Protein AF-A0A1V5FT44-F1 (afdb_monomer_lite)

Structure (mmCIF, N/CA/C/O backbone):
data_AF-A0A1V5FT44-F1
#
_entry.id   AF-A0A1V5FT44-F1
#
loop_
_atom_site.group_PDB
_atom_site.id
_atom_site.type_symbol
_atom_site.label_atom_id
_atom_site.label_alt_id
_atom_site.label_comp_id
_atom_site.label_asym_id
_atom_site.label_entity_id
_atom_site.label_seq_id
_atom_site.pdbx_PDB_ins_code
_atom_site.Cartn_x
_atom_site.Cartn_y
_atom_site.Cartn_z
_atom_site.occupancy
_atom_site.B_iso_or_equiv
_atom_site.auth_seq_id
_atom_site.auth_comp_id
_atom_site.auth_asym_id
_atom_site.auth_atom_id
_atom_site.pdbx_PDB_model_num
ATOM 1 N N . MET A 1 1 ? -9.246 -76.121 25.724 1.00 31.64 1 MET A N 1
ATOM 2 C CA . MET A 1 1 ? -8.440 -76.197 26.960 1.00 31.64 1 MET A CA 1
ATOM 3 C C . MET A 1 1 ? -8.830 -74.982 27.787 1.00 31.64 1 MET A C 1
ATOM 5 O O . MET A 1 1 ? -8.579 -73.878 27.337 1.00 31.64 1 MET A O 1
ATOM 9 N N . THR A 1 2 ? -9.842 -75.162 28.647 1.00 27.86 2 THR A N 1
ATOM 10 C CA . THR A 1 2 ? -9.743 -75.161 30.134 1.00 27.86 2 THR A CA 1
ATOM 11 C C . THR A 1 2 ? -9.575 -73.743 30.683 1.00 27.86 2 THR A C 1
ATOM 13 O O . THR A 1 2 ? -8.640 -73.075 30.277 1.00 27.86 2 THR A O 1
ATOM 16 N N . THR A 1 3 ? -10.359 -73.181 31.604 1.00 27.11 3 THR A N 1
ATOM 17 C CA . THR A 1 3 ? -11.517 -73.563 32.455 1.00 27.11 3 THR A CA 1
ATOM 18 C C . THR A 1 3 ? -11.768 -72.288 33.293 1.00 27.11 3 THR A C 1
ATOM 20 O O . THR A 1 3 ? -10.806 -71.701 33.775 1.00 27.11 3 THR A O 1
ATOM 23 N N . THR A 1 4 ? -12.956 -71.674 33.288 1.00 29.05 4 THR A N 1
ATOM 24 C CA . THR A 1 4 ? -13.926 -71.658 34.414 1.00 29.05 4 THR A CA 1
ATOM 25 C C . THR A 1 4 ? -13.347 -71.691 35.838 1.00 29.05 4 THR A C 1
ATOM 27 O O . THR A 1 4 ? -12.735 -72.686 36.203 1.00 29.05 4 THR A O 1
ATOM 30 N N . SER A 1 5 ? -13.710 -70.719 36.694 1.00 29.92 5 SER A N 1
ATOM 31 C CA . SER A 1 5 ? -14.757 -70.930 37.725 1.00 29.92 5 SER A CA 1
ATOM 32 C C . SER A 1 5 ? -15.038 -69.679 38.586 1.00 29.92 5 SER A C 1
ATOM 34 O O . SER A 1 5 ? -14.079 -69.100 39.080 1.00 29.92 5 SER A O 1
ATOM 36 N N . VAL A 1 6 ? -16.264 -69.117 38.612 1.00 30.05 6 VAL A N 1
ATOM 37 C CA . VAL A 1 6 ? -17.478 -69.410 39.454 1.00 30.05 6 VAL A CA 1
ATOM 38 C C . VAL A 1 6 ? -17.319 -68.795 40.886 1.00 30.05 6 VAL A C 1
ATOM 40 O O . VAL A 1 6 ? -16.208 -68.821 41.392 1.00 30.05 6 VAL A O 1
ATOM 43 N N . ILE A 1 7 ? -18.257 -68.149 41.616 1.00 28.38 7 ILE A N 1
ATOM 44 C CA . ILE A 1 7 ? -19.676 -68.376 42.035 1.00 28.38 7 ILE A CA 1
ATOM 45 C C . ILE A 1 7 ? -20.172 -67.042 42.677 1.00 28.38 7 ILE A C 1
ATOM 47 O O . ILE A 1 7 ? -19.388 -66.420 43.386 1.00 28.38 7 ILE A O 1
ATOM 51 N N . ASP A 1 8 ? -21.302 -66.415 42.291 1.00 25.72 8 ASP A N 1
ATOM 52 C CA . ASP A 1 8 ? -22.728 -66.617 42.709 1.00 25.72 8 ASP A CA 1
ATOM 53 C C . ASP A 1 8 ? -22.947 -66.311 44.228 1.00 25.72 8 ASP A C 1
ATOM 55 O O . ASP A 1 8 ? -22.092 -66.636 45.036 1.00 25.72 8 ASP A O 1
ATOM 59 N N . VAL A 1 9 ? -23.982 -65.656 44.778 1.00 26.30 9 VAL A N 1
ATOM 60 C CA . VAL A 1 9 ? -25.439 -65.695 44.564 1.00 26.30 9 VAL A CA 1
ATOM 61 C C . VAL A 1 9 ? -26.108 -64.446 45.212 1.00 26.30 9 VAL A C 1
ATOM 63 O O . VAL A 1 9 ? -25.639 -63.908 46.210 1.00 26.30 9 VAL A O 1
ATOM 66 N N . ARG A 1 10 ? -27.243 -64.053 44.613 1.00 26.00 10 ARG A N 1
ATOM 67 C CA . ARG A 1 10 ? -28.370 -63.121 44.939 1.00 26.00 10 ARG A CA 1
ATOM 68 C C . ARG A 1 10 ? -28.933 -63.203 46.402 1.00 26.00 10 ARG A C 1
ATOM 70 O O . ARG A 1 10 ? -28.498 -64.118 47.089 1.00 26.00 10 ARG A O 1
ATOM 77 N N . PRO A 1 11 ? -29.959 -62.421 46.887 1.00 36.41 11 PRO A N 1
ATOM 78 C CA . PRO A 1 11 ? -31.028 -61.716 46.144 1.00 36.41 11 PRO A CA 1
ATOM 79 C C . PRO A 1 11 ? -31.655 -60.391 46.683 1.00 36.41 11 PRO A C 1
ATOM 81 O O . PRO A 1 11 ? -31.532 -59.983 47.829 1.00 36.41 11 PRO A O 1
ATOM 84 N N . ARG A 1 12 ? -32.411 -59.794 45.746 1.00 27.30 12 ARG A N 1
ATOM 85 C CA . ARG A 1 12 ? -33.425 -58.711 45.739 1.00 27.30 12 ARG A CA 1
ATOM 86 C C . ARG A 1 12 ? -34.158 -58.312 47.036 1.00 27.30 12 ARG A C 1
ATOM 88 O O . ARG A 1 12 ? -34.792 -59.146 47.672 1.00 27.30 12 ARG A O 1
ATOM 95 N N . ALA A 1 13 ? -34.363 -56.994 47.161 1.00 26.91 13 ALA A N 1
ATOM 96 C CA . ALA A 1 13 ? -35.655 -56.380 47.497 1.00 26.91 13 ALA A CA 1
ATOM 97 C C . ALA A 1 13 ? -35.887 -55.118 46.633 1.00 26.91 13 ALA A C 1
ATOM 99 O O . ALA A 1 13 ? -34.944 -54.410 46.291 1.00 26.91 13 ALA A O 1
ATOM 100 N N . LEU A 1 14 ? -37.142 -54.904 46.225 1.00 31.66 14 LEU A N 1
ATOM 101 C CA . LEU A 1 14 ? -37.634 -53.879 45.296 1.00 31.66 14 LEU A CA 1
ATOM 102 C C . LEU A 1 14 ? -38.257 -52.687 46.043 1.00 31.66 14 LEU A C 1
ATOM 104 O O . LEU A 1 14 ? -39.170 -52.876 46.839 1.00 31.66 14 LEU A O 1
ATOM 108 N N . SER A 1 15 ? -37.863 -51.477 45.654 1.00 28.56 15 SER A N 1
ATOM 109 C CA . SER A 1 15 ? -38.672 -50.251 45.528 1.00 28.56 15 SER A CA 1
ATOM 110 C C . SER A 1 15 ? -37.920 -49.379 44.499 1.00 28.56 15 SER A C 1
ATOM 112 O O . SER A 1 15 ? -36.701 -49.425 44.439 1.00 28.56 15 SER A O 1
ATOM 114 N N . GLY A 1 16 ? -38.479 -48.637 43.550 1.00 26.50 16 GLY A N 1
ATOM 115 C CA . GLY A 1 16 ? -39.847 -48.268 43.246 1.00 26.50 16 GLY A CA 1
ATOM 116 C C . GLY A 1 16 ? -39.854 -46.825 42.730 1.00 26.50 16 GLY A C 1
ATOM 117 O O . GLY A 1 16 ? -40.263 -45.971 43.494 1.00 26.50 16 GLY A O 1
ATOM 118 N N . ARG A 1 17 ? -39.457 -46.614 41.451 1.00 28.66 17 ARG A N 1
ATOM 119 C CA . ARG A 1 17 ? -39.640 -45.405 40.586 1.00 28.66 17 ARG A CA 1
ATOM 120 C C . ARG A 1 17 ? -38.985 -44.095 41.089 1.00 28.66 17 ARG A C 1
ATOM 122 O O . ARG A 1 17 ? -38.915 -43.867 42.277 1.00 28.66 17 ARG A O 1
ATOM 129 N N . ALA A 1 18 ? -38.542 -43.125 40.293 1.00 31.94 18 ALA A N 1
ATOM 130 C CA . ALA A 1 18 ? -38.287 -42.886 38.870 1.00 31.94 18 ALA A CA 1
ATOM 131 C C . ALA A 1 18 ? -37.584 -41.500 38.795 1.00 31.94 18 ALA A C 1
ATOM 133 O O . ALA A 1 18 ? -37.620 -40.763 39.776 1.00 31.94 18 ALA A O 1
ATOM 134 N N . ALA A 1 19 ? -37.067 -41.146 37.612 1.00 34.00 19 ALA A N 1
ATOM 135 C CA . ALA A 1 19 ? -36.605 -39.814 37.179 1.00 34.00 19 ALA A CA 1
ATOM 136 C C . ALA A 1 19 ? -35.132 -39.445 37.442 1.00 34.00 19 ALA A C 1
ATOM 138 O O . ALA A 1 19 ? -34.802 -38.840 38.453 1.00 34.00 19 ALA A O 1
ATOM 139 N N . ILE A 1 20 ? -34.283 -39.746 36.450 1.00 31.50 20 ILE A N 1
ATOM 140 C CA . ILE A 1 20 ? -33.092 -38.972 36.055 1.00 31.50 20 ILE A CA 1
ATOM 141 C C . ILE A 1 20 ? -32.930 -39.203 34.538 1.00 31.50 20 ILE A C 1
ATOM 143 O O . ILE A 1 20 ? -32.905 -40.352 34.111 1.00 31.50 20 ILE A O 1
ATOM 147 N N . ASP A 1 21 ? -32.811 -38.236 33.639 1.00 35.16 21 ASP A N 1
ATOM 148 C CA . ASP A 1 21 ? -33.212 -36.835 33.640 1.00 35.16 21 ASP A CA 1
ATOM 149 C C . ASP A 1 21 ? -33.191 -36.406 32.159 1.00 35.16 21 ASP A C 1
ATOM 151 O O . ASP A 1 21 ? -32.210 -36.653 31.453 1.00 35.16 21 ASP A O 1
ATOM 155 N N . ALA A 1 22 ? -34.278 -35.812 31.665 1.00 34.12 22 ALA A N 1
ATOM 156 C CA . ALA A 1 22 ? -34.351 -35.251 30.313 1.00 34.12 22 ALA A CA 1
ATOM 157 C C . ALA A 1 22 ? -33.604 -33.903 30.209 1.00 34.12 22 ALA A C 1
ATOM 159 O O . ALA A 1 22 ? -33.504 -33.329 29.124 1.00 34.12 22 ALA A O 1
ATOM 160 N N . ALA A 1 23 ? -33.035 -33.417 31.318 1.00 33.38 23 ALA A N 1
ATOM 161 C CA . ALA A 1 23 ? -32.287 -32.171 31.384 1.00 33.38 23 ALA A CA 1
ATOM 162 C C . ALA A 1 23 ? -30.963 -32.201 30.594 1.00 33.38 23 ALA A C 1
ATOM 164 O O . ALA A 1 23 ? -30.629 -31.219 29.944 1.00 33.38 23 ALA A O 1
ATOM 165 N N . SER A 1 24 ? -30.219 -33.308 30.526 1.00 33.28 24 SER A N 1
ATOM 166 C CA . SER A 1 24 ? -28.870 -33.287 29.916 1.00 33.28 24 SER A CA 1
ATOM 167 C C . SER A 1 24 ? -28.847 -33.162 28.384 1.00 33.28 24 SER A C 1
ATOM 169 O O . SER A 1 24 ? -27.829 -32.769 27.819 1.00 33.28 24 SER A O 1
ATOM 171 N N . ARG A 1 25 ? -29.968 -33.432 27.699 1.00 35.38 25 ARG A N 1
ATOM 172 C CA . ARG A 1 25 ? -30.119 -33.197 26.247 1.00 35.38 25 ARG A CA 1
ATOM 173 C C . ARG A 1 25 ? -30.751 -31.843 25.912 1.00 35.38 25 ARG A C 1
ATOM 175 O O . ARG A 1 25 ? -30.567 -31.359 24.802 1.00 35.38 25 ARG A O 1
ATOM 182 N N . GLY A 1 26 ? -31.443 -31.214 26.865 1.00 29.95 26 GLY A N 1
ATOM 183 C CA . GLY A 1 26 ? -32.041 -29.887 26.694 1.00 29.95 26 GLY A CA 1
ATOM 184 C C . GLY A 1 26 ? -31.020 -28.748 26.748 1.00 29.95 26 GLY A C 1
ATOM 185 O O . GLY A 1 26 ? -31.163 -27.779 26.012 1.00 29.95 26 GLY A O 1
ATOM 186 N N . TRP A 1 27 ? -29.955 -28.887 27.545 1.00 33.50 27 TRP A N 1
ATOM 187 C CA . TRP A 1 27 ? -28.942 -27.835 27.727 1.00 33.50 27 TRP A CA 1
ATOM 188 C C . TRP A 1 27 ? -27.981 -27.674 26.539 1.00 33.50 27 TRP A C 1
ATOM 190 O O . TRP A 1 27 ? -27.584 -26.555 26.234 1.00 33.50 27 TRP A O 1
ATOM 200 N N . LEU A 1 28 ? -27.671 -28.753 25.810 1.00 35.69 28 LEU A N 1
ATOM 201 C CA . LEU A 1 28 ? -26.868 -28.680 24.577 1.00 35.69 28 LEU A CA 1
ATOM 202 C C . LEU A 1 28 ? -27.641 -28.048 23.410 1.00 35.69 28 LEU A C 1
ATOM 204 O O . LEU A 1 28 ? -27.043 -27.385 22.572 1.00 35.69 28 LEU A O 1
ATOM 208 N N . ILE A 1 29 ? -28.967 -28.203 23.384 1.00 39.16 29 ILE A N 1
ATOM 209 C CA . ILE A 1 29 ? -29.832 -27.610 22.355 1.00 39.16 29 ILE A CA 1
ATOM 210 C C . ILE A 1 29 ? -30.164 -26.149 22.709 1.00 39.16 29 ILE A C 1
ATOM 212 O O . ILE A 1 29 ? -30.177 -25.300 21.827 1.00 39.16 29 ILE A O 1
ATOM 216 N N . TRP A 1 30 ? -30.330 -25.813 23.994 1.00 31.73 30 TRP A N 1
ATOM 217 C CA . TRP A 1 30 ? -30.542 -24.426 24.434 1.00 31.73 30 TRP A CA 1
ATOM 218 C C . TRP A 1 30 ? -29.287 -23.547 24.344 1.00 31.73 30 TRP A C 1
ATOM 220 O O . TRP A 1 30 ? -29.404 -22.392 23.946 1.00 31.73 30 TRP A O 1
ATOM 230 N N . ALA A 1 31 ? -28.092 -24.073 24.640 1.00 38.31 31 ALA A N 1
ATOM 231 C CA . ALA A 1 31 ? -26.844 -23.329 24.438 1.00 38.31 31 ALA A CA 1
ATOM 232 C C . ALA A 1 31 ? -26.582 -23.042 22.947 1.00 38.31 31 ALA A C 1
ATOM 234 O O . ALA A 1 31 ? -26.116 -21.958 22.604 1.00 38.31 31 ALA A O 1
ATOM 235 N N . PHE A 1 32 ? -26.972 -23.966 22.058 1.00 36.34 32 PHE A N 1
ATOM 236 C CA . PHE A 1 32 ? -26.974 -23.732 20.613 1.00 36.34 32 PHE A CA 1
ATOM 237 C C . PHE A 1 32 ? -28.016 -22.676 20.204 1.00 36.34 32 PHE A C 1
ATOM 239 O O . PHE A 1 32 ? -27.688 -21.760 19.461 1.00 36.34 32 PHE A O 1
ATOM 246 N N . CYS A 1 33 ? -29.250 -22.725 20.717 1.00 33.59 33 CYS A N 1
ATOM 247 C CA . CYS A 1 33 ? -30.289 -21.757 20.338 1.00 33.59 33 CYS A CA 1
ATOM 248 C C . CYS A 1 33 ? -30.038 -20.326 20.852 1.00 33.59 33 CYS A C 1
ATOM 250 O O . CYS A 1 33 ? -30.400 -19.374 20.165 1.00 33.59 33 CYS A O 1
ATOM 252 N N . VAL A 1 34 ? -29.409 -20.145 22.019 1.00 36.72 34 VAL A N 1
ATOM 253 C CA . VAL A 1 34 ? -29.116 -18.806 22.575 1.00 36.72 34 VAL A CA 1
ATOM 254 C C . VAL A 1 34 ? -27.938 -18.130 21.861 1.00 36.72 34 VAL A C 1
ATOM 256 O O . VAL A 1 34 ? -27.927 -16.906 21.744 1.00 36.72 34 VAL A O 1
ATOM 259 N N . PHE A 1 35 ? -26.996 -18.902 21.303 1.00 37.75 35 PHE A N 1
ATOM 260 C CA . PHE A 1 35 ? -25.946 -18.355 20.435 1.00 37.75 35 PHE A CA 1
ATOM 261 C C . PHE A 1 35 ? -26.526 -17.839 19.106 1.00 37.75 35 PHE A C 1
ATOM 263 O O . PHE A 1 35 ? -26.126 -16.786 18.625 1.00 37.75 35 PHE A O 1
ATOM 270 N N . TRP A 1 36 ? -27.536 -18.522 18.555 1.00 38.38 36 TRP A N 1
ATOM 271 C CA . TRP A 1 36 ? -28.199 -18.118 17.308 1.00 38.38 36 TRP A CA 1
ATOM 272 C C . TRP A 1 36 ? -29.211 -16.973 17.475 1.00 38.38 36 TRP A C 1
ATOM 274 O O . TRP A 1 36 ? -29.380 -16.179 16.551 1.00 38.38 36 TRP A O 1
ATOM 284 N N . LEU A 1 37 ? -29.854 -16.824 18.642 1.00 32.34 37 LEU A N 1
ATOM 285 C CA . LEU A 1 37 ? -30.852 -15.762 18.839 1.00 32.34 37 LEU A CA 1
ATOM 286 C C . LEU A 1 37 ? -30.253 -14.346 18.917 1.00 32.34 37 LEU A C 1
ATOM 288 O O . LEU A 1 37 ? -30.953 -13.391 18.599 1.00 32.34 37 LEU A O 1
ATOM 292 N N . ASN A 1 38 ? -28.979 -14.197 19.300 1.00 35.06 38 ASN A N 1
ATOM 293 C CA . ASN A 1 38 ? -28.307 -12.888 19.314 1.00 35.06 38 ASN A CA 1
ATOM 294 C C . ASN A 1 38 ? -27.696 -12.500 17.956 1.00 35.06 38 ASN A C 1
ATOM 296 O O . ASN A 1 38 ? -27.415 -11.328 17.734 1.00 35.06 38 ASN A O 1
ATOM 300 N N . VAL A 1 39 ? -27.539 -13.451 17.030 1.00 38.53 39 VAL A N 1
ATOM 301 C CA . VAL A 1 39 ? -27.054 -13.183 15.662 1.00 38.53 39 VAL A CA 1
ATOM 302 C C . VAL A 1 39 ? -28.191 -12.688 14.752 1.00 38.53 39 VAL A C 1
ATOM 304 O O . VAL A 1 39 ? -27.952 -11.982 13.779 1.00 38.53 39 VAL A O 1
ATOM 307 N N . ALA A 1 40 ? -29.449 -12.974 15.099 1.00 34.47 40 ALA A N 1
ATOM 308 C CA . ALA A 1 40 ? -30.620 -12.700 14.261 1.00 34.47 40 ALA A CA 1
ATOM 309 C C . ALA A 1 40 ? -31.147 -11.243 14.286 1.00 34.47 40 ALA A C 1
ATOM 311 O O . ALA A 1 40 ? -32.233 -10.984 13.772 1.00 34.47 40 ALA A O 1
ATOM 312 N N . LEU A 1 41 ? -30.415 -10.286 14.872 1.00 34.53 41 LEU A N 1
ATOM 313 C CA . LEU A 1 41 ? -30.768 -8.853 14.842 1.00 34.53 41 LEU A CA 1
ATOM 314 C C . LEU A 1 41 ? -29.775 -7.985 14.053 1.00 34.53 41 LEU A C 1
ATOM 316 O O . LEU A 1 41 ? -29.964 -6.772 13.972 1.00 34.53 41 LEU A O 1
ATOM 320 N N . ALA A 1 42 ? -28.759 -8.586 13.430 1.00 37.00 42 ALA A N 1
ATOM 321 C CA . ALA A 1 42 ? -27.963 -7.893 12.428 1.00 37.00 42 ALA A CA 1
ATOM 322 C C . ALA A 1 42 ? -28.781 -7.759 11.134 1.00 37.00 42 ALA A C 1
ATOM 324 O O . ALA A 1 42 ? -29.434 -8.710 10.700 1.00 37.00 42 ALA A O 1
ATOM 325 N N . ALA A 1 43 ? -28.766 -6.567 10.533 1.00 32.03 43 ALA A N 1
ATOM 326 C CA . ALA A 1 43 ? -29.355 -6.318 9.222 1.00 32.03 43 ALA A CA 1
ATOM 327 C C . ALA A 1 43 ? -28.892 -7.390 8.214 1.00 32.03 43 ALA A C 1
ATOM 329 O O . ALA A 1 43 ? -27.760 -7.867 8.331 1.00 32.03 43 ALA A O 1
ATOM 330 N N . PRO A 1 44 ? -29.730 -7.781 7.235 1.00 29.84 44 PRO A N 1
ATOM 331 C CA . PRO A 1 44 ? -29.382 -8.832 6.288 1.00 29.84 44 PRO A CA 1
ATOM 332 C C . PRO A 1 44 ? -28.086 -8.459 5.567 1.00 29.84 44 PRO A C 1
ATOM 334 O O . PRO A 1 44 ? -28.061 -7.568 4.716 1.00 29.84 44 PRO A O 1
ATOM 337 N N . GLN A 1 45 ? -26.990 -9.130 5.927 1.00 38.72 45 GLN A N 1
ATOM 338 C CA . GLN A 1 45 ? -25.766 -9.046 5.155 1.00 38.72 45 GLN A CA 1
ATOM 339 C C . GLN A 1 45 ? -26.047 -9.653 3.786 1.00 38.72 45 GLN A C 1
ATOM 341 O O . GLN A 1 45 ? -26.518 -10.784 3.678 1.00 38.72 45 GLN A O 1
ATOM 346 N N . THR A 1 46 ? -25.759 -8.883 2.738 1.00 34.69 46 THR A N 1
ATOM 347 C CA . THR A 1 46 ? -25.799 -9.341 1.345 1.00 34.69 46 THR A CA 1
ATOM 348 C C . THR A 1 46 ? -25.156 -10.732 1.230 1.00 34.69 46 THR A C 1
ATOM 350 O O . THR A 1 46 ? -24.001 -10.888 1.644 1.00 34.69 46 THR A O 1
ATOM 353 N N . PRO A 1 47 ? -25.849 -11.747 0.685 1.00 32.06 47 PRO A N 1
ATOM 354 C CA . PRO A 1 47 ? -25.292 -13.088 0.579 1.00 32.06 47 PRO A CA 1
ATOM 355 C C . PRO A 1 47 ? -24.034 -13.095 -0.306 1.00 32.06 47 PRO A C 1
ATOM 357 O O . PRO A 1 47 ? -24.099 -12.698 -1.467 1.00 32.06 47 PRO A O 1
ATOM 360 N N . GLY A 1 48 ? -22.907 -13.596 0.223 1.00 42.50 48 GLY A N 1
ATOM 361 C CA . GLY A 1 48 ? -21.864 -14.232 -0.595 1.00 42.50 48 GLY A CA 1
ATOM 362 C C . GLY A 1 48 ? -20.458 -13.617 -0.692 1.00 42.50 48 GLY A C 1
ATOM 363 O O . GLY A 1 48 ? -19.810 -13.884 -1.698 1.00 42.50 48 GLY A O 1
ATOM 364 N N . ARG A 1 49 ? -19.929 -12.838 0.270 1.00 58.22 49 ARG A N 1
ATOM 365 C CA . ARG A 1 49 ? -18.529 -12.335 0.162 1.00 58.22 49 ARG A CA 1
ATOM 366 C C . ARG A 1 49 ? -17.707 -12.405 1.437 1.00 58.22 49 ARG A C 1
ATOM 368 O O . ARG A 1 49 ? -18.207 -12.062 2.505 1.00 58.22 49 ARG A O 1
ATOM 375 N N . ALA A 1 50 ? -16.461 -12.870 1.325 1.00 61.91 50 ALA A N 1
ATOM 376 C CA . ALA A 1 50 ? -15.532 -13.065 2.439 1.00 61.91 50 ALA A CA 1
ATOM 377 C C . ALA A 1 50 ? -15.471 -11.835 3.361 1.00 61.91 50 ALA A C 1
ATOM 379 O O . ALA A 1 50 ? -15.341 -10.709 2.893 1.00 61.91 50 ALA A O 1
ATOM 380 N N . ALA A 1 51 ? -15.582 -12.055 4.674 1.00 85.31 51 ALA A N 1
ATOM 381 C CA . ALA A 1 51 ? -15.498 -10.990 5.680 1.00 85.31 51 ALA A CA 1
ATOM 382 C C . ALA A 1 51 ? -14.044 -10.585 5.975 1.00 85.31 51 ALA A C 1
ATOM 384 O O . ALA A 1 51 ? -13.780 -9.799 6.880 1.00 85.31 51 ALA A O 1
ATOM 385 N N . LEU A 1 52 ? -13.102 -11.145 5.221 1.00 96.00 52 LEU A N 1
ATOM 386 C CA . LEU A 1 52 ? -11.676 -10.934 5.339 1.00 96.00 52 LEU A CA 1
ATOM 387 C C . LEU A 1 52 ? -11.178 -10.073 4.173 1.00 96.00 52 LEU A C 1
ATOM 389 O O . LEU A 1 52 ? -11.314 -10.446 3.006 1.00 96.00 52 LEU A O 1
ATOM 393 N N . GLY A 1 53 ? -10.557 -8.945 4.498 1.00 97.44 53 GLY A N 1
ATOM 394 C CA . GLY A 1 53 ? -9.837 -8.096 3.559 1.00 97.44 53 GLY A CA 1
ATOM 395 C C . GLY A 1 53 ? -8.362 -7.957 3.916 1.00 97.44 53 GLY A C 1
ATOM 396 O O . GLY A 1 53 ? -7.906 -8.455 4.948 1.00 97.44 53 GLY A O 1
ATOM 397 N N . THR A 1 54 ? -7.607 -7.255 3.076 1.00 97.62 54 THR A N 1
ATOM 398 C CA . THR A 1 54 ? -6.223 -6.893 3.396 1.00 97.62 54 THR A CA 1
ATOM 399 C C . THR A 1 54 ? -5.755 -5.611 2.719 1.00 97.62 54 THR A C 1
ATOM 401 O O . THR A 1 54 ? -6.301 -5.245 1.676 1.00 97.62 54 THR A O 1
ATOM 404 N N . ASN A 1 55 ? -4.733 -4.940 3.273 1.00 96.50 55 ASN A N 1
ATOM 405 C CA . ASN A 1 55 ? -4.014 -3.943 2.489 1.00 96.50 55 ASN A CA 1
ATOM 406 C C . ASN A 1 55 ? -3.175 -4.627 1.412 1.00 96.50 55 ASN A C 1
ATOM 408 O O . ASN A 1 55 ? -2.377 -5.533 1.663 1.00 96.50 55 ASN A O 1
ATOM 412 N N . VAL A 1 56 ? -3.360 -4.131 0.201 1.00 95.94 56 VAL A N 1
ATOM 413 C CA . VAL A 1 56 ? -2.582 -4.479 -0.969 1.00 95.94 56 VAL A CA 1
ATOM 414 C C . VAL A 1 56 ? -1.192 -3.843 -0.830 1.00 95.94 56 VAL A C 1
ATOM 416 O O . VAL A 1 56 ? -1.132 -2.653 -0.499 1.00 95.94 56 VAL A O 1
ATOM 419 N N . PRO A 1 57 ? -0.091 -4.584 -1.070 1.00 93.50 57 PRO A N 1
ATOM 420 C CA . PRO A 1 57 ? 1.263 -4.079 -0.846 1.00 93.50 57 PRO A CA 1
ATOM 421 C C . PRO A 1 57 ? 1.576 -2.825 -1.669 1.00 93.50 57 PRO A C 1
ATOM 423 O O . PRO A 1 57 ? 0.897 -2.489 -2.637 1.00 93.50 57 PRO A O 1
ATOM 426 N N . LYS A 1 58 ? 2.651 -2.122 -1.329 1.00 91.25 58 LYS A N 1
ATOM 427 C CA . LYS A 1 58 ? 3.144 -1.045 -2.191 1.00 91.25 58 LYS A CA 1
ATOM 428 C C . LYS A 1 58 ? 3.579 -1.592 -3.560 1.00 91.25 58 LYS A C 1
ATOM 430 O O . LYS A 1 58 ? 4.165 -2.671 -3.648 1.00 91.25 58 LYS A O 1
ATOM 435 N N . LEU A 1 59 ? 3.306 -0.853 -4.636 1.00 90.62 59 LEU A N 1
ATOM 436 C CA . LEU A 1 59 ? 3.780 -1.220 -5.971 1.00 90.62 59 LEU A CA 1
ATOM 437 C C . LEU A 1 59 ? 5.317 -1.180 -6.022 1.00 90.62 59 LEU A C 1
ATOM 439 O O . LEU A 1 59 ? 5.940 -0.241 -5.533 1.00 90.62 59 LEU A O 1
ATOM 443 N N . GLY A 1 60 ? 5.923 -2.194 -6.639 1.00 86.94 60 GLY A N 1
ATOM 444 C CA . GLY A 1 60 ? 7.380 -2.304 -6.762 1.00 86.94 60 GLY A CA 1
ATOM 445 C C . GLY A 1 60 ? 8.069 -2.964 -5.563 1.00 86.94 60 GLY A C 1
ATOM 446 O O . GLY A 1 60 ? 9.289 -3.132 -5.594 1.00 86.94 60 GLY A O 1
ATOM 447 N N . THR A 1 61 ? 7.324 -3.393 -4.533 1.00 90.19 61 THR A N 1
ATOM 448 C CA . THR A 1 61 ? 7.904 -4.215 -3.463 1.00 90.19 61 THR A CA 1
ATOM 449 C C . THR A 1 61 ? 8.299 -5.594 -4.003 1.00 90.19 61 THR A C 1
ATOM 451 O O . THR A 1 61 ? 7.470 -6.273 -4.623 1.00 90.19 61 THR A O 1
ATOM 454 N N . PRO A 1 62 ? 9.555 -6.036 -3.812 1.00 92.06 62 PRO A N 1
ATOM 455 C CA . PRO A 1 62 ? 10.049 -7.247 -4.468 1.00 92.06 62 PRO A CA 1
ATOM 456 C C . PRO A 1 62 ? 9.374 -8.518 -3.952 1.00 92.06 62 PRO A C 1
ATOM 458 O O . PRO A 1 62 ? 9.071 -9.414 -4.734 1.00 92.06 62 PRO A O 1
ATOM 461 N N . GLU A 1 63 ? 9.077 -8.569 -2.651 1.00 93.69 63 GLU A N 1
ATOM 462 C CA . GLU A 1 63 ? 8.432 -9.712 -2.009 1.00 93.69 63 GLU A CA 1
ATOM 463 C C . GLU A 1 63 ? 7.008 -9.968 -2.497 1.00 93.69 63 GLU A C 1
ATOM 465 O O . GLU A 1 63 ? 6.522 -11.094 -2.406 1.00 93.69 63 GLU A O 1
ATOM 470 N N . ALA A 1 64 ? 6.341 -8.943 -3.031 1.00 94.25 64 ALA A N 1
ATOM 471 C CA . ALA A 1 64 ? 4.998 -9.093 -3.556 1.00 94.25 64 ALA A CA 1
ATOM 472 C C . ALA A 1 64 ? 4.988 -9.723 -4.951 1.00 94.25 64 ALA A C 1
ATOM 474 O O . ALA A 1 64 ? 3.987 -10.331 -5.318 1.00 94.25 64 ALA A O 1
ATOM 475 N N . LEU A 1 65 ? 6.088 -9.593 -5.710 1.00 93.56 65 LEU A N 1
ATOM 476 C CA . LEU A 1 65 ? 6.215 -10.071 -7.088 1.00 93.56 65 LEU A CA 1
ATOM 477 C C . LEU A 1 65 ? 4.984 -9.691 -7.926 1.00 93.56 65 LEU A C 1
ATOM 479 O O . LEU A 1 65 ? 4.292 -10.535 -8.475 1.00 93.56 65 LEU A O 1
ATOM 483 N N . TRP A 1 66 ? 4.674 -8.399 -7.968 1.00 93.81 66 TRP A N 1
ATOM 484 C CA . TRP A 1 66 ? 3.428 -7.869 -8.523 1.00 93.81 66 TRP A CA 1
ATOM 485 C C . TRP A 1 66 ? 3.129 -8.280 -9.963 1.00 93.81 66 TRP A C 1
ATOM 487 O O . TRP A 1 66 ? 2.007 -8.664 -10.294 1.00 93.81 66 TRP A O 1
ATOM 497 N N . LEU A 1 67 ? 4.124 -8.124 -10.832 1.00 95.94 67 LEU A N 1
ATOM 498 C CA . LEU A 1 67 ? 3.941 -8.093 -12.275 1.00 95.94 67 LEU A CA 1
ATOM 499 C C . LEU A 1 67 ? 4.766 -9.183 -12.942 1.00 95.94 67 LEU A C 1
ATOM 501 O O . LEU A 1 67 ? 5.887 -9.476 -12.525 1.00 95.94 67 LEU A O 1
ATOM 505 N N . VAL A 1 68 ? 4.233 -9.715 -14.037 1.00 97.25 68 VAL A N 1
ATOM 506 C CA . VAL A 1 68 ? 5.012 -10.532 -14.969 1.00 97.25 68 VAL A CA 1
ATOM 507 C C . VAL A 1 68 ? 6.092 -9.684 -15.643 1.00 97.25 68 VAL A C 1
ATOM 509 O O . VAL A 1 68 ? 7.250 -10.093 -15.695 1.00 97.25 68 VAL A O 1
ATOM 512 N N . ASP A 1 69 ? 5.723 -8.491 -16.116 1.00 97.25 69 ASP A N 1
ATOM 513 C CA . ASP A 1 69 ? 6.664 -7.455 -16.541 1.00 97.25 69 ASP A CA 1
ATOM 514 C C . ASP A 1 69 ? 6.944 -6.503 -15.378 1.00 97.25 69 ASP A C 1
ATOM 516 O O . ASP A 1 69 ? 6.132 -5.643 -15.047 1.00 97.25 69 ASP A O 1
ATOM 520 N N . SER A 1 70 ? 8.104 -6.659 -14.750 1.00 96.06 70 SER A N 1
ATOM 521 C CA . SER A 1 70 ? 8.490 -5.861 -13.587 1.00 96.06 70 SER A CA 1
ATOM 522 C C . SER A 1 70 ? 8.975 -4.453 -13.947 1.00 96.06 70 SER A C 1
ATOM 524 O O . SER A 1 70 ? 9.062 -3.612 -13.054 1.00 96.06 70 SER A O 1
ATOM 526 N N . PHE A 1 71 ? 9.295 -4.168 -15.218 1.00 96.94 71 PHE A N 1
ATOM 527 C CA . PHE A 1 71 ? 9.959 -2.914 -15.592 1.00 96.94 71 PHE A CA 1
ATOM 528 C C . PHE A 1 71 ? 9.161 -1.642 -15.260 1.00 96.94 71 PHE A C 1
ATOM 530 O O . PHE A 1 71 ? 9.761 -0.727 -14.687 1.00 96.94 71 PHE A O 1
ATOM 537 N N . PRO A 1 72 ? 7.842 -1.558 -15.528 1.00 95.44 72 PRO A N 1
ATOM 538 C CA . PRO A 1 72 ? 7.079 -0.350 -15.235 1.00 95.44 72 PRO A CA 1
ATOM 539 C C . PRO A 1 72 ? 7.127 0.036 -13.752 1.00 95.44 72 PRO A C 1
ATOM 541 O O . PRO A 1 72 ? 7.121 1.213 -13.427 1.00 95.44 72 PRO A O 1
ATOM 544 N N . ALA A 1 73 ? 7.277 -0.921 -12.833 1.00 93.38 73 ALA A N 1
ATOM 545 C CA . ALA A 1 73 ? 7.365 -0.655 -11.395 1.00 93.38 73 ALA A CA 1
ATOM 546 C C . ALA A 1 73 ? 8.768 -0.220 -10.906 1.00 93.38 73 ALA A C 1
ATOM 548 O O . ALA A 1 73 ? 9.023 -0.215 -9.704 1.00 93.38 73 ALA A O 1
ATOM 549 N N . SER A 1 74 ? 9.689 0.133 -11.810 1.00 92.69 74 SER A N 1
ATOM 550 C CA . SER A 1 74 ? 11.067 0.538 -11.476 1.00 92.69 74 SER A CA 1
ATOM 551 C C . SER A 1 74 ? 11.213 1.961 -10.909 1.00 92.69 74 SER A C 1
ATOM 553 O O . SER A 1 74 ? 12.322 2.367 -10.555 1.00 92.69 74 SER A O 1
ATOM 555 N N . GLY A 1 75 ? 10.118 2.723 -10.802 1.00 86.94 75 GLY A N 1
ATOM 556 C CA . GLY A 1 75 ? 10.142 4.134 -10.402 1.00 86.94 75 GLY A CA 1
ATOM 557 C C . GLY A 1 75 ? 10.696 5.035 -11.508 1.00 86.94 75 GLY A C 1
ATOM 558 O O . GLY A 1 75 ? 10.769 4.629 -12.657 1.00 86.94 75 GLY A O 1
ATOM 559 N N . TYR A 1 76 ? 11.081 6.272 -11.201 1.00 87.62 76 TYR A N 1
ATOM 560 C CA . TYR A 1 76 ? 11.558 7.219 -12.217 1.00 87.62 76 TYR A CA 1
ATOM 561 C C . TYR A 1 76 ? 13.005 6.948 -12.672 1.00 87.62 76 TYR A C 1
ATOM 563 O O . TYR A 1 76 ? 13.834 6.418 -11.930 1.00 87.62 76 TYR A O 1
ATOM 571 N N . TRP A 1 77 ? 13.350 7.410 -13.877 1.00 94.06 77 TRP A N 1
ATOM 572 C CA . TRP A 1 77 ? 14.722 7.391 -14.388 1.00 94.06 77 TRP A CA 1
ATOM 573 C C . TRP A 1 77 ? 15.714 8.075 -13.439 1.00 94.06 77 TRP A C 1
ATOM 575 O O . TRP A 1 77 ? 15.649 9.283 -13.182 1.00 94.06 77 TRP A O 1
ATOM 585 N N . LEU A 1 78 ? 16.713 7.329 -12.976 1.00 93.88 78 LEU A N 1
ATOM 586 C CA . LEU A 1 78 ? 17.856 7.905 -12.281 1.00 93.88 78 LEU A CA 1
ATOM 587 C C . LEU A 1 78 ? 18.820 8.496 -13.304 1.00 93.88 78 LEU A C 1
ATOM 589 O O . LEU A 1 78 ? 19.204 7.830 -14.260 1.00 93.88 78 LEU A O 1
ATOM 593 N N . THR A 1 79 ? 19.249 9.736 -13.088 1.00 94.69 79 THR A N 1
ATOM 594 C CA . THR A 1 79 ? 20.355 10.338 -13.843 1.00 94.69 79 THR A CA 1
ATOM 595 C C . THR A 1 79 ? 21.655 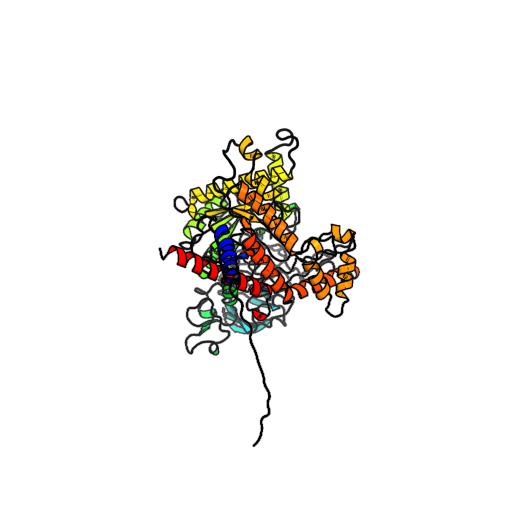10.012 -13.116 1.00 94.69 79 THR A C 1
ATOM 597 O O . THR A 1 79 ? 21.826 10.418 -11.970 1.00 94.69 79 THR A O 1
ATOM 600 N N . GLN A 1 80 ? 22.559 9.247 -13.731 1.00 92.56 80 GLN A N 1
ATOM 601 C CA . GLN A 1 80 ? 23.715 8.662 -13.041 1.00 92.56 80 GLN A CA 1
ATOM 602 C C . GLN A 1 80 ? 25.052 9.022 -13.689 1.00 92.56 80 GLN A C 1
ATOM 604 O O . GLN A 1 80 ? 25.165 9.227 -14.900 1.00 92.56 80 GLN A O 1
ATOM 609 N N . CYS A 1 81 ? 26.097 9.074 -12.864 1.00 88.81 81 CYS A N 1
ATOM 610 C CA . CYS A 1 81 ? 27.468 9.079 -13.353 1.00 88.81 81 CYS A CA 1
ATOM 611 C C . CYS A 1 81 ? 28.341 8.130 -12.541 1.00 88.81 81 CYS A C 1
ATOM 613 O O . CYS A 1 81 ? 28.634 8.385 -11.374 1.00 88.81 81 CYS A O 1
ATOM 615 N N . ASP A 1 82 ? 28.829 7.085 -13.198 1.00 81.44 82 ASP A N 1
ATOM 616 C CA . ASP A 1 82 ? 29.841 6.200 -12.642 1.00 81.44 82 ASP A CA 1
ATOM 617 C C . ASP A 1 82 ? 31.210 6.864 -12.894 1.00 81.44 82 ASP A C 1
ATOM 619 O O . ASP A 1 82 ? 31.541 7.198 -14.032 1.00 81.44 82 ASP A O 1
ATOM 623 N N . GLY A 1 83 ? 31.995 7.111 -11.842 1.00 70.50 83 GLY A N 1
ATOM 624 C CA . GLY A 1 83 ? 33.356 7.660 -11.963 1.00 70.50 83 GLY A CA 1
ATOM 625 C C . GLY A 1 83 ? 33.493 9.189 -12.080 1.00 70.50 83 GLY A C 1
ATOM 626 O O . GLY A 1 83 ? 34.619 9.671 -12.197 1.00 70.50 83 GLY A O 1
ATOM 627 N N . CYS A 1 84 ? 32.408 9.969 -12.006 1.00 72.94 84 CYS A N 1
ATOM 628 C CA . CYS A 1 84 ? 32.505 11.425 -11.811 1.00 72.94 84 CYS A CA 1
ATOM 629 C C . CYS A 1 84 ? 33.015 11.761 -10.401 1.00 72.94 84 CYS A C 1
ATOM 631 O O . CYS A 1 84 ? 32.679 11.056 -9.449 1.00 72.94 84 CYS A O 1
ATOM 633 N N . THR A 1 85 ? 33.759 12.866 -10.252 1.00 62.50 85 THR A N 1
ATOM 634 C CA . THR A 1 85 ? 34.108 13.430 -8.937 1.00 62.50 85 THR A CA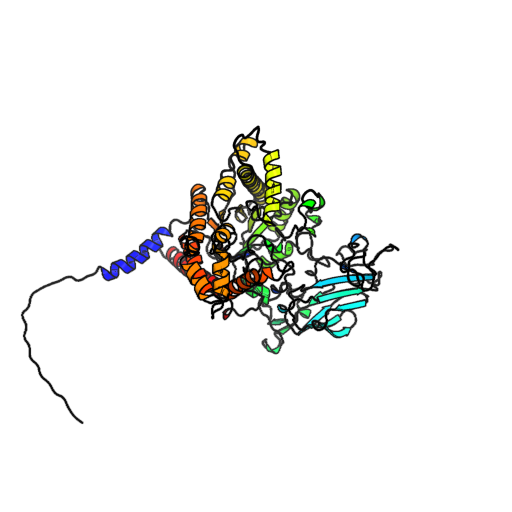 1
ATOM 635 C C . THR A 1 85 ? 32.831 13.952 -8.269 1.00 62.50 85 THR A C 1
ATOM 637 O O . THR A 1 85 ? 32.242 14.913 -8.776 1.00 62.50 85 THR A O 1
ATOM 640 N N . PRO A 1 86 ? 32.364 13.347 -7.167 1.00 61.31 86 PRO A N 1
ATOM 641 C CA . PRO A 1 86 ? 31.212 13.871 -6.448 1.00 61.31 86 PRO A CA 1
ATOM 642 C C . PRO A 1 86 ? 31.571 15.182 -5.715 1.00 61.31 86 PRO A C 1
ATOM 644 O O . PRO A 1 86 ? 32.755 15.498 -5.560 1.00 61.31 86 PRO A O 1
ATOM 647 N N . PRO A 1 87 ? 30.582 15.964 -5.229 1.00 60.09 87 PRO A N 1
ATOM 648 C CA . PRO A 1 87 ? 30.824 16.956 -4.175 1.00 60.09 87 PRO A CA 1
ATOM 649 C C . PRO A 1 87 ? 31.575 16.289 -3.011 1.00 60.09 87 PRO A C 1
ATOM 651 O O . PRO A 1 87 ? 31.422 15.083 -2.841 1.00 60.09 87 PRO A O 1
ATOM 654 N N . ALA A 1 88 ? 32.374 17.050 -2.255 1.00 58.34 88 ALA A N 1
ATOM 655 C CA . ALA A 1 88 ? 33.520 16.619 -1.429 1.00 58.34 88 ALA A CA 1
ATOM 656 C C . ALA A 1 88 ? 33.358 15.416 -0.455 1.00 58.34 88 ALA A C 1
ATOM 658 O O . ALA A 1 88 ? 34.349 15.011 0.150 1.00 58.34 88 ALA A O 1
ATOM 659 N N . ASP A 1 89 ? 32.180 14.797 -0.356 1.00 53.34 89 ASP A N 1
ATOM 660 C CA . ASP A 1 89 ? 31.782 13.874 0.704 1.00 53.34 89 ASP A CA 1
ATOM 661 C C . ASP A 1 89 ? 31.197 12.522 0.212 1.00 53.34 89 ASP A C 1
ATOM 663 O O . ASP A 1 89 ? 30.644 11.787 1.029 1.00 53.34 89 ASP A O 1
ATOM 667 N N . ALA A 1 90 ? 31.287 12.146 -1.077 1.00 51.28 90 ALA A N 1
ATOM 668 C CA . ALA A 1 90 ? 30.742 10.857 -1.561 1.00 51.28 90 ALA A CA 1
ATOM 669 C C . ALA A 1 90 ? 31.797 9.901 -2.176 1.00 51.28 90 ALA A C 1
ATOM 671 O O . ALA A 1 90 ? 32.767 10.358 -2.787 1.00 51.28 90 ALA A O 1
ATOM 672 N N . PRO A 1 91 ? 31.639 8.565 -2.039 1.00 53.41 91 PRO A N 1
ATOM 673 C CA . PRO A 1 91 ? 32.454 7.583 -2.760 1.00 53.41 91 PRO A CA 1
ATOM 674 C C . PRO A 1 91 ? 32.244 7.691 -4.285 1.00 53.41 91 PRO A C 1
ATOM 676 O O . PRO A 1 91 ? 31.263 8.263 -4.743 1.00 53.41 91 PRO A O 1
ATOM 679 N N . SER A 1 92 ? 33.188 7.172 -5.079 1.00 58.25 92 SER A N 1
ATOM 680 C CA . SER A 1 92 ? 33.292 7.368 -6.538 1.00 58.25 92 SER A CA 1
ATOM 681 C C . SER A 1 92 ? 31.968 7.202 -7.310 1.00 58.25 92 SER A C 1
ATOM 683 O O . SER A 1 92 ? 31.473 6.083 -7.438 1.00 58.25 92 SER A O 1
ATOM 685 N N . GLY A 1 93 ? 31.458 8.288 -7.902 1.00 72.12 93 GLY A N 1
ATOM 686 C CA . GLY A 1 93 ? 30.224 8.320 -8.698 1.00 72.12 93 GLY A CA 1
ATOM 687 C C . GLY A 1 93 ? 29.056 9.059 -8.026 1.00 72.12 93 GLY A C 1
ATOM 688 O O . GLY A 1 93 ? 29.125 9.461 -6.869 1.00 72.12 93 GLY A O 1
ATOM 689 N N . ILE A 1 94 ? 27.974 9.278 -8.777 1.00 84.56 94 ILE A N 1
ATOM 690 C CA . ILE A 1 94 ? 26.749 9.939 -8.305 1.00 84.56 94 ILE A CA 1
ATOM 691 C C . ILE A 1 94 ? 25.554 9.028 -8.616 1.00 84.56 94 ILE A C 1
ATOM 693 O O . ILE A 1 94 ? 25.198 8.856 -9.783 1.00 84.56 94 ILE A O 1
ATOM 697 N N . TRP A 1 95 ? 24.930 8.467 -7.569 1.00 87.38 95 TRP A N 1
ATOM 698 C CA . TRP A 1 95 ? 23.787 7.539 -7.675 1.00 87.38 95 TRP A CA 1
ATOM 699 C C . TRP A 1 95 ? 22.521 8.178 -8.255 1.00 87.38 95 TRP A C 1
ATOM 701 O O . TRP A 1 95 ? 21.725 7.516 -8.914 1.00 87.38 95 TRP A O 1
ATOM 711 N N . ASN A 1 96 ? 22.314 9.465 -8.001 1.00 90.56 96 ASN A N 1
ATOM 712 C CA . ASN A 1 96 ? 21.291 10.256 -8.664 1.00 90.56 96 ASN A CA 1
ATOM 713 C C . ASN A 1 96 ? 21.763 11.711 -8.709 1.00 90.56 96 ASN A C 1
ATOM 715 O O . ASN A 1 96 ? 21.986 12.325 -7.667 1.00 90.56 96 ASN A O 1
ATOM 719 N N . THR A 1 97 ? 21.949 12.264 -9.905 1.00 90.62 97 THR A N 1
ATOM 720 C CA . THR A 1 97 ? 22.383 13.655 -10.079 1.00 90.62 97 THR A CA 1
ATOM 721 C C . THR A 1 97 ? 21.248 14.656 -9.855 1.00 90.62 97 THR A C 1
ATOM 723 O O . THR A 1 97 ? 21.525 15.840 -9.676 1.00 90.62 97 THR A O 1
ATOM 726 N N . GLY A 1 98 ? 19.986 14.212 -9.835 1.00 90.00 98 GLY A N 1
ATOM 727 C CA . GLY A 1 98 ? 18.825 15.100 -9.706 1.00 90.00 98 GLY A CA 1
ATOM 728 C C . GLY A 1 98 ? 18.542 15.928 -10.968 1.00 90.00 98 GLY A C 1
ATOM 729 O O . GLY A 1 98 ? 17.793 16.898 -10.918 1.00 90.00 98 GLY A O 1
ATOM 730 N N . GLU A 1 99 ? 19.161 15.579 -12.100 1.00 92.12 99 GLU A N 1
ATOM 731 C CA . GLU A 1 99 ? 19.092 16.324 -13.362 1.00 92.12 99 GLU A CA 1
ATOM 732 C C . GLU A 1 99 ? 18.042 15.755 -14.338 1.00 92.12 99 GLU A C 1
ATOM 734 O O . GLU A 1 99 ? 18.125 15.972 -15.546 1.00 92.12 99 GLU A O 1
ATOM 739 N N . GLN A 1 100 ? 17.036 15.032 -13.831 1.00 91.44 100 GLN A N 1
ATOM 740 C CA . GLN A 1 100 ? 15.971 14.393 -14.621 1.00 91.44 100 GLN A CA 1
ATOM 741 C C . GLN A 1 100 ? 15.236 15.375 -15.542 1.00 91.44 100 GLN A C 1
ATOM 743 O O . GLN A 1 100 ? 14.815 14.997 -16.632 1.00 91.44 100 GLN A O 1
ATOM 748 N N . SER A 1 101 ? 15.106 16.641 -15.135 1.00 91.25 101 SER A N 1
ATOM 749 C CA . SER A 1 101 ? 14.467 17.696 -15.933 1.00 91.25 101 SER A CA 1
ATOM 750 C C . SER A 1 101 ? 15.198 18.012 -17.244 1.00 91.25 101 SER A C 1
ATOM 752 O O . SER A 1 101 ? 14.615 18.647 -18.120 1.00 91.25 101 SER A O 1
ATOM 754 N N . GLN A 1 102 ? 16.449 17.565 -17.405 1.00 93.69 102 GLN A N 1
ATOM 755 C CA . GLN A 1 102 ? 17.233 17.732 -18.633 1.00 93.69 102 GLN A CA 1
ATOM 756 C C . GLN A 1 102 ? 16.969 16.629 -19.672 1.00 93.69 102 GLN A C 1
ATOM 758 O O . GLN A 1 102 ? 17.383 16.765 -20.824 1.00 93.69 102 GLN A O 1
ATOM 763 N N . LEU A 1 103 ? 16.306 15.533 -19.282 1.00 95.31 103 LEU A N 1
ATOM 764 C CA . LEU A 1 103 ? 15.991 14.423 -20.180 1.00 95.31 103 LEU A CA 1
ATOM 765 C C . LEU A 1 103 ? 14.910 14.841 -21.181 1.00 95.31 103 LEU A C 1
ATOM 767 O O . LEU A 1 103 ? 13.805 15.229 -20.792 1.00 95.3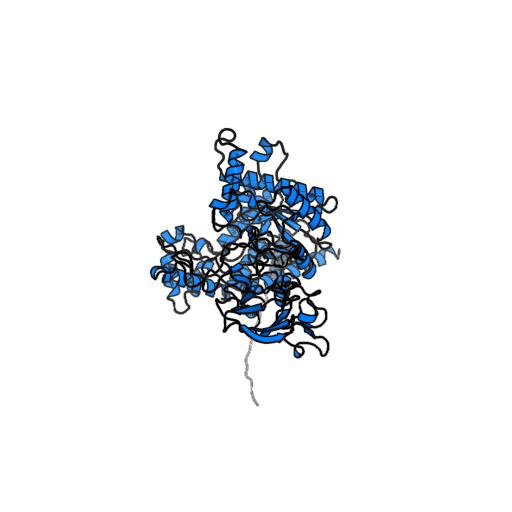1 103 LEU A O 1
ATOM 771 N N . LEU A 1 104 ? 15.207 14.701 -22.475 1.00 96.88 104 LEU A N 1
ATOM 772 C CA . LEU A 1 104 ? 14.187 14.789 -23.516 1.00 96.88 104 LEU A CA 1
ATOM 773 C C . LEU A 1 104 ? 13.477 13.442 -23.587 1.00 96.88 104 LEU A C 1
ATOM 775 O O . LEU A 1 104 ? 14.122 12.421 -23.826 1.00 96.88 104 LEU A O 1
ATOM 779 N N . ARG A 1 105 ? 12.165 13.450 -23.362 1.00 96.81 105 ARG A N 1
ATOM 780 C CA . ARG A 1 105 ? 11.318 12.257 -23.307 1.00 96.81 105 ARG A CA 1
ATOM 781 C C . ARG A 1 105 ? 10.198 12.343 -24.336 1.00 96.81 105 ARG A C 1
ATOM 783 O O . ARG A 1 105 ? 9.806 13.449 -24.712 1.00 96.81 105 ARG A O 1
ATOM 790 N N . ASP A 1 106 ? 9.719 11.194 -24.795 1.00 96.94 106 ASP A N 1
ATOM 791 C CA . ASP A 1 106 ? 8.471 11.128 -25.554 1.00 96.94 106 ASP A CA 1
ATOM 792 C C . ASP A 1 106 ? 7.243 11.238 -24.632 1.00 96.94 106 ASP A C 1
ATOM 794 O O . ASP A 1 106 ? 7.371 11.501 -23.433 1.00 96.94 106 ASP A O 1
ATOM 798 N N . ALA A 1 107 ? 6.048 11.105 -25.214 1.00 95.06 107 ALA A N 1
ATOM 799 C CA . ALA A 1 107 ? 4.785 11.255 -24.495 1.00 95.06 107 ALA A CA 1
ATOM 800 C C . ALA A 1 107 ? 4.578 10.191 -23.405 1.00 95.06 107 ALA A C 1
ATOM 802 O O . ALA A 1 107 ? 3.940 10.496 -22.404 1.00 95.06 107 ALA A O 1
ATOM 803 N N . ASP A 1 108 ? 5.160 9.003 -23.579 1.00 95.81 108 ASP A N 1
ATOM 804 C CA . ASP A 1 108 ? 5.071 7.898 -22.623 1.00 95.81 108 ASP A CA 1
ATOM 805 C C . ASP A 1 108 ? 6.233 7.946 -21.610 1.00 95.81 108 ASP A C 1
ATOM 807 O O . ASP A 1 108 ? 6.320 7.128 -20.703 1.00 95.81 108 ASP A O 1
ATOM 811 N N . GLY A 1 109 ? 7.160 8.902 -21.723 1.00 95.19 109 GLY A N 1
ATOM 812 C CA . GLY A 1 109 ? 8.265 9.068 -20.778 1.00 95.19 109 GLY A CA 1
ATOM 813 C C . GLY A 1 109 ? 9.537 8.284 -21.120 1.00 95.19 109 GLY A C 1
ATOM 814 O O . GLY A 1 109 ? 10.480 8.285 -20.317 1.00 95.19 109 GLY A O 1
ATOM 815 N N . TRP A 1 110 ? 9.624 7.665 -22.302 1.00 97.81 110 TRP A N 1
ATOM 816 C CA . TRP A 1 110 ? 10.864 7.049 -22.780 1.00 97.81 110 TRP A CA 1
ATOM 817 C C . TRP A 1 110 ? 11.888 8.120 -23.150 1.00 97.81 110 TRP A C 1
ATOM 819 O O . TRP A 1 110 ? 11.563 9.131 -23.774 1.00 97.81 110 TRP A O 1
ATOM 829 N N . VAL A 1 111 ? 13.150 7.918 -22.769 1.00 97.88 111 VAL A N 1
ATOM 830 C CA . VAL A 1 111 ? 14.205 8.915 -22.989 1.00 97.88 111 VAL A CA 1
ATOM 831 C C . VAL A 1 111 ? 14.672 8.888 -24.442 1.00 97.88 111 VAL A C 1
ATOM 833 O O . VAL A 1 111 ? 15.268 7.918 -24.896 1.00 97.88 111 VAL A O 1
ATOM 836 N N . ILE A 1 112 ? 14.458 9.999 -25.146 1.00 98.06 112 ILE A N 1
ATOM 837 C CA . ILE A 1 112 ? 14.915 10.235 -26.520 1.00 98.06 112 ILE A CA 1
ATOM 838 C C . ILE A 1 112 ? 16.404 10.600 -26.525 1.00 98.06 112 ILE A C 1
ATOM 840 O O . ILE A 1 112 ? 17.174 10.131 -27.359 1.00 98.06 112 ILE A O 1
ATOM 844 N N . SER A 1 113 ? 16.821 11.480 -25.609 1.00 96.06 113 SER A N 1
ATOM 845 C CA . SER A 1 113 ? 18.221 11.886 -25.450 1.00 96.06 113 SER A CA 1
ATOM 846 C C . SER A 1 113 ? 18.461 12.586 -24.111 1.00 96.06 113 SER A C 1
ATOM 848 O O . SER A 1 113 ? 17.532 13.005 -23.420 1.00 96.06 113 SER A O 1
ATOM 850 N N . PHE A 1 114 ? 19.731 12.782 -23.766 1.00 94.56 114 PHE A N 1
ATOM 851 C CA . PHE A 1 114 ? 20.156 13.433 -22.523 1.00 94.56 114 PHE A CA 1
ATOM 852 C C . PHE A 1 114 ? 20.187 14.974 -22.591 1.00 94.56 114 PHE A C 1
ATOM 854 O O . PHE A 1 114 ? 20.836 15.611 -21.757 1.00 94.56 114 PHE A O 1
ATOM 861 N N . GLY A 1 115 ? 19.555 15.572 -23.607 1.00 88.44 115 GLY A N 1
ATOM 862 C CA . GLY A 1 115 ? 19.610 17.012 -23.858 1.00 88.44 115 GLY A CA 1
ATOM 863 C C . GLY A 1 115 ? 21.011 17.519 -24.238 1.00 88.44 115 GLY A C 1
ATOM 864 O O . GLY A 1 115 ? 21.975 16.757 -24.333 1.00 88.44 115 GLY A O 1
ATOM 865 N N . ASN A 1 116 ? 21.117 18.834 -24.446 1.00 86.38 116 ASN A N 1
ATOM 866 C CA . ASN A 1 116 ? 22.336 19.499 -24.933 1.00 86.38 116 ASN A CA 1
ATOM 867 C C . ASN A 1 116 ? 23.003 20.403 -23.881 1.00 86.38 116 ASN A C 1
ATOM 869 O O . ASN A 1 116 ? 23.727 21.328 -24.243 1.00 86.38 116 ASN A O 1
ATOM 873 N N . ASN A 1 117 ? 22.746 20.178 -22.590 1.00 89.94 117 ASN A N 1
ATOM 874 C CA . ASN A 1 117 ? 23.381 20.961 -21.533 1.00 89.94 117 ASN A CA 1
ATOM 875 C C . ASN A 1 117 ? 24.863 20.553 -21.386 1.00 89.94 117 ASN A C 1
ATOM 877 O O . ASN A 1 117 ? 25.125 19.405 -21.017 1.00 89.94 117 ASN A O 1
ATOM 881 N N . PRO A 1 118 ? 25.832 21.448 -21.659 1.00 84.75 118 PRO A N 1
ATOM 882 C CA . PRO A 1 118 ? 27.253 21.129 -21.525 1.00 84.75 118 PRO A CA 1
ATOM 883 C C . PRO A 1 118 ? 27.688 20.914 -20.068 1.00 84.75 118 PRO A C 1
ATOM 885 O O . PRO A 1 118 ? 28.682 20.231 -19.842 1.00 84.75 118 PRO A O 1
ATOM 888 N N . ASP A 1 119 ? 26.938 21.450 -19.100 1.00 87.19 119 ASP A N 1
ATOM 889 C CA . ASP A 1 119 ? 27.239 21.348 -17.665 1.00 87.19 119 ASP A CA 1
ATOM 890 C C . ASP A 1 119 ? 26.601 20.112 -17.005 1.00 87.19 119 ASP A C 1
ATOM 892 O O . ASP A 1 119 ? 26.687 19.931 -15.788 1.00 87.19 119 ASP A O 1
ATOM 896 N N . ARG A 1 120 ? 25.948 19.254 -17.799 1.00 89.94 120 ARG A N 1
ATOM 897 C CA . ARG A 1 120 ? 25.325 18.015 -17.332 1.00 89.94 120 ARG A CA 1
ATOM 898 C C . ARG A 1 120 ? 26.351 17.119 -16.642 1.00 89.94 120 ARG A C 1
ATOM 900 O O . ARG A 1 120 ? 27.402 16.821 -17.210 1.00 89.94 120 ARG A O 1
ATOM 907 N N . ARG A 1 121 ? 26.009 16.593 -15.464 1.00 89.19 121 ARG A N 1
ATOM 908 C CA . ARG A 1 121 ? 26.909 15.718 -14.695 1.00 89.19 121 ARG A CA 1
ATOM 909 C C . ARG A 1 121 ? 26.678 14.236 -14.953 1.00 89.19 121 ARG A C 1
ATOM 911 O O . ARG A 1 121 ? 27.587 13.444 -14.730 1.00 89.19 121 ARG A O 1
ATOM 918 N N . PHE A 1 122 ? 25.489 13.840 -15.404 1.00 92.38 122 PHE A N 1
ATOM 919 C CA . PHE A 1 122 ? 25.200 12.442 -15.722 1.00 92.38 122 PHE A CA 1
ATOM 920 C C . PHE A 1 122 ? 25.733 12.012 -17.095 1.00 92.38 122 PHE A C 1
ATOM 922 O O . PHE A 1 122 ? 25.733 12.770 -18.072 1.00 92.38 122 PHE A O 1
ATOM 929 N N . THR A 1 123 ? 26.169 10.756 -17.168 1.00 91.25 123 THR A N 1
ATOM 930 C CA . THR A 1 123 ? 26.677 10.111 -18.390 1.00 91.25 123 THR A CA 1
ATOM 931 C C . THR A 1 123 ? 25.716 9.064 -18.938 1.00 91.25 123 THR A C 1
ATOM 933 O O . THR A 1 123 ? 25.837 8.668 -20.094 1.00 91.25 123 THR A O 1
ATOM 936 N N . HIS A 1 124 ? 24.766 8.626 -18.118 1.00 94.44 124 HIS A N 1
ATOM 937 C CA . HIS A 1 124 ? 23.771 7.622 -18.455 1.00 94.44 124 HIS A CA 1
ATOM 938 C C . HIS A 1 124 ? 22.529 7.792 -17.575 1.00 94.44 124 HIS A C 1
ATOM 940 O O . HIS A 1 124 ? 22.523 8.572 -16.615 1.00 94.44 124 HIS A O 1
ATOM 946 N N . ILE A 1 125 ? 21.484 7.044 -17.910 1.00 96.75 125 ILE A N 1
ATOM 947 C CA . ILE A 1 125 ? 20.310 6.874 -17.055 1.00 96.75 125 ILE A CA 1
ATOM 948 C C . ILE A 1 125 ? 20.237 5.435 -16.553 1.00 96.75 125 ILE A C 1
ATOM 950 O O . ILE A 1 125 ? 20.825 4.532 -17.155 1.00 96.75 125 ILE A O 1
ATOM 954 N N . ALA A 1 126 ? 19.506 5.216 -15.468 1.00 96.12 126 ALA A N 1
ATOM 955 C CA . ALA A 1 126 ? 19.257 3.882 -14.952 1.00 96.12 126 ALA A CA 1
ATOM 956 C C . ALA A 1 126 ? 17.826 3.717 -14.439 1.00 96.12 126 ALA A C 1
ATOM 958 O O . ALA A 1 126 ? 17.255 4.638 -13.853 1.00 96.12 126 ALA A O 1
ATOM 959 N N . ALA A 1 127 ? 17.293 2.514 -14.626 1.00 95.62 127 ALA A N 1
ATOM 960 C CA . ALA A 1 127 ? 16.139 1.997 -13.906 1.00 95.62 127 ALA A CA 1
ATOM 961 C C . ALA A 1 127 ? 16.628 1.019 -12.828 1.00 95.62 127 ALA A C 1
ATOM 963 O O . ALA A 1 127 ? 17.560 0.240 -13.064 1.00 95.62 127 ALA A O 1
ATOM 964 N N . VAL A 1 128 ? 16.018 1.066 -11.644 1.00 93.12 128 VAL A N 1
ATOM 965 C CA . VAL A 1 128 ? 16.396 0.237 -10.493 1.00 93.12 128 VAL A CA 1
ATOM 966 C C . VAL A 1 128 ? 15.205 -0.604 -10.071 1.00 93.12 128 VAL A C 1
ATOM 968 O O . VAL A 1 128 ? 14.110 -0.092 -9.880 1.00 93.12 128 VAL A O 1
ATOM 971 N N . LEU A 1 129 ? 15.430 -1.902 -9.911 1.00 93.69 129 LEU A N 1
ATOM 972 C CA . LEU A 1 129 ? 14.423 -2.867 -9.496 1.00 93.69 129 LEU A CA 1
ATOM 973 C C . LEU A 1 129 ? 14.929 -3.689 -8.318 1.00 93.69 129 LEU A C 1
ATOM 975 O O . LEU A 1 129 ? 16.131 -3.829 -8.096 1.00 93.69 129 LEU A O 1
ATOM 979 N N . PHE A 1 130 ? 13.990 -4.267 -7.577 1.00 92.06 130 PHE A N 1
ATOM 980 C CA . PHE A 1 130 ? 14.269 -5.234 -6.515 1.00 92.06 130 PHE A CA 1
ATOM 981 C C . PHE A 1 130 ? 15.135 -4.712 -5.361 1.00 92.06 130 PHE A C 1
ATOM 983 O O . PHE A 1 130 ? 15.813 -5.491 -4.696 1.00 92.06 130 PHE A O 1
ATOM 990 N N . ASN A 1 131 ? 15.114 -3.396 -5.124 1.00 87.56 131 ASN A N 1
ATOM 991 C CA . ASN A 1 131 ? 16.022 -2.733 -4.195 1.00 87.56 131 ASN A CA 1
ATOM 992 C C . ASN A 1 131 ? 15.947 -3.303 -2.770 1.00 87.56 131 ASN A C 1
ATOM 994 O O . ASN A 1 131 ? 14.940 -3.143 -2.081 1.00 87.56 131 ASN A O 1
ATOM 998 N N . GLY A 1 132 ? 17.030 -3.950 -2.333 1.00 83.94 132 GLY A N 1
ATOM 999 C CA . GLY A 1 132 ? 17.162 -4.512 -0.992 1.00 83.94 132 GLY A CA 1
ATOM 1000 C C . GLY A 1 132 ? 16.223 -5.687 -0.711 1.00 83.94 132 GLY A C 1
ATOM 1001 O O . GLY A 1 132 ? 15.959 -5.956 0.458 1.00 83.94 132 GLY A O 1
ATOM 1002 N N . GLY A 1 133 ? 15.674 -6.327 -1.749 1.00 85.94 133 GLY A N 1
ATOM 1003 C CA . GLY A 1 133 ? 14.686 -7.406 -1.622 1.00 85.94 133 GLY A CA 1
ATOM 1004 C C . GLY A 1 133 ? 14.746 -8.455 -2.737 1.00 85.94 133 GLY A C 1
ATOM 1005 O O . GLY A 1 133 ? 13.784 -9.194 -2.941 1.00 85.94 133 GLY A O 1
ATOM 1006 N N . SER A 1 134 ? 15.835 -8.519 -3.509 1.00 88.62 134 SER A N 1
ATOM 1007 C CA . SER A 1 134 ? 15.938 -9.454 -4.638 1.00 88.62 134 SER A CA 1
ATOM 1008 C C . SER A 1 134 ? 15.940 -10.937 -4.230 1.00 88.62 134 SER A C 1
ATOM 1010 O O . SER A 1 134 ? 15.754 -11.806 -5.070 1.00 88.62 134 SER A O 1
ATOM 1012 N N . GLU A 1 135 ? 16.131 -11.258 -2.952 1.00 91.12 135 GLU A N 1
ATOM 1013 C CA . GLU A 1 135 ? 16.007 -12.614 -2.416 1.00 91.12 135 GLU A CA 1
ATOM 1014 C C . GLU A 1 135 ? 14.598 -13.207 -2.566 1.00 91.12 135 GLU A C 1
ATOM 1016 O O . GLU A 1 135 ? 14.450 -14.426 -2.511 1.00 91.12 135 GLU A O 1
ATOM 1021 N N . PHE A 1 136 ? 13.579 -12.366 -2.764 1.00 91.50 136 PHE A N 1
ATOM 1022 C CA . PHE A 1 136 ? 12.185 -12.798 -2.859 1.00 91.50 136 PHE A CA 1
ATOM 1023 C C . PHE A 1 136 ? 11.689 -13.009 -4.296 1.00 91.50 136 PHE A C 1
ATOM 1025 O O . PHE A 1 136 ? 10.567 -13.474 -4.489 1.00 91.50 136 PHE A O 1
ATOM 1032 N N . ILE A 1 137 ? 12.496 -12.684 -5.309 1.00 92.81 137 ILE A N 1
ATOM 1033 C CA . ILE A 1 137 ? 12.128 -12.907 -6.713 1.00 92.81 137 ILE A CA 1
ATOM 1034 C C . ILE A 1 137 ? 12.571 -14.297 -7.194 1.00 92.81 137 ILE A C 1
ATOM 1036 O O . ILE A 1 137 ? 13.534 -14.857 -6.666 1.00 92.81 137 ILE A O 1
ATOM 1040 N N . PRO A 1 138 ? 11.907 -14.890 -8.204 1.00 93.38 138 PRO A N 1
ATOM 1041 C CA . PRO A 1 138 ? 12.286 -16.205 -8.702 1.00 93.38 138 PRO A CA 1
ATOM 1042 C C . PRO A 1 138 ? 13.670 -16.192 -9.366 1.00 93.38 138 PRO A C 1
ATOM 1044 O O . PRO A 1 138 ? 13.984 -15.350 -10.214 1.00 93.38 138 PRO A O 1
ATOM 1047 N N . ALA A 1 139 ? 14.484 -17.186 -9.011 1.00 94.31 139 ALA A N 1
ATOM 1048 C CA . ALA A 1 139 ? 15.714 -17.497 -9.728 1.00 94.31 139 ALA A CA 1
ATOM 1049 C C . ALA A 1 139 ? 15.406 -17.994 -11.145 1.00 94.31 139 ALA A C 1
ATOM 1051 O O . ALA A 1 139 ? 14.379 -18.631 -11.372 1.00 94.31 139 ALA A O 1
ATOM 1052 N N . GLY A 1 140 ? 16.328 -17.781 -12.083 1.00 95.06 140 GLY A N 1
ATOM 1053 C CA . GLY A 1 140 ? 16.209 -18.327 -13.436 1.00 95.06 140 GLY A CA 1
ATOM 1054 C C . GLY A 1 140 ? 16.530 -17.322 -14.530 1.00 95.06 140 GLY A C 1
ATOM 1055 O O . GLY A 1 140 ? 17.213 -16.328 -14.295 1.00 95.06 140 GLY A O 1
ATOM 1056 N N . ASP A 1 141 ? 16.068 -17.623 -15.741 1.00 96.81 141 ASP A N 1
ATOM 1057 C CA . ASP A 1 141 ? 16.236 -16.760 -16.909 1.00 96.81 141 ASP A CA 1
ATOM 1058 C C . ASP A 1 141 ? 15.112 -15.735 -16.996 1.00 96.81 141 ASP A C 1
ATOM 1060 O O . ASP A 1 141 ? 13.980 -16.062 -17.344 1.00 96.81 141 ASP A O 1
ATOM 1064 N N . TRP A 1 142 ? 15.461 -14.487 -16.718 1.00 97.62 142 TRP A N 1
ATOM 1065 C CA . TRP A 1 142 ? 14.623 -13.327 -16.970 1.00 97.62 142 TRP A CA 1
ATOM 1066 C C . TRP A 1 142 ? 14.876 -12.817 -18.384 1.00 97.62 142 TRP A C 1
ATOM 1068 O O . TRP A 1 142 ? 16.017 -12.794 -18.857 1.00 97.62 142 TRP A O 1
ATOM 1078 N N . VAL A 1 143 ? 13.819 -12.390 -19.069 1.00 98.25 143 VAL A N 1
ATOM 1079 C CA . VAL A 1 143 ? 13.926 -11.879 -20.440 1.00 98.25 143 VAL A CA 1
ATOM 1080 C C . VAL A 1 143 ? 13.759 -10.371 -20.433 1.00 98.25 143 VAL A C 1
ATOM 1082 O O . VAL A 1 143 ? 12.773 -9.851 -19.918 1.00 98.25 143 VAL A O 1
ATOM 1085 N N . VAL A 1 144 ? 14.701 -9.668 -21.056 1.00 98.50 144 VAL A N 1
ATOM 1086 C CA . VAL A 1 144 ? 14.560 -8.243 -21.349 1.00 98.50 144 VAL A CA 1
ATOM 1087 C C . VAL A 1 144 ? 14.131 -8.097 -22.798 1.00 98.50 144 VAL A C 1
ATOM 1089 O O . VAL A 1 144 ? 14.799 -8.616 -23.691 1.00 98.50 144 VAL A O 1
ATOM 1092 N N . ARG A 1 145 ? 13.024 -7.397 -23.045 1.00 98.06 145 ARG A N 1
ATOM 1093 C CA . ARG A 1 145 ? 12.567 -7.024 -24.394 1.00 98.06 145 ARG A CA 1
ATOM 1094 C C . ARG A 1 145 ? 12.602 -5.520 -24.528 1.00 98.06 145 ARG A C 1
ATOM 1096 O O . ARG A 1 145 ? 12.284 -4.839 -23.568 1.00 98.06 145 ARG A O 1
ATOM 1103 N N . TYR A 1 146 ? 12.985 -5.011 -25.688 1.00 98.00 146 TYR A N 1
ATOM 1104 C CA . TYR A 1 146 ? 12.939 -3.582 -25.978 1.00 98.00 146 TYR A CA 1
ATOM 1105 C C . TYR A 1 146 ? 12.908 -3.344 -27.484 1.00 98.00 146 TYR A C 1
ATOM 1107 O O . TYR A 1 146 ? 13.316 -4.188 -28.283 1.00 98.00 146 TYR A O 1
ATOM 1115 N N . GLU A 1 147 ? 12.439 -2.171 -27.875 1.00 98.44 147 GLU A N 1
ATOM 1116 C CA . GLU A 1 147 ? 12.621 -1.626 -29.214 1.00 98.44 147 GLU A CA 1
ATOM 1117 C C . GLU A 1 147 ? 13.635 -0.486 -29.162 1.00 98.44 147 GLU A C 1
ATOM 1119 O O . GLU A 1 147 ? 13.833 0.111 -28.108 1.00 98.44 147 GLU A O 1
ATOM 1124 N N . GLY A 1 148 ? 14.235 -0.149 -30.303 1.00 97.75 148 GLY A N 1
ATOM 1125 C CA . GLY A 1 148 ? 15.182 0.958 -30.409 1.00 97.75 148 GLY A CA 1
ATOM 1126 C C . GLY A 1 148 ? 16.639 0.560 -30.207 1.00 97.75 148 GLY A C 1
ATOM 1127 O O . GLY A 1 148 ? 16.989 -0.619 -30.150 1.00 97.75 148 GLY A O 1
ATOM 1128 N N . GLU A 1 149 ? 17.498 1.571 -30.155 1.00 97.38 149 GLU A N 1
ATOM 1129 C CA . GLU A 1 149 ? 18.950 1.430 -30.125 1.00 97.38 149 GLU A CA 1
ATOM 1130 C C . GLU A 1 149 ? 19.548 2.254 -28.981 1.00 97.38 149 GLU A C 1
ATOM 1132 O O . GLU A 1 149 ? 19.437 3.482 -28.943 1.00 97.38 149 GLU A O 1
ATOM 1137 N N . ALA A 1 150 ? 20.201 1.558 -28.055 1.00 96.75 150 ALA A N 1
ATOM 1138 C CA . ALA A 1 150 ? 21.058 2.112 -27.015 1.00 96.75 150 ALA A CA 1
ATOM 1139 C C . ALA A 1 150 ? 22.023 1.020 -26.530 1.00 96.75 150 ALA A C 1
ATOM 1141 O O . ALA A 1 150 ? 21.832 -0.169 -26.808 1.00 96.75 150 ALA A O 1
ATOM 1142 N N . THR A 1 151 ? 23.031 1.410 -25.761 1.00 96.25 151 THR A N 1
ATOM 1143 C CA . THR A 1 151 ? 23.825 0.478 -24.960 1.00 96.25 151 THR A CA 1
ATOM 1144 C C . THR A 1 151 ? 23.058 0.161 -23.677 1.00 96.25 151 THR A C 1
ATOM 1146 O O . THR A 1 151 ? 22.765 1.073 -22.901 1.00 96.25 151 THR A O 1
ATOM 1149 N N . LEU A 1 152 ? 22.732 -1.117 -23.457 1.00 96.81 152 LEU A N 1
ATOM 1150 C CA . LEU A 1 152 ? 22.125 -1.616 -22.220 1.00 96.81 152 LEU A CA 1
ATOM 1151 C C . LEU A 1 152 ? 23.145 -2.428 -21.419 1.00 96.81 152 LEU A C 1
ATOM 1153 O O . LEU A 1 152 ? 23.745 -3.379 -21.935 1.00 96.81 152 LEU A O 1
ATOM 1157 N N . ASP A 1 153 ? 23.285 -2.080 -20.144 1.00 95.38 153 ASP A N 1
ATOM 1158 C CA . ASP A 1 153 ? 24.108 -2.798 -19.176 1.00 95.38 153 ASP A CA 1
ATOM 1159 C C . ASP A 1 153 ? 23.297 -3.178 -17.936 1.00 95.38 153 ASP A C 1
ATOM 1161 O O . ASP A 1 153 ? 22.352 -2.489 -17.545 1.00 95.38 153 ASP A O 1
ATOM 1165 N N . TYR A 1 154 ? 23.675 -4.302 -17.331 1.00 95.00 154 TYR A N 1
ATOM 1166 C CA . TYR A 1 154 ? 22.991 -4.899 -16.188 1.00 95.00 154 TYR A CA 1
ATOM 1167 C C . TYR A 1 154 ? 24.014 -5.136 -15.083 1.00 95.00 154 TYR A C 1
ATOM 1169 O O . TYR A 1 154 ? 24.978 -5.873 -15.294 1.00 95.00 154 TYR A O 1
ATOM 1177 N N . ASP A 1 155 ? 23.811 -4.516 -13.923 1.00 87.31 155 ASP A N 1
ATOM 1178 C CA . ASP A 1 155 ? 24.801 -4.516 -12.839 1.00 87.31 155 ASP A CA 1
ATOM 1179 C C . ASP A 1 155 ? 24.342 -5.273 -11.585 1.00 87.31 155 ASP A C 1
ATOM 1181 O O . ASP A 1 155 ? 23.183 -5.671 -11.469 1.00 87.31 155 ASP A O 1
ATOM 1185 N N . PHE A 1 156 ? 25.285 -5.399 -10.636 1.00 80.25 156 PHE A N 1
ATOM 1186 C CA . PHE A 1 156 ? 25.215 -6.089 -9.335 1.00 80.25 156 PHE A CA 1
ATOM 1187 C C . PHE A 1 156 ? 25.441 -7.613 -9.358 1.00 80.25 156 PHE A C 1
ATOM 1189 O O . PHE A 1 156 ? 24.830 -8.360 -8.599 1.00 80.25 156 PHE A O 1
ATOM 1196 N N . SER A 1 157 ? 26.408 -8.086 -10.159 1.00 66.06 157 SER A N 1
ATOM 1197 C CA . SER A 1 157 ? 26.974 -9.445 -10.027 1.00 66.06 157 SER A CA 1
ATOM 1198 C C . SER A 1 157 ? 27.434 -9.715 -8.577 1.00 66.06 157 SER A C 1
ATOM 1200 O O . SER A 1 157 ? 28.122 -8.867 -8.002 1.00 66.06 157 SER A O 1
ATOM 1202 N N . PRO A 1 158 ? 27.071 -10.858 -7.961 1.00 75.44 158 PRO A N 1
ATOM 1203 C CA . PRO A 1 158 ? 26.615 -12.099 -8.592 1.00 75.44 158 PRO A CA 1
ATOM 1204 C C . PRO A 1 158 ? 25.098 -12.229 -8.829 1.00 75.44 158 PRO A C 1
ATOM 1206 O O . PRO A 1 158 ? 24.686 -13.286 -9.299 1.00 75.44 158 PRO A O 1
ATOM 1209 N N . LEU A 1 159 ? 24.274 -11.203 -8.557 1.00 84.69 159 LEU A N 1
ATOM 1210 C CA . LEU A 1 159 ? 22.817 -11.266 -8.780 1.00 84.69 159 LEU A CA 1
ATOM 1211 C C . LEU A 1 159 ? 22.474 -11.594 -10.231 1.00 84.69 159 LEU A C 1
ATOM 1213 O O . LEU A 1 159 ? 21.594 -12.410 -10.486 1.00 84.69 159 LEU A O 1
ATOM 1217 N N . VAL A 1 160 ? 23.132 -10.924 -11.178 1.00 92.94 160 VAL A N 1
ATOM 1218 C CA . VAL A 1 160 ? 22.773 -10.975 -12.595 1.00 92.94 160 VAL A CA 1
ATOM 1219 C C . VAL A 1 160 ? 23.963 -11.354 -13.465 1.00 92.94 160 VAL A C 1
ATOM 1221 O O . VAL A 1 160 ? 25.071 -10.835 -13.318 1.00 92.94 160 VAL A O 1
ATOM 1224 N N . GLN A 1 161 ? 23.711 -12.250 -14.415 1.00 94.62 161 GLN A N 1
ATOM 1225 C CA . GLN A 1 161 ? 24.626 -12.589 -15.493 1.00 94.62 161 GLN A CA 1
ATOM 1226 C C . GLN A 1 161 ? 23.885 -12.523 -16.828 1.00 94.62 161 GLN A C 1
ATOM 1228 O O . GLN A 1 161 ? 22.886 -13.208 -17.032 1.00 94.62 161 GLN A O 1
ATOM 1233 N N . VAL A 1 162 ? 24.407 -11.748 -17.778 1.00 95.94 162 VAL A N 1
ATOM 1234 C CA . VAL A 1 162 ? 23.898 -11.766 -19.154 1.00 95.94 162 VAL A CA 1
ATOM 1235 C C . VAL A 1 162 ? 24.306 -13.081 -19.812 1.00 95.94 162 VAL A C 1
ATOM 1237 O O . VAL A 1 162 ? 25.498 -13.356 -19.956 1.00 95.94 162 VAL A O 1
ATOM 1240 N N . VAL A 1 163 ? 23.329 -13.891 -20.222 1.00 96.56 163 VAL A N 1
ATOM 1241 C CA . VAL A 1 163 ? 23.584 -15.191 -20.868 1.00 96.56 163 VAL A CA 1
ATOM 1242 C C . VAL A 1 163 ? 23.399 -15.152 -22.380 1.00 96.56 163 VAL A C 1
ATOM 1244 O O . VAL A 1 163 ? 24.025 -15.934 -23.092 1.00 96.56 163 VAL A O 1
ATOM 1247 N N . ALA A 1 164 ? 22.583 -14.227 -22.887 1.00 97.62 164 ALA A N 1
ATOM 1248 C CA . ALA A 1 164 ? 22.410 -14.005 -24.316 1.00 97.62 164 ALA A CA 1
ATOM 1249 C C . ALA A 1 164 ? 22.075 -12.537 -24.600 1.00 97.62 164 ALA A C 1
ATOM 1251 O O . ALA A 1 164 ? 21.361 -11.907 -23.820 1.00 97.62 164 ALA A O 1
ATOM 1252 N N . ARG A 1 165 ? 22.563 -12.023 -25.736 1.00 97.62 165 ARG A N 1
ATOM 1253 C CA . ARG A 1 165 ? 22.166 -10.728 -26.302 1.00 97.62 165 ARG A CA 1
ATOM 1254 C C . ARG A 1 165 ? 21.763 -10.890 -27.763 1.00 97.62 165 ARG A C 1
ATOM 1256 O O . ARG A 1 165 ? 22.454 -11.570 -28.525 1.00 97.62 165 ARG A O 1
ATOM 1263 N N . ALA A 1 166 ? 20.670 -10.252 -28.145 1.00 96.44 166 ALA A N 1
ATOM 1264 C CA . ALA A 1 166 ? 20.190 -10.123 -29.514 1.00 96.44 166 ALA A CA 1
ATOM 1265 C C . ALA A 1 166 ? 19.520 -8.746 -29.682 1.00 96.44 166 ALA A C 1
ATOM 1267 O O . ALA A 1 166 ? 19.088 -8.156 -28.691 1.00 96.44 166 ALA A O 1
ATOM 1268 N N . PRO A 1 167 ? 19.406 -8.210 -30.912 1.00 95.19 167 PRO A N 1
ATOM 1269 C CA . PRO A 1 167 ? 18.695 -6.952 -31.128 1.00 95.19 167 PRO A CA 1
ATOM 1270 C C . PRO A 1 167 ? 17.283 -6.987 -30.521 1.00 95.19 167 PRO A C 1
ATOM 1272 O O . PRO A 1 167 ? 16.474 -7.841 -30.886 1.00 95.19 167 PRO A O 1
ATOM 1275 N N . GLY A 1 168 ? 17.013 -6.084 -29.574 1.00 96.69 168 GLY A N 1
ATOM 1276 C CA . GLY A 1 168 ? 15.725 -5.963 -28.881 1.00 96.69 168 GLY A CA 1
ATOM 1277 C C . GLY A 1 168 ? 15.397 -7.076 -27.878 1.00 96.69 168 GLY A C 1
ATOM 1278 O O . GLY A 1 168 ? 14.258 -7.153 -27.403 1.00 96.69 168 GLY A O 1
ATOM 1279 N N . ARG A 1 169 ? 16.351 -7.968 -27.570 1.00 97.75 169 ARG A N 1
ATOM 1280 C CA . ARG A 1 169 ? 16.138 -9.069 -26.627 1.00 97.75 169 ARG A CA 1
ATOM 1281 C C . ARG A 1 169 ? 17.423 -9.536 -25.949 1.00 97.75 169 ARG A C 1
ATOM 1283 O O . ARG A 1 169 ? 18.275 -10.142 -26.596 1.00 97.75 169 ARG A O 1
ATOM 1290 N N . ASP A 1 170 ? 17.469 -9.413 -24.629 1.00 98.25 170 ASP A N 1
ATOM 1291 C CA . ASP A 1 170 ? 18.524 -9.997 -23.799 1.00 98.25 170 ASP A CA 1
ATOM 1292 C C . ASP A 1 170 ? 17.944 -11.050 -22.846 1.00 98.25 170 ASP A C 1
ATOM 1294 O O . ASP A 1 170 ? 16.754 -11.042 -22.527 1.00 98.25 170 ASP A O 1
ATOM 1298 N N . VAL A 1 171 ? 18.788 -11.979 -22.394 1.00 98.12 171 VAL A N 1
ATOM 1299 C CA . VAL A 1 171 ? 18.434 -12.956 -21.355 1.00 98.12 171 VAL A CA 1
ATOM 1300 C C . VAL A 1 171 ? 19.401 -12.811 -20.192 1.00 98.12 171 VAL A C 1
ATOM 1302 O O . VAL A 1 171 ? 20.624 -12.841 -20.375 1.00 98.12 171 VAL A O 1
ATOM 1305 N N . LEU A 1 172 ? 18.835 -12.660 -18.999 1.00 97.44 172 LEU A N 1
ATOM 1306 C CA . LEU A 1 172 ? 19.533 -12.444 -17.744 1.00 97.44 172 LEU A CA 1
ATOM 1307 C C . LEU A 1 172 ? 19.325 -13.656 -16.839 1.00 97.44 172 LEU A C 1
ATOM 1309 O O . LEU A 1 172 ? 18.210 -13.927 -16.401 1.00 97.44 172 LEU A O 1
ATOM 1313 N N . ARG A 1 173 ? 20.401 -14.368 -16.512 1.00 96.62 173 ARG A N 1
ATOM 1314 C CA . ARG A 1 173 ? 20.380 -15.354 -15.434 1.00 96.62 173 ARG A CA 1
ATOM 1315 C C . ARG A 1 173 ? 20.414 -14.604 -14.110 1.00 96.62 173 ARG A C 1
ATOM 1317 O O . ARG A 1 173 ? 21.422 -13.970 -13.800 1.00 96.62 173 ARG A O 1
ATOM 1324 N N . VAL A 1 174 ? 19.325 -14.684 -13.355 1.00 94.88 174 VAL A N 1
ATOM 1325 C CA . VAL A 1 174 ? 19.177 -14.054 -12.040 1.00 94.88 174 VAL A CA 1
ATOM 1326 C C . VAL A 1 174 ? 19.329 -15.100 -10.939 1.00 94.88 174 VAL A C 1
ATOM 1328 O O . VAL A 1 174 ? 18.679 -16.150 -10.964 1.00 94.88 174 VAL A O 1
ATOM 1331 N N . ALA A 1 175 ? 20.192 -14.799 -9.972 1.00 93.75 175 ALA A N 1
ATOM 1332 C CA . ALA A 1 175 ? 20.443 -15.569 -8.763 1.00 93.75 175 ALA A CA 1
ATOM 1333 C C . ALA A 1 175 ? 20.052 -14.719 -7.533 1.00 93.75 175 ALA A C 1
ATOM 1335 O O . ALA A 1 175 ? 20.841 -13.869 -7.120 1.00 93.75 175 ALA A O 1
ATOM 1336 N N . PRO A 1 176 ? 18.847 -14.922 -6.965 1.00 90.69 176 PRO A N 1
ATOM 1337 C CA . PRO A 1 176 ? 18.309 -14.142 -5.852 1.00 90.69 176 PRO A CA 1
ATOM 1338 C C . PRO A 1 176 ? 19.287 -14.019 -4.685 1.00 90.69 176 PRO A C 1
ATOM 1340 O O . PRO A 1 176 ? 19.870 -15.012 -4.241 1.00 90.69 176 PRO A O 1
ATOM 1343 N N . GLN A 1 177 ? 19.454 -12.800 -4.175 1.00 89.00 177 GLN A N 1
ATOM 1344 C CA . GLN A 1 177 ? 20.390 -12.511 -3.095 1.00 89.00 177 GLN A CA 1
ATOM 1345 C C . GLN A 1 177 ? 19.828 -11.446 -2.149 1.00 89.00 177 GLN A C 1
ATOM 1347 O O . GLN A 1 177 ? 19.215 -10.468 -2.574 1.00 89.00 177 GLN A O 1
ATOM 1352 N N . ALA A 1 178 ? 20.067 -11.627 -0.851 1.00 87.69 178 ALA A N 1
ATOM 1353 C CA . ALA A 1 178 ? 19.632 -10.667 0.153 1.00 87.69 178 ALA A CA 1
ATOM 1354 C C . ALA A 1 178 ? 20.352 -9.322 0.000 1.00 87.69 178 ALA A C 1
ATOM 1356 O O . ALA A 1 178 ? 21.569 -9.287 -0.198 1.00 87.69 178 ALA A O 1
ATOM 1357 N N . GLY A 1 179 ? 19.607 -8.220 0.125 1.00 83.38 179 GLY A N 1
ATOM 1358 C CA . GLY A 1 179 ? 20.184 -6.874 0.226 1.00 83.38 179 GLY A CA 1
ATOM 1359 C C . GLY A 1 179 ? 20.828 -6.328 -1.055 1.00 83.38 179 GLY A C 1
ATOM 1360 O O . GLY A 1 179 ? 21.621 -5.392 -0.979 1.00 83.38 179 GLY A O 1
ATOM 1361 N N . THR A 1 180 ? 20.514 -6.890 -2.224 1.00 89.06 180 THR A N 1
ATOM 1362 C CA . THR A 1 180 ? 20.963 -6.368 -3.528 1.00 89.06 180 THR A CA 1
ATOM 1363 C C . THR A 1 180 ? 19.791 -5.813 -4.346 1.00 89.06 180 THR A C 1
ATOM 1365 O O . THR A 1 180 ? 18.653 -5.789 -3.877 1.00 89.06 180 THR A O 1
ATOM 1368 N N . LEU A 1 181 ? 20.079 -5.317 -5.549 1.00 91.25 181 LEU A N 1
ATOM 1369 C CA . LEU A 1 181 ? 19.140 -4.719 -6.495 1.00 91.25 181 LEU A CA 1
ATOM 1370 C C . LEU A 1 181 ? 19.548 -5.063 -7.932 1.00 91.25 181 LEU A C 1
ATOM 1372 O O . LEU A 1 181 ? 20.718 -5.337 -8.189 1.00 91.25 181 LEU A O 1
ATOM 1376 N N . LEU A 1 182 ? 18.610 -4.993 -8.876 1.00 94.12 182 LEU A N 1
ATOM 1377 C CA . LEU A 1 182 ? 18.913 -5.026 -10.306 1.00 94.12 182 LEU A CA 1
ATOM 1378 C C . LEU A 1 182 ? 18.948 -3.598 -10.853 1.00 94.12 182 LEU A C 1
ATOM 1380 O O . LEU A 1 182 ? 17.979 -2.851 -10.717 1.00 94.12 182 LEU A O 1
ATOM 1384 N N . ARG A 1 183 ? 20.045 -3.233 -11.519 1.00 94.25 183 ARG A N 1
ATOM 1385 C CA . ARG A 1 183 ? 20.168 -1.969 -12.253 1.00 94.25 183 ARG A CA 1
ATOM 1386 C C . ARG A 1 183 ? 20.190 -2.247 -13.748 1.00 94.25 183 ARG A C 1
ATOM 1388 O O . ARG A 1 183 ? 21.037 -3.011 -14.200 1.00 94.25 183 ARG A O 1
ATOM 1395 N N . ILE A 1 184 ? 19.299 -1.593 -14.491 1.00 96.81 184 ILE A N 1
ATOM 1396 C CA . ILE A 1 184 ? 19.312 -1.549 -15.957 1.00 96.81 184 ILE A CA 1
ATOM 1397 C C . ILE A 1 184 ? 19.800 -0.159 -16.358 1.00 96.81 184 ILE A C 1
ATOM 1399 O O . ILE A 1 184 ? 19.097 0.835 -16.173 1.00 96.81 184 ILE A O 1
ATOM 1403 N N . ARG A 1 185 ? 21.026 -0.085 -16.868 1.00 96.00 185 ARG A N 1
ATOM 1404 C CA . ARG A 1 185 ? 21.689 1.148 -17.294 1.00 96.00 185 ARG A CA 1
ATOM 1405 C C . ARG A 1 185 ? 21.530 1.329 -18.801 1.00 96.00 185 ARG A C 1
ATOM 1407 O O . ARG A 1 185 ? 21.789 0.396 -19.554 1.00 96.00 185 ARG A O 1
ATOM 1414 N N . LEU A 1 186 ? 21.156 2.536 -19.231 1.00 97.06 186 LEU A N 1
ATOM 1415 C CA . LEU A 1 186 ? 21.072 2.924 -20.642 1.00 97.06 186 LEU A CA 1
ATOM 1416 C C . LEU A 1 186 ? 22.054 4.067 -20.942 1.00 97.06 186 LEU A C 1
ATOM 1418 O O . LEU A 1 186 ? 21.988 5.134 -20.322 1.00 97.06 186 LEU A O 1
ATOM 1422 N N . SER A 1 187 ? 22.932 3.870 -21.928 1.00 95.56 187 SER A N 1
ATOM 1423 C CA . SER A 1 187 ? 23.796 4.906 -22.518 1.00 95.56 187 SER A CA 1
ATOM 1424 C C . SER A 1 187 ? 23.721 4.894 -24.046 1.00 95.56 187 SER A C 1
ATOM 1426 O O . SER A 1 187 ? 23.111 4.007 -24.631 1.00 95.56 187 SER A O 1
ATOM 1428 N N . ASP A 1 188 ? 24.315 5.895 -24.701 1.00 94.62 188 ASP A N 1
ATOM 1429 C CA . ASP A 1 188 ? 24.436 5.952 -26.170 1.00 94.62 188 ASP A CA 1
ATOM 1430 C C . ASP A 1 188 ? 23.099 5.779 -26.920 1.00 94.62 188 ASP A C 1
ATOM 1432 O O . ASP A 1 188 ? 23.028 5.113 -27.951 1.00 94.62 188 ASP A O 1
ATOM 1436 N N . ILE A 1 189 ? 22.021 6.366 -26.385 1.00 96.62 189 ILE A N 1
ATOM 1437 C CA . ILE A 1 189 ? 20.677 6.296 -26.973 1.00 96.62 189 ILE A CA 1
ATOM 1438 C C . ILE A 1 189 ? 20.692 6.953 -28.357 1.00 96.62 189 ILE A C 1
ATOM 1440 O O . ILE A 1 189 ? 21.092 8.113 -28.480 1.00 96.62 189 ILE A O 1
ATOM 1444 N N . ASN A 1 190 ? 20.215 6.243 -29.382 1.00 97.25 190 ASN A N 1
ATOM 1445 C CA . ASN A 1 190 ? 19.993 6.798 -30.714 1.00 97.25 190 ASN A CA 1
ATOM 1446 C C . ASN A 1 190 ? 18.711 7.652 -30.715 1.00 97.25 190 ASN A C 1
ATOM 1448 O O . ASN A 1 190 ? 17.622 7.084 -30.680 1.00 97.25 190 ASN A O 1
ATOM 1452 N N . PRO A 1 191 ? 18.773 8.991 -30.840 1.00 96.75 191 PRO A N 1
ATOM 1453 C CA . PRO A 1 191 ? 17.572 9.824 -30.745 1.00 96.75 191 PRO A CA 1
ATOM 1454 C C . PRO A 1 191 ? 16.582 9.639 -31.904 1.00 96.75 191 PRO A C 1
ATOM 1456 O O . PRO A 1 191 ? 15.428 10.037 -31.789 1.00 96.75 191 PRO A O 1
ATOM 1459 N N . ALA A 1 192 ? 17.018 9.069 -33.034 1.00 97.38 192 ALA A N 1
ATOM 1460 C CA . ALA A 1 192 ? 16.147 8.769 -34.173 1.00 97.38 192 ALA A CA 1
ATOM 1461 C C . ALA A 1 192 ? 15.427 7.415 -34.036 1.00 97.38 192 ALA A C 1
ATOM 1463 O O . ALA A 1 192 ? 14.483 7.144 -34.777 1.00 97.38 192 ALA A O 1
ATOM 1464 N N . ASN A 1 193 ? 15.885 6.564 -33.117 1.00 97.62 193 ASN A N 1
ATOM 1465 C CA . ASN A 1 193 ? 15.317 5.254 -32.821 1.00 97.62 193 ASN A CA 1
ATOM 1466 C C . ASN A 1 193 ? 15.553 4.933 -31.339 1.00 97.62 193 ASN A C 1
ATOM 1468 O O . ASN A 1 193 ? 16.263 3.983 -31.004 1.00 97.62 193 ASN A O 1
ATOM 1472 N N . HIS A 1 194 ? 15.026 5.780 -30.454 1.00 97.88 194 HIS A N 1
ATOM 1473 C CA . HIS A 1 194 ? 15.290 5.677 -29.022 1.00 97.88 194 HIS A CA 1
ATOM 1474 C C . HIS A 1 194 ? 14.647 4.426 -28.426 1.00 97.88 194 HIS A C 1
ATOM 1476 O O . HIS A 1 194 ? 13.705 3.857 -28.994 1.00 97.88 194 HIS A O 1
ATOM 1482 N N . VAL A 1 195 ? 15.181 3.993 -27.280 1.00 97.94 195 VAL A N 1
ATOM 1483 C CA . VAL A 1 195 ? 14.677 2.805 -26.592 1.00 97.94 195 VAL A CA 1
ATOM 1484 C C . VAL A 1 195 ? 13.269 3.043 -26.072 1.00 97.94 195 VAL A C 1
ATOM 1486 O O . VAL A 1 195 ? 13.018 4.039 -25.400 1.00 97.94 195 VAL A O 1
ATOM 1489 N N . ARG A 1 196 ? 12.375 2.098 -26.360 1.00 97.75 196 ARG A N 1
ATOM 1490 C CA . ARG A 1 196 ? 10.972 2.096 -25.929 1.00 97.75 196 ARG A CA 1
ATOM 1491 C C . ARG A 1 196 ? 10.482 0.672 -25.697 1.00 97.75 196 ARG A C 1
ATOM 1493 O O . ARG A 1 196 ? 11.134 -0.281 -26.131 1.00 97.75 196 ARG A O 1
ATOM 1500 N N . ASN A 1 197 ? 9.332 0.526 -25.041 1.00 96.62 197 ASN A N 1
ATOM 1501 C CA . ASN A 1 197 ? 8.741 -0.775 -24.706 1.00 96.62 197 ASN A CA 1
ATOM 1502 C C . ASN A 1 197 ? 9.743 -1.713 -24.010 1.00 96.62 197 ASN A C 1
ATOM 1504 O O . ASN A 1 197 ? 9.775 -2.910 -24.298 1.00 96.62 197 ASN A O 1
ATOM 1508 N N . LEU A 1 198 ? 10.594 -1.164 -23.136 1.00 98.00 198 LEU A N 1
ATOM 1509 C CA . LEU A 1 198 ? 11.505 -1.964 -22.327 1.00 98.00 198 LEU A CA 1
ATOM 1510 C C . LEU A 1 198 ? 10.676 -2.771 -21.315 1.00 98.00 198 LEU A C 1
ATOM 1512 O O . LEU A 1 198 ? 9.890 -2.208 -20.560 1.00 98.00 198 LEU A O 1
ATOM 1516 N N . ARG A 1 199 ? 10.832 -4.092 -21.335 1.00 97.75 199 ARG A N 1
ATOM 1517 C CA . ARG A 1 199 ? 10.153 -5.062 -20.468 1.00 97.75 199 ARG A CA 1
ATOM 1518 C C . ARG A 1 199 ? 11.192 -5.872 -19.712 1.00 97.75 199 ARG A C 1
ATOM 1520 O O . ARG A 1 199 ? 12.198 -6.256 -20.309 1.00 97.75 199 ARG A O 1
ATOM 1527 N N . LEU A 1 200 ? 10.921 -6.192 -18.452 1.00 97.88 200 LEU A N 1
ATOM 1528 C CA . LEU A 1 200 ? 11.696 -7.144 -17.656 1.00 97.88 200 LEU A CA 1
ATOM 1529 C C . LEU A 1 200 ? 10.768 -8.273 -17.211 1.00 97.88 200 LEU A C 1
ATOM 1531 O O . LEU A 1 200 ? 10.009 -8.130 -16.256 1.00 97.88 200 LEU A O 1
ATOM 1535 N N . ILE A 1 201 ? 10.838 -9.388 -17.923 1.00 98.25 201 ILE A N 1
ATOM 1536 C CA . ILE A 1 201 ? 9.865 -10.472 -17.852 1.00 98.25 201 ILE A CA 1
ATOM 1537 C C . ILE A 1 201 ? 10.389 -11.564 -16.921 1.00 98.25 201 ILE A C 1
ATOM 1539 O O . ILE A 1 201 ? 11.490 -12.085 -17.137 1.00 98.25 201 ILE A O 1
ATOM 1543 N N . ALA A 1 202 ? 9.591 -11.906 -15.910 1.00 96.75 202 ALA A N 1
ATOM 1544 C CA . ALA A 1 202 ? 9.875 -12.981 -14.964 1.00 96.75 202 ALA A CA 1
ATOM 1545 C C . ALA A 1 202 ? 10.017 -14.356 -15.659 1.00 96.75 202 ALA A C 1
ATOM 1547 O O . ALA A 1 202 ? 9.422 -14.578 -16.718 1.00 96.75 202 ALA A O 1
ATOM 1548 N N . PRO A 1 203 ? 10.784 -15.300 -15.082 1.00 96.75 203 PRO A N 1
ATOM 1549 C CA . PRO A 1 203 ? 10.859 -16.669 -15.573 1.00 96.75 203 PRO A CA 1
ATOM 1550 C C . PRO A 1 203 ? 9.513 -17.387 -15.416 1.00 96.75 203 PRO A C 1
ATOM 1552 O O . PRO A 1 203 ? 8.734 -17.095 -14.509 1.00 96.75 203 PRO A O 1
ATOM 1555 N N . GLY A 1 204 ? 9.283 -18.382 -16.270 1.00 96.69 204 GLY A N 1
ATOM 1556 C CA . GLY A 1 204 ? 8.098 -19.234 -16.221 1.00 96.69 204 GLY A CA 1
ATOM 1557 C C . GLY A 1 204 ? 6.954 -18.772 -17.122 1.00 96.69 204 GLY A C 1
ATOM 1558 O O . GLY A 1 204 ? 7.146 -18.100 -18.143 1.00 96.69 204 GLY A O 1
ATOM 1559 N N . GLY A 1 205 ? 5.755 -19.213 -16.763 1.00 97.06 205 GLY A N 1
ATOM 1560 C CA . GLY A 1 205 ? 4.529 -19.060 -17.527 1.00 97.06 205 GLY A CA 1
ATOM 1561 C C . GLY A 1 205 ? 3.304 -19.515 -16.740 1.00 97.06 205 GLY A C 1
ATOM 1562 O O . GLY A 1 205 ? 3.356 -19.698 -15.522 1.00 97.06 205 GLY A O 1
ATOM 1563 N N . ARG A 1 206 ? 2.202 -19.733 -17.456 1.00 96.25 206 ARG A N 1
ATOM 1564 C CA . ARG A 1 206 ? 0.961 -20.313 -16.922 1.00 96.25 206 ARG A CA 1
ATOM 1565 C C . ARG A 1 206 ? 0.569 -21.565 -17.704 1.00 96.25 206 ARG A C 1
ATOM 1567 O O . ARG A 1 206 ? 0.979 -21.726 -18.855 1.00 96.25 206 ARG A O 1
ATOM 1574 N N . CYS A 1 207 ? -0.233 -22.430 -17.091 1.00 96.62 207 CYS A N 1
ATOM 1575 C CA . CYS A 1 207 ? -0.898 -23.519 -17.808 1.00 96.62 207 CYS A CA 1
ATOM 1576 C C . CYS A 1 207 ? -2.274 -23.049 -18.291 1.00 96.62 207 CYS A C 1
ATOM 1578 O O . CYS A 1 207 ? -3.090 -22.600 -17.482 1.00 96.62 207 CYS A O 1
ATOM 1580 N N . GLY A 1 208 ? -2.518 -23.142 -19.596 1.00 93.81 208 GLY A N 1
ATOM 1581 C CA . GLY A 1 208 ? -3.780 -22.758 -20.214 1.00 93.81 208 GLY A CA 1
ATOM 1582 C C . GLY A 1 208 ? -4.111 -21.277 -20.019 1.00 93.81 208 GLY A C 1
ATOM 1583 O O . GLY A 1 208 ? -3.237 -20.407 -20.074 1.00 93.81 208 GLY A O 1
ATOM 1584 N N . ASP A 1 209 ? -5.393 -21.003 -19.784 1.00 92.06 209 ASP A N 1
ATOM 1585 C CA . ASP A 1 209 ? -5.931 -19.646 -19.617 1.00 92.06 209 ASP A CA 1
ATOM 1586 C C . ASP A 1 209 ? -6.128 -19.253 -18.138 1.00 92.06 209 ASP A C 1
ATOM 1588 O O . ASP A 1 209 ? -6.692 -18.201 -17.841 1.00 92.06 209 ASP A O 1
ATOM 1592 N N . ASP A 1 210 ? -5.670 -20.085 -17.196 1.00 93.81 210 ASP A N 1
ATOM 1593 C CA . ASP A 1 210 ? -5.779 -19.803 -15.764 1.00 93.81 210 ASP A CA 1
ATOM 1594 C C . ASP A 1 210 ? -4.740 -18.760 -15.324 1.00 93.81 210 ASP A C 1
ATOM 1596 O O . ASP A 1 210 ? -3.544 -19.045 -15.235 1.00 93.81 210 ASP A O 1
ATOM 1600 N N . LEU A 1 211 ? -5.210 -17.550 -14.998 1.00 94.94 211 LEU A N 1
ATOM 1601 C CA . LEU A 1 211 ? -4.366 -16.439 -14.543 1.00 94.94 211 LEU A CA 1
ATOM 1602 C C . LEU A 1 211 ? -3.659 -16.715 -13.206 1.00 94.94 211 LEU A C 1
ATOM 1604 O O . LEU A 1 211 ? -2.677 -16.040 -12.891 1.00 94.94 211 LEU A O 1
ATOM 1608 N N . LEU A 1 212 ? -4.152 -17.673 -12.415 1.00 95.62 212 LEU A N 1
ATOM 1609 C CA . LEU A 1 212 ? -3.612 -18.051 -11.105 1.00 95.62 212 LEU A CA 1
ATOM 1610 C C . LEU A 1 212 ? -2.561 -19.162 -11.205 1.00 95.62 212 LEU A C 1
ATOM 1612 O O . LEU A 1 212 ? -1.783 -19.375 -10.266 1.00 95.62 212 LEU A O 1
ATOM 1616 N N . SER A 1 213 ? -2.506 -19.848 -12.346 1.00 95.69 213 SER A N 1
ATOM 1617 C CA . SER A 1 213 ? -1.550 -20.914 -12.605 1.00 95.69 213 SER A CA 1
ATOM 1618 C C . SER A 1 213 ? -0.146 -20.353 -12.815 1.00 95.69 213 SER A C 1
ATOM 1620 O O . SER A 1 213 ? 0.075 -19.450 -13.617 1.00 95.69 213 SER A O 1
ATOM 1622 N N . TYR A 1 214 ? 0.825 -20.918 -12.099 1.00 96.25 214 TYR A N 1
ATOM 1623 C CA . TYR A 1 214 ? 2.246 -20.688 -12.344 1.00 96.25 214 TYR A CA 1
ATOM 1624 C C . TYR A 1 214 ? 2.899 -22.011 -12.698 1.00 96.25 214 TYR A C 1
ATOM 1626 O O . TYR A 1 214 ? 2.812 -22.971 -11.931 1.00 96.25 214 TYR A O 1
ATOM 1634 N N . ALA A 1 215 ? 3.614 -22.003 -13.807 1.00 96.50 215 ALA A N 1
ATOM 1635 C CA . ALA A 1 215 ? 4.495 -23.066 -14.231 1.00 96.50 215 ALA A CA 1
ATOM 1636 C C . ALA A 1 215 ? 5.889 -22.473 -14.411 1.00 96.50 215 ALA A C 1
ATOM 1638 O O . ALA A 1 215 ? 6.056 -21.466 -15.099 1.00 96.50 215 ALA A O 1
ATOM 1639 N N . PHE A 1 216 ? 6.895 -23.081 -13.792 1.00 94.88 216 PHE A N 1
ATOM 1640 C CA . PHE A 1 216 ? 8.276 -22.669 -14.003 1.00 94.88 216 PHE A CA 1
ATOM 1641 C C . PHE A 1 216 ? 8.775 -23.139 -15.375 1.00 94.88 216 PHE A C 1
ATOM 1643 O O . PHE A 1 216 ? 9.552 -22.445 -16.032 1.00 94.88 216 PHE A O 1
ATOM 1650 N N . ALA A 1 217 ? 8.307 -24.305 -15.823 1.00 94.94 217 ALA A N 1
ATOM 1651 C CA . ALA A 1 217 ? 8.625 -24.879 -17.121 1.00 94.94 217 ALA A CA 1
ATOM 1652 C C . ALA A 1 217 ? 7.431 -25.634 -17.723 1.00 94.94 217 ALA A C 1
ATOM 1654 O O . ALA A 1 217 ? 6.431 -25.899 -17.062 1.00 94.94 217 ALA A O 1
ATOM 1655 N N . ALA A 1 218 ? 7.562 -26.036 -18.990 1.00 95.75 218 ALA A N 1
ATOM 1656 C CA . ALA A 1 218 ? 6.501 -26.744 -19.704 1.00 95.75 218 ALA A CA 1
ATOM 1657 C C . ALA A 1 218 ? 6.086 -28.077 -19.057 1.00 95.75 218 ALA A C 1
ATOM 1659 O O . ALA A 1 218 ? 4.925 -28.463 -19.174 1.00 95.75 218 ALA A O 1
ATOM 1660 N N . ASP A 1 219 ? 7.007 -28.743 -18.355 1.00 96.56 219 ASP A N 1
ATOM 1661 C CA . ASP A 1 219 ? 6.759 -30.017 -17.667 1.00 96.56 219 ASP A CA 1
ATOM 1662 C C . ASP A 1 219 ? 5.852 -29.870 -16.431 1.00 96.56 219 ASP A C 1
ATOM 1664 O O . ASP A 1 219 ? 5.305 -30.866 -15.957 1.00 96.56 219 ASP A O 1
ATOM 1668 N N . ASP A 1 220 ? 5.652 -28.645 -15.931 1.00 96.06 220 ASP A N 1
ATOM 1669 C CA . ASP A 1 220 ? 4.699 -28.362 -14.850 1.00 96.06 220 ASP A CA 1
ATOM 1670 C C . ASP A 1 220 ? 3.243 -28.342 -15.355 1.00 96.06 220 ASP A C 1
ATOM 1672 O O . ASP A 1 220 ? 2.305 -28.342 -14.556 1.00 96.06 220 ASP A O 1
ATOM 1676 N N . CYS A 1 221 ? 3.042 -28.337 -16.678 1.00 97.06 221 CYS A N 1
ATOM 1677 C CA . CYS A 1 221 ? 1.735 -28.312 -17.323 1.00 97.06 221 CYS A CA 1
ATOM 1678 C C . CYS A 1 221 ? 1.424 -29.619 -18.058 1.00 97.06 221 CYS A C 1
ATOM 1680 O O . CYS A 1 221 ? 2.290 -30.436 -18.379 1.00 97.06 221 CYS A O 1
ATOM 1682 N N . VAL A 1 222 ? 0.148 -29.787 -18.414 1.00 95.12 222 VAL A N 1
ATOM 1683 C CA . VAL A 1 222 ? -0.242 -30.790 -19.409 1.00 95.12 222 VAL A CA 1
ATOM 1684 C C . VAL A 1 222 ? 0.441 -30.465 -20.745 1.00 95.12 222 VAL A C 1
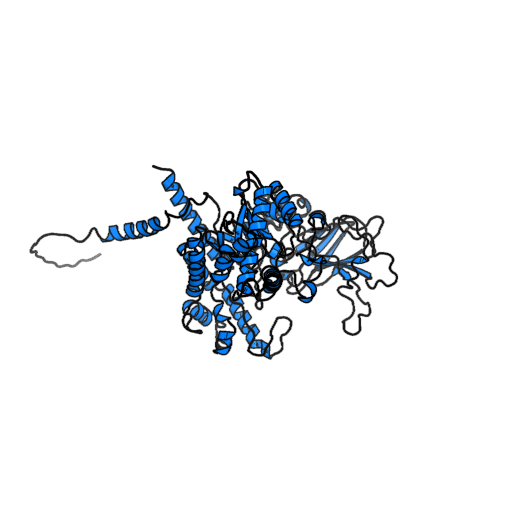ATOM 1686 O O . VAL A 1 222 ? 0.604 -29.303 -21.119 1.00 95.12 222 VAL A O 1
ATOM 1689 N N . ALA A 1 223 ? 0.856 -31.500 -21.479 1.00 93.75 223 ALA A N 1
ATOM 1690 C CA . ALA A 1 223 ? 1.571 -31.335 -22.741 1.00 93.75 223 ALA A CA 1
ATOM 1691 C C . ALA A 1 223 ? 0.805 -30.427 -23.725 1.00 93.75 223 ALA A C 1
ATOM 1693 O O . ALA A 1 223 ? -0.339 -30.709 -24.080 1.00 93.75 223 ALA A O 1
ATOM 1694 N N . GLY A 1 224 ? 1.473 -29.366 -24.190 1.00 92.25 224 GLY A N 1
ATOM 1695 C CA . GLY A 1 224 ? 0.915 -28.372 -25.115 1.00 92.25 224 GLY A CA 1
ATOM 1696 C C . GLY A 1 224 ? 0.161 -27.212 -24.454 1.00 92.25 224 GLY A C 1
ATOM 1697 O O . GLY A 1 224 ? -0.255 -26.308 -25.169 1.00 92.25 224 GLY A O 1
ATOM 1698 N N . ASP A 1 225 ? 0.014 -27.220 -23.128 1.00 96.00 225 ASP A N 1
ATOM 1699 C CA . ASP A 1 225 ? -0.781 -26.234 -22.382 1.00 96.00 225 ASP A CA 1
ATOM 1700 C C . ASP A 1 225 ? 0.059 -25.092 -21.777 1.00 96.00 225 ASP A C 1
ATOM 1702 O O . ASP A 1 225 ? -0.469 -24.057 -21.383 1.00 96.00 225 ASP A O 1
ATOM 1706 N N . TYR A 1 226 ? 1.383 -25.257 -21.706 1.00 97.81 226 TYR A N 1
ATOM 1707 C CA . TYR A 1 226 ? 2.282 -24.238 -21.164 1.00 97.81 226 TYR A CA 1
ATOM 1708 C C . TYR A 1 226 ? 2.382 -23.013 -22.076 1.00 97.81 226 TYR A C 1
ATOM 1710 O O . TYR A 1 226 ? 2.804 -23.111 -23.232 1.00 97.81 226 TYR A O 1
ATOM 1718 N N . GLN A 1 227 ? 2.079 -21.846 -21.515 1.00 97.19 227 GLN A N 1
ATOM 1719 C CA . GLN A 1 227 ? 2.239 -20.550 -22.160 1.00 97.19 227 GLN A CA 1
ATOM 1720 C C . GLN A 1 227 ? 3.307 -19.746 -21.394 1.00 97.19 227 GLN A C 1
ATOM 1722 O O . GLN A 1 227 ? 3.044 -19.320 -20.266 1.00 97.19 227 GLN A O 1
ATOM 1727 N N . PRO A 1 228 ? 4.517 -19.534 -21.953 1.00 97.19 228 PRO A N 1
ATOM 1728 C CA . PRO A 1 228 ? 5.554 -18.759 -21.277 1.00 97.19 228 PRO A CA 1
ATOM 1729 C C . PRO A 1 228 ? 5.128 -17.298 -21.152 1.00 97.19 228 PRO A C 1
ATOM 1731 O O . PRO A 1 228 ? 4.486 -16.757 -22.053 1.00 97.19 228 PRO A O 1
ATOM 1734 N N . PHE A 1 229 ? 5.560 -16.630 -20.087 1.00 97.75 229 PHE A N 1
ATOM 1735 C CA . PHE A 1 229 ? 5.201 -15.238 -19.827 1.00 97.75 229 PHE A CA 1
ATOM 1736 C C . PHE A 1 229 ? 5.526 -14.285 -20.977 1.00 97.75 229 PHE A C 1
ATOM 1738 O O . PHE A 1 229 ? 4.696 -13.444 -21.309 1.00 97.75 229 PHE A O 1
ATOM 1745 N N . GLU A 1 230 ? 6.663 -14.473 -21.656 1.00 95.81 230 GLU A N 1
ATOM 1746 C CA . GLU A 1 230 ? 7.038 -13.686 -22.843 1.00 95.81 230 GLU A CA 1
ATOM 1747 C C . GLU A 1 230 ? 5.970 -13.735 -23.959 1.00 95.81 230 GLU A C 1
ATOM 1749 O O . GLU A 1 230 ? 5.848 -12.781 -24.722 1.00 95.81 230 GLU A O 1
ATOM 1754 N N . ALA A 1 231 ? 5.173 -14.807 -24.049 1.00 95.31 231 ALA A N 1
ATOM 1755 C CA . ALA A 1 231 ? 4.121 -14.964 -25.055 1.00 95.31 231 ALA A CA 1
ATOM 1756 C C . ALA A 1 231 ? 2.745 -14.428 -24.619 1.00 95.31 231 ALA A C 1
ATOM 1758 O O . ALA A 1 231 ? 1.884 -14.232 -25.474 1.00 95.31 231 ALA A O 1
ATOM 1759 N N . VAL A 1 232 ? 2.526 -14.195 -23.320 1.00 95.25 232 VAL A N 1
ATOM 1760 C CA . VAL A 1 232 ? 1.206 -13.839 -22.761 1.00 95.25 232 VAL A CA 1
ATOM 1761 C C . VAL A 1 232 ? 1.156 -12.477 -22.076 1.00 95.25 232 VAL A C 1
ATOM 1763 O O . VAL A 1 232 ? 0.129 -12.168 -21.478 1.00 95.25 232 VAL A O 1
ATOM 1766 N N . LEU A 1 233 ? 2.206 -11.654 -22.181 1.00 91.31 233 LEU A N 1
ATOM 1767 C CA . LEU A 1 233 ? 2.319 -10.349 -21.502 1.00 91.31 233 LEU A CA 1
ATOM 1768 C C . LEU A 1 233 ? 1.075 -9.464 -21.625 1.00 91.31 233 LEU A C 1
ATOM 1770 O O . LEU A 1 233 ? 0.637 -8.876 -20.642 1.00 91.31 233 LEU A O 1
ATOM 1774 N N . GLU A 1 234 ? 0.473 -9.413 -22.812 1.00 90.00 234 GLU A N 1
ATOM 1775 C CA . GLU A 1 234 ? -0.716 -8.589 -23.075 1.00 90.00 234 GLU A CA 1
ATOM 1776 C C . GLU A 1 234 ? -1.980 -9.100 -22.360 1.00 90.00 234 GLU A C 1
ATOM 1778 O O . GLU A 1 234 ? -2.937 -8.356 -22.172 1.00 90.00 234 GLU A O 1
ATOM 1783 N N . SER A 1 235 ? -1.995 -10.374 -21.957 1.00 92.44 235 SER A N 1
ATOM 1784 C CA . SER A 1 235 ? -3.128 -11.043 -21.295 1.00 92.44 235 SER A CA 1
ATOM 1785 C C . SER A 1 235 ? -2.846 -11.465 -19.847 1.00 92.44 235 SER A C 1
ATOM 1787 O O . SER A 1 235 ? -3.720 -12.035 -19.198 1.00 92.44 235 SER A O 1
ATOM 1789 N N . GLN A 1 236 ? -1.629 -11.235 -19.348 1.00 94.94 236 GLN A N 1
ATOM 1790 C CA . GLN A 1 236 ? -1.187 -11.604 -18.004 1.00 94.94 236 GLN A CA 1
ATOM 1791 C C . GLN A 1 236 ? -0.297 -10.493 -17.442 1.00 94.94 236 GLN A C 1
ATOM 1793 O O . GLN A 1 236 ? 0.930 -10.549 -17.528 1.00 94.94 236 GLN A O 1
ATOM 1798 N N . ARG A 1 237 ? -0.922 -9.479 -16.841 1.00 95.56 237 ARG A N 1
ATOM 1799 C CA . ARG A 1 237 ? -0.192 -8.382 -16.200 1.00 95.56 237 ARG A CA 1
ATOM 1800 C C . ARG A 1 237 ? 0.380 -8.794 -14.848 1.00 95.56 237 ARG A C 1
ATOM 1802 O O . ARG A 1 237 ? 1.578 -8.648 -14.603 1.00 95.56 237 ARG A O 1
ATOM 1809 N N . PHE A 1 238 ? -0.484 -9.296 -13.972 1.00 97.56 238 PHE A N 1
ATOM 1810 C CA . PHE A 1 238 ? -0.117 -9.668 -12.610 1.00 97.56 238 PHE A CA 1
ATOM 1811 C C . PHE A 1 238 ? 0.556 -11.034 -12.570 1.00 97.56 238 PHE A C 1
ATOM 1813 O O . PHE A 1 238 ? 0.165 -11.955 -13.292 1.00 97.56 2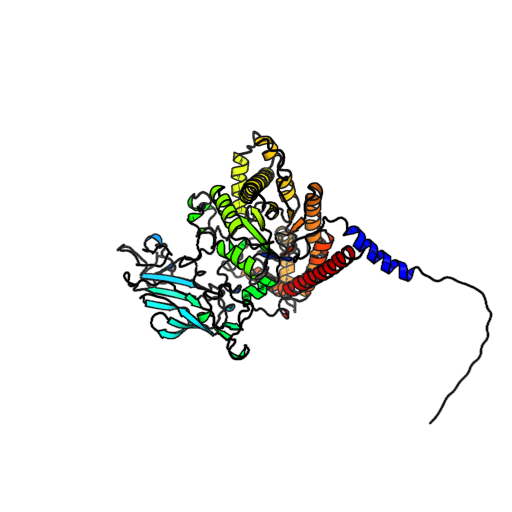38 PHE A O 1
ATOM 1820 N N . HIS A 1 239 ? 1.549 -11.187 -11.700 1.00 97.69 239 HIS A N 1
ATOM 1821 C CA . HIS A 1 239 ? 2.200 -12.476 -11.523 1.00 97.69 239 HIS A CA 1
ATOM 1822 C C . HIS A 1 239 ? 1.233 -13.478 -10.855 1.00 97.69 239 HIS A C 1
ATOM 1824 O O . HIS A 1 239 ? 0.604 -13.140 -9.848 1.00 97.69 239 HIS A O 1
ATOM 1830 N N . PRO A 1 240 ? 1.139 -14.736 -11.322 1.00 97.38 240 PRO A N 1
ATOM 1831 C CA . PRO A 1 240 ? 0.204 -15.713 -10.755 1.00 97.38 240 PRO A CA 1
ATOM 1832 C C . PRO A 1 240 ? 0.439 -16.035 -9.271 1.00 97.38 240 PRO A C 1
ATOM 1834 O O . PRO A 1 240 ? -0.505 -16.332 -8.544 1.00 97.38 240 PRO A O 1
ATOM 1837 N N . LEU A 1 241 ? 1.691 -15.968 -8.794 1.00 95.94 241 LEU A N 1
ATOM 1838 C CA . LEU A 1 241 ? 1.985 -16.114 -7.357 1.00 95.94 241 LEU A CA 1
ATOM 1839 C C . LEU A 1 241 ? 1.352 -14.987 -6.535 1.00 95.94 241 LEU A C 1
ATOM 1841 O O . LEU A 1 241 ? 0.715 -15.276 -5.532 1.00 95.94 241 LEU A O 1
ATOM 1845 N N . PHE A 1 242 ? 1.460 -13.734 -6.983 1.00 97.44 242 PHE A N 1
ATOM 1846 C CA . PHE A 1 242 ? 0.812 -12.599 -6.325 1.00 97.44 242 PHE A CA 1
ATOM 1847 C C . PHE A 1 242 ? -0.711 -12.758 -6.302 1.00 97.44 242 PHE A C 1
ATOM 1849 O O . PHE A 1 242 ? -1.335 -12.626 -5.249 1.00 97.44 242 PHE A O 1
ATOM 1856 N N . LEU A 1 243 ? -1.305 -13.105 -7.450 1.00 97.50 243 LEU A N 1
ATOM 1857 C CA . LEU A 1 243 ? -2.750 -13.298 -7.552 1.00 97.50 243 LEU A CA 1
ATOM 1858 C C . LEU A 1 243 ? -3.250 -14.394 -6.603 1.00 97.50 243 LEU A C 1
ATOM 1860 O O . LEU A 1 243 ? -4.264 -14.196 -5.941 1.00 97.50 243 LEU A O 1
ATOM 1864 N N . ARG A 1 244 ? -2.524 -15.512 -6.470 1.00 94.94 244 ARG A N 1
ATOM 1865 C CA . ARG A 1 244 ? -2.882 -16.584 -5.526 1.00 94.94 244 ARG A CA 1
ATOM 1866 C C . ARG A 1 244 ? -2.874 -16.135 -4.070 1.00 94.94 244 ARG A C 1
ATOM 1868 O O . ARG A 1 244 ? -3.757 -16.548 -3.321 1.00 94.94 244 ARG A O 1
ATOM 1875 N N . GLU A 1 245 ? -1.931 -15.282 -3.674 1.00 94.62 245 GLU A N 1
ATOM 1876 C CA . GLU A 1 245 ? -1.941 -14.741 -2.312 1.00 94.62 245 GLU A CA 1
ATOM 1877 C C . GLU A 1 245 ? -3.127 -13.803 -2.091 1.00 94.62 245 GLU A C 1
ATOM 1879 O O . GLU A 1 245 ? -3.819 -13.897 -1.077 1.00 94.62 245 GLU A O 1
ATOM 1884 N N . MET A 1 246 ? -3.401 -12.922 -3.053 1.00 95.88 246 MET A N 1
ATOM 1885 C CA . MET A 1 246 ? -4.468 -11.930 -2.927 1.00 95.88 246 MET A CA 1
ATOM 1886 C C . MET A 1 246 ? -5.876 -12.527 -3.081 1.00 95.88 246 MET A C 1
ATOM 1888 O O . MET A 1 246 ? -6.817 -11.997 -2.494 1.00 95.88 246 MET A O 1
ATOM 1892 N N . GLN A 1 247 ? -6.036 -13.665 -3.769 1.00 94.81 247 GLN A N 1
ATOM 1893 C CA . GLN A 1 247 ? -7.325 -14.363 -3.913 1.00 94.81 247 GLN A CA 1
ATOM 1894 C C . GLN A 1 247 ? -7.917 -14.819 -2.566 1.00 94.81 247 GLN A C 1
ATOM 1896 O O . GLN A 1 247 ? -9.111 -15.098 -2.457 1.00 94.81 247 GLN A O 1
ATOM 1901 N N . ALA A 1 248 ? -7.105 -14.890 -1.509 1.00 92.88 248 ALA A N 1
ATOM 1902 C CA . ALA A 1 248 ? -7.582 -15.232 -0.175 1.00 92.88 248 ALA A CA 1
ATOM 1903 C C . ALA A 1 248 ? -8.500 -14.163 0.457 1.00 92.88 248 ALA A C 1
ATOM 1905 O O . ALA A 1 248 ? -9.143 -14.463 1.468 1.00 92.88 248 ALA A O 1
ATOM 1906 N N . TYR A 1 249 ? -8.558 -12.955 -0.109 1.00 95.69 249 TYR A N 1
ATOM 1907 C CA . TYR A 1 249 ? -9.202 -11.783 0.479 1.00 95.69 249 TYR A CA 1
ATOM 1908 C C . TYR A 1 249 ? -10.376 -11.307 -0.383 1.00 95.69 249 TYR A C 1
ATOM 1910 O O . TYR A 1 249 ? -10.238 -11.115 -1.587 1.00 95.69 249 TYR A O 1
ATOM 1918 N N . GLY A 1 250 ? -11.537 -11.088 0.243 1.00 94.50 250 GLY A N 1
ATOM 1919 C CA . GLY A 1 250 ? -12.740 -10.593 -0.438 1.00 94.50 250 GLY A CA 1
ATOM 1920 C C . GLY A 1 250 ? -12.742 -9.085 -0.672 1.00 94.50 250 GLY A C 1
ATOM 1921 O O . GLY A 1 250 ? -13.422 -8.619 -1.582 1.00 94.50 250 GLY A O 1
ATOM 1922 N N . THR A 1 251 ? -11.965 -8.340 0.119 1.00 97.25 251 THR A N 1
ATOM 1923 C CA . THR A 1 251 ? -11.807 -6.885 -0.003 1.00 97.25 251 THR A CA 1
ATOM 1924 C C . THR A 1 251 ? -10.330 -6.517 -0.061 1.00 97.25 251 THR A C 1
ATOM 1926 O O . THR A 1 251 ? -9.550 -6.893 0.816 1.00 97.25 251 THR A O 1
ATOM 1929 N N . LEU A 1 252 ? -9.952 -5.729 -1.062 1.00 97.94 252 LEU A N 1
ATOM 1930 C CA . LEU A 1 252 ? -8.589 -5.250 -1.269 1.00 97.94 252 LEU A CA 1
ATOM 1931 C C . LEU A 1 252 ? -8.506 -3.758 -0.934 1.00 97.94 252 LEU A C 1
ATOM 1933 O O . LEU A 1 252 ? -9.155 -2.938 -1.586 1.00 97.94 252 LEU A O 1
ATOM 1937 N N . ARG A 1 253 ? -7.717 -3.396 0.085 1.00 97.62 253 ARG A N 1
ATOM 1938 C CA . ARG A 1 253 ? -7.499 -2.007 0.515 1.00 97.62 253 ARG A CA 1
ATOM 1939 C C . ARG A 1 253 ? -6.224 -1.438 -0.096 1.00 97.62 253 ARG A C 1
ATOM 1941 O O . ARG A 1 253 ? -5.139 -1.968 0.108 1.00 97.62 253 ARG A O 1
ATOM 1948 N N . PHE A 1 254 ? -6.331 -0.341 -0.835 1.00 95.94 254 PHE A N 1
ATOM 1949 C CA . PHE A 1 254 ? -5.246 0.175 -1.684 1.00 95.94 254 PHE A CA 1
ATOM 1950 C C . PHE A 1 254 ? -4.398 1.274 -1.024 1.00 95.94 254 PHE A C 1
ATOM 1952 O O . PHE A 1 254 ? -3.776 2.078 -1.715 1.00 95.94 254 PHE A O 1
ATOM 1959 N N . MET A 1 255 ? -4.340 1.313 0.309 1.00 92.81 255 MET A N 1
ATOM 1960 C CA . MET A 1 255 ? -3.606 2.340 1.053 1.00 92.81 255 MET A CA 1
ATOM 1961 C C . MET A 1 255 ? -2.101 2.363 0.725 1.00 92.81 255 MET A C 1
ATOM 1963 O O . MET A 1 255 ? -1.573 3.419 0.371 1.00 92.81 255 MET A O 1
ATOM 1967 N N . GLN A 1 256 ? -1.403 1.224 0.850 1.00 89.50 256 GLN A N 1
ATOM 1968 C CA . GLN A 1 256 ? 0.039 1.162 0.558 1.00 89.50 256 GLN A CA 1
ATOM 1969 C C . GLN A 1 256 ? 0.291 1.259 -0.943 1.00 89.50 256 GLN A C 1
ATOM 1971 O O . GLN A 1 256 ? 1.188 1.980 -1.363 1.00 89.50 256 GLN A O 1
ATOM 1976 N N . PHE A 1 257 ? -0.531 0.573 -1.745 1.00 92.94 257 PHE A N 1
ATOM 1977 C CA . PHE A 1 257 ? -0.447 0.627 -3.199 1.00 92.94 257 PHE A CA 1
ATOM 1978 C C . PHE A 1 257 ? -0.474 2.066 -3.716 1.00 92.94 257 PHE A C 1
ATOM 1980 O O . PHE A 1 257 ? 0.460 2.470 -4.390 1.00 92.94 257 PHE A O 1
ATOM 1987 N N . LEU A 1 258 ? -1.482 2.867 -3.349 1.00 91.31 258 LEU A N 1
ATOM 1988 C CA . LEU A 1 258 ? -1.625 4.254 -3.814 1.00 91.31 258 LEU A CA 1
ATOM 1989 C C . LEU A 1 258 ? -0.655 5.240 -3.139 1.00 91.31 258 LEU A C 1
ATOM 1991 O O . LEU A 1 258 ? -0.734 6.446 -3.377 1.00 91.31 258 LEU A O 1
ATOM 1995 N N . GLY A 1 259 ? 0.248 4.749 -2.288 1.00 86.69 259 GLY A N 1
ATOM 1996 C CA . GLY A 1 259 ? 1.236 5.555 -1.586 1.00 86.69 259 GLY A CA 1
ATOM 1997 C C . GLY A 1 259 ? 0.630 6.628 -0.688 1.00 86.69 259 GLY A C 1
ATOM 1998 O O . GLY A 1 259 ? 1.191 7.715 -0.567 1.00 86.69 259 GLY A O 1
ATOM 1999 N N . ILE A 1 260 ? -0.501 6.329 -0.041 1.00 85.75 260 ILE A N 1
ATOM 2000 C CA . ILE A 1 260 ? -1.238 7.274 0.817 1.00 85.75 260 ILE A CA 1
ATOM 2001 C C . ILE A 1 260 ? -0.382 7.783 1.985 1.00 85.75 260 ILE A C 1
ATOM 2003 O O . ILE A 1 260 ? -0.529 8.924 2.420 1.00 85.75 260 ILE A O 1
ATOM 2007 N N . ALA A 1 261 ? 0.561 6.957 2.444 1.00 70.38 261 ALA A N 1
ATOM 2008 C CA . ALA A 1 261 ? 1.492 7.265 3.527 1.00 70.38 261 ALA A CA 1
ATOM 2009 C C . ALA A 1 261 ? 2.971 7.318 3.093 1.00 70.38 261 ALA A C 1
ATOM 2011 O O . ALA A 1 261 ? 3.840 7.576 3.922 1.00 70.38 261 ALA A O 1
ATOM 2012 N N . ASP A 1 262 ? 3.273 7.123 1.804 1.00 67.62 262 ASP A N 1
ATOM 2013 C CA . ASP A 1 262 ? 4.649 7.073 1.275 1.00 67.62 262 ASP A CA 1
ATOM 2014 C C . ASP A 1 262 ? 5.350 8.439 1.250 1.00 67.62 262 ASP A C 1
ATOM 2016 O O . ASP A 1 262 ? 6.552 8.551 1.010 1.00 67.62 262 ASP A O 1
ATOM 2020 N N . GLY A 1 263 ? 4.571 9.495 1.461 1.00 55.34 263 GLY A N 1
ATOM 2021 C CA . GLY A 1 263 ? 4.864 10.823 0.972 1.00 55.34 263 GLY A CA 1
ATOM 2022 C C . GLY A 1 263 ? 5.836 11.680 1.766 1.00 55.34 263 GLY A C 1
ATOM 2023 O O . GLY A 1 263 ? 5.896 12.864 1.435 1.00 55.34 263 GLY A O 1
ATOM 2024 N N . TYR A 1 264 ? 6.613 11.217 2.754 1.00 51.22 264 TYR A N 1
ATOM 2025 C CA . TYR A 1 264 ? 7.423 12.200 3.485 1.00 51.22 264 TYR A CA 1
ATOM 2026 C C . TYR A 1 264 ? 8.701 11.655 4.125 1.00 51.22 264 TYR A C 1
ATOM 2028 O O . TYR A 1 264 ? 8.700 10.900 5.083 1.00 51.22 264 TYR A O 1
ATOM 2036 N N . LEU A 1 265 ? 9.831 12.105 3.582 1.00 42.53 265 LEU A N 1
ATOM 2037 C CA . LEU A 1 265 ? 11.093 12.221 4.312 1.00 42.53 265 LEU A CA 1
ATOM 2038 C C . LEU A 1 265 ? 11.344 13.665 4.768 1.00 42.53 265 LEU A C 1
ATOM 2040 O O . LEU A 1 265 ? 12.258 13.890 5.546 1.00 42.53 265 LEU A O 1
ATOM 2044 N N . ASN A 1 266 ? 10.522 14.635 4.344 1.00 46.69 266 ASN A N 1
ATOM 2045 C CA . ASN A 1 266 ? 10.690 16.042 4.698 1.00 46.69 266 ASN A CA 1
ATOM 2046 C C . ASN A 1 266 ? 9.343 16.658 5.087 1.00 46.69 266 ASN A C 1
ATOM 2048 O O . ASN A 1 266 ? 8.541 17.000 4.217 1.00 46.69 266 ASN A O 1
ATOM 2052 N N . ALA A 1 267 ? 9.127 16.860 6.390 1.00 51.53 267 ALA A N 1
ATOM 2053 C CA . ALA A 1 267 ? 8.050 17.712 6.905 1.00 51.53 267 ALA A CA 1
ATOM 2054 C C . ALA A 1 267 ? 8.061 19.116 6.252 1.00 51.53 267 ALA A C 1
ATOM 2056 O O . ALA A 1 267 ? 7.017 19.747 6.113 1.00 51.53 267 ALA A O 1
ATOM 2057 N N . ASP A 1 268 ? 9.228 19.550 5.764 1.00 53.00 268 ASP A N 1
ATOM 2058 C CA . ASP A 1 268 ? 9.465 20.833 5.096 1.00 53.00 268 ASP A CA 1
ATOM 2059 C C . ASP A 1 268 ? 8.727 21.007 3.756 1.00 53.00 268 ASP A C 1
ATOM 2061 O O . ASP A 1 268 ? 8.611 22.127 3.268 1.00 53.00 268 ASP A O 1
ATOM 2065 N N . ARG A 1 269 ? 8.219 19.927 3.141 1.00 55.50 269 ARG A N 1
ATOM 2066 C CA . ARG A 1 269 ? 7.535 19.985 1.830 1.00 55.50 269 ARG A CA 1
ATOM 2067 C C . ARG A 1 269 ? 6.012 19.997 1.912 1.00 55.50 269 ARG A C 1
ATOM 2069 O O . ARG A 1 269 ? 5.343 20.030 0.881 1.00 55.50 269 ARG A O 1
ATOM 2076 N N . LEU A 1 270 ? 5.442 19.997 3.119 1.00 57.31 270 LEU A N 1
ATOM 2077 C CA . LEU A 1 270 ? 3.988 20.035 3.297 1.00 57.31 270 LEU A CA 1
ATOM 2078 C C . LEU A 1 270 ? 3.361 21.314 2.720 1.00 57.31 270 LEU A C 1
ATOM 2080 O O . LEU A 1 270 ? 2.184 21.297 2.375 1.00 57.31 270 LEU A O 1
ATOM 2084 N N . ASP A 1 271 ? 4.107 22.413 2.595 1.00 56.75 271 ASP A N 1
ATOM 2085 C CA . ASP A 1 271 ? 3.631 23.689 2.039 1.00 56.75 271 ASP A CA 1
ATOM 2086 C C . ASP A 1 271 ? 3.776 23.821 0.513 1.00 56.75 271 ASP A C 1
ATOM 2088 O O . ASP A 1 271 ? 3.360 24.833 -0.053 1.00 56.75 271 ASP A O 1
ATOM 2092 N N . GLU A 1 272 ? 4.317 22.817 -0.182 1.00 60.94 272 GLU A N 1
ATOM 2093 C CA . GLU A 1 272 ? 4.604 22.932 -1.612 1.00 60.94 272 GLU A CA 1
ATOM 2094 C C . GLU A 1 272 ? 3.370 22.630 -2.492 1.00 60.94 272 GLU A C 1
ATOM 2096 O O . GLU A 1 272 ? 2.808 21.533 -2.421 1.00 60.94 272 GLU A O 1
ATOM 2101 N N . PRO A 1 273 ? 2.953 23.549 -3.395 1.00 54.62 273 PRO A N 1
ATOM 2102 C CA . PRO A 1 273 ? 1.844 23.322 -4.331 1.00 54.62 273 PRO A CA 1
ATOM 2103 C C . PRO A 1 273 ? 2.018 22.092 -5.230 1.00 54.62 273 PRO A C 1
ATOM 2105 O O . PRO A 1 273 ? 1.025 21.551 -5.707 1.00 54.62 273 PRO A O 1
ATOM 2108 N N . GLN A 1 274 ? 3.262 21.639 -5.435 1.00 57.28 274 GLN A N 1
ATOM 2109 C CA . GLN A 1 274 ? 3.604 20.448 -6.224 1.00 57.28 274 GLN A CA 1
ATOM 2110 C C . GLN A 1 274 ? 3.056 19.145 -5.628 1.00 57.28 274 GLN A C 1
ATOM 2112 O O . GLN A 1 274 ? 3.025 18.131 -6.312 1.00 57.28 274 GLN A O 1
ATOM 2117 N N . GLN A 1 275 ? 2.598 19.160 -4.375 1.00 67.50 275 GLN A N 1
ATOM 2118 C CA . GLN A 1 275 ? 1.981 17.994 -3.751 1.00 67.50 275 GLN A CA 1
ATOM 2119 C C . GLN A 1 275 ? 0.540 17.733 -4.236 1.00 67.50 275 GLN A C 1
ATOM 2121 O O . GLN A 1 275 ? -0.014 16.655 -3.997 1.00 67.50 275 GLN A O 1
ATOM 2126 N N . ARG A 1 276 ? -0.080 18.713 -4.912 1.00 77.44 276 ARG A N 1
ATOM 2127 C CA . ARG A 1 276 ? -1.365 18.541 -5.598 1.00 77.44 276 ARG A CA 1
ATOM 2128 C C . ARG A 1 276 ? -1.106 18.057 -7.014 1.00 77.44 276 ARG A C 1
ATOM 2130 O O . ARG A 1 276 ? -0.509 18.768 -7.816 1.00 77.44 276 ARG A O 1
ATOM 2137 N N . ILE A 1 277 ? -1.600 16.865 -7.309 1.00 83.19 277 ILE A N 1
ATOM 2138 C CA . ILE A 1 277 ? -1.508 16.260 -8.634 1.00 83.19 277 ILE A CA 1
ATOM 2139 C C . ILE A 1 277 ? -2.873 16.390 -9.287 1.00 83.19 277 ILE A C 1
ATOM 2141 O O . ILE A 1 277 ? -3.878 15.966 -8.716 1.00 83.19 277 ILE A O 1
ATOM 2145 N N . ALA A 1 278 ? -2.918 17.008 -10.465 1.00 89.44 278 ALA A N 1
ATOM 2146 C CA . ALA A 1 278 ? -4.144 17.060 -11.241 1.00 89.44 278 ALA A CA 1
ATOM 2147 C C . ALA A 1 278 ? -4.435 15.681 -11.845 1.00 89.44 278 ALA A C 1
ATOM 2149 O O . ALA A 1 278 ? -3.522 14.906 -12.125 1.00 89.44 278 ALA A O 1
ATOM 2150 N N . TRP A 1 279 ? -5.713 15.372 -12.077 1.00 92.88 279 TRP A N 1
ATOM 2151 C CA . TRP A 1 279 ? -6.124 14.050 -12.565 1.00 92.88 279 TRP A CA 1
ATOM 2152 C C . TRP A 1 279 ? -5.400 13.623 -13.847 1.00 92.88 279 TRP A C 1
ATOM 2154 O O . TRP A 1 279 ? -5.050 12.457 -13.985 1.00 92.88 279 TRP A O 1
ATOM 2164 N N . GLN A 1 280 ? -5.164 14.553 -14.774 1.00 91.38 280 GLN A N 1
ATOM 2165 C CA . GLN A 1 280 ? -4.488 14.266 -16.040 1.00 91.38 280 GLN A CA 1
ATOM 2166 C C . GLN A 1 280 ? -2.974 14.029 -15.910 1.00 91.38 280 GLN A C 1
ATOM 2168 O O . GLN A 1 280 ? -2.391 13.463 -16.828 1.00 91.38 280 GLN A O 1
ATOM 2173 N N . ASP A 1 281 ? -2.362 14.438 -14.794 1.00 88.62 281 ASP A N 1
ATOM 2174 C CA . ASP A 1 281 ? -0.915 14.338 -14.548 1.00 88.62 281 ASP A CA 1
ATOM 2175 C C . ASP A 1 281 ? -0.548 13.084 -13.727 1.00 88.62 281 ASP A C 1
ATOM 2177 O O . ASP A 1 281 ? 0.600 12.908 -13.322 1.00 88.62 281 ASP A O 1
ATOM 2181 N N . ARG A 1 282 ? -1.524 12.211 -13.438 1.00 91.94 282 ARG A N 1
ATOM 2182 C CA . ARG A 1 282 ? -1.283 10.917 -12.785 1.00 91.94 282 ARG A CA 1
ATOM 2183 C C . ARG A 1 282 ? -0.519 9.962 -13.701 1.00 91.94 282 ARG A C 1
ATOM 2185 O O . ARG A 1 282 ? -0.614 10.070 -14.922 1.00 91.94 282 ARG A O 1
ATOM 2192 N N . SER A 1 283 ? 0.094 8.939 -13.108 1.00 92.75 283 SER A N 1
ATOM 2193 C CA . SER A 1 283 ? 0.667 7.851 -13.896 1.00 92.75 283 SER A CA 1
ATOM 2194 C C . SER A 1 283 ? -0.418 7.042 -14.624 1.00 92.75 283 SER A C 1
ATOM 2196 O O . SER A 1 283 ? -1.518 6.817 -14.097 1.00 92.75 283 SER A O 1
ATOM 2198 N N . GLN A 1 284 ? -0.113 6.619 -15.848 1.00 94.19 284 GLN A N 1
ATOM 2199 C CA . GLN A 1 284 ? -0.966 5.843 -16.744 1.00 94.19 284 GLN A CA 1
ATOM 2200 C C . GLN A 1 284 ? -0.288 4.524 -17.132 1.00 94.19 284 GLN A C 1
ATOM 2202 O O . GLN A 1 284 ? 0.931 4.392 -17.105 1.00 94.19 284 GLN A O 1
ATOM 2207 N N . ILE A 1 285 ? -1.083 3.533 -17.552 1.00 94.62 285 ILE A N 1
ATOM 2208 C CA . ILE A 1 285 ? -0.572 2.211 -17.962 1.00 94.62 285 ILE A CA 1
ATOM 2209 C C . ILE A 1 285 ? 0.444 2.301 -19.110 1.00 94.62 285 ILE A C 1
ATOM 2211 O O . ILE A 1 285 ? 1.354 1.476 -19.169 1.00 94.62 285 ILE A O 1
ATOM 2215 N N . ALA A 1 286 ? 0.277 3.277 -20.008 1.00 94.31 286 ALA A N 1
ATOM 2216 C CA . ALA A 1 286 ? 1.148 3.479 -21.163 1.00 94.31 286 ALA A CA 1
ATOM 2217 C C . ALA A 1 286 ? 2.522 4.066 -20.802 1.00 94.31 286 ALA A C 1
ATOM 2219 O O . ALA A 1 286 ? 3.449 3.922 -21.597 1.00 94.31 286 ALA A O 1
ATOM 2220 N N . ASP A 1 287 ? 2.667 4.677 -19.620 1.00 95.62 287 ASP A N 1
ATOM 2221 C CA . ASP A 1 287 ? 3.929 5.283 -19.208 1.00 95.62 287 ASP A CA 1
ATOM 2222 C C . ASP A 1 287 ? 5.047 4.231 -19.173 1.00 95.62 287 ASP A C 1
ATOM 2224 O O . ASP A 1 287 ? 4.866 3.099 -18.716 1.00 95.62 287 ASP A O 1
ATOM 2228 N N . ALA A 1 288 ? 6.240 4.636 -19.602 1.00 95.44 288 ALA A N 1
ATOM 2229 C CA . ALA A 1 288 ? 7.461 3.845 -19.589 1.00 95.44 288 ALA A CA 1
ATOM 2230 C C . ALA A 1 288 ? 7.769 3.292 -18.196 1.00 95.44 288 ALA A C 1
ATOM 2232 O O . ALA A 1 288 ? 8.231 2.160 -18.047 1.00 95.44 288 ALA A O 1
ATOM 2233 N N . GLN A 1 289 ? 7.524 4.118 -17.181 1.00 94.31 289 GLN A N 1
ATOM 2234 C CA . GLN A 1 289 ? 7.672 3.780 -15.780 1.00 94.31 289 GLN A CA 1
ATOM 2235 C C . GLN A 1 289 ? 6.505 4.382 -15.010 1.00 94.31 289 GLN A C 1
ATOM 2237 O O . GLN A 1 289 ? 6.143 5.542 -15.206 1.00 94.31 289 GLN A O 1
ATOM 2242 N N . TRP A 1 290 ? 5.939 3.590 -14.114 1.00 93.88 290 TRP A N 1
ATOM 2243 C CA . TRP A 1 290 ? 4.873 4.007 -13.234 1.00 93.88 290 TRP A CA 1
ATOM 2244 C C . TRP A 1 290 ? 5.439 4.675 -11.999 1.00 93.88 290 TRP A C 1
ATOM 2246 O O . TRP A 1 290 ? 6.451 4.253 -11.428 1.00 93.88 290 TRP A O 1
ATOM 2256 N N . ALA A 1 291 ? 4.728 5.696 -11.544 1.00 86.38 291 ALA A N 1
ATOM 2257 C CA . ALA A 1 291 ? 4.952 6.200 -10.210 1.00 86.38 291 ALA A CA 1
ATOM 2258 C C . ALA A 1 291 ? 4.588 5.110 -9.189 1.00 86.38 291 ALA A C 1
ATOM 2260 O O . ALA A 1 291 ? 3.592 4.400 -9.337 1.00 86.38 291 ALA A O 1
ATOM 2261 N N . THR A 1 292 ? 5.411 4.957 -8.154 1.00 82.75 292 THR A N 1
ATOM 2262 C CA . THR A 1 292 ? 5.236 3.928 -7.115 1.00 82.75 292 THR A CA 1
ATOM 2263 C C . THR A 1 292 ? 4.697 4.506 -5.805 1.00 82.75 292 THR A C 1
ATOM 2265 O O . THR A 1 292 ? 4.747 3.838 -4.778 1.00 82.75 292 THR A O 1
ATOM 2268 N N . GLY A 1 293 ? 4.234 5.759 -5.811 1.00 81.06 293 GLY A N 1
ATOM 2269 C CA . GLY A 1 293 ? 3.663 6.451 -4.655 1.00 81.06 293 GLY A CA 1
ATOM 2270 C C . GLY A 1 293 ? 3.423 7.935 -4.941 1.00 81.06 293 GLY A C 1
ATOM 2271 O O . GLY A 1 293 ? 4.040 8.494 -5.841 1.00 81.06 293 GLY A O 1
ATOM 2272 N N . TRP A 1 294 ? 2.555 8.583 -4.153 1.00 79.62 294 TRP A N 1
ATOM 2273 C CA . TRP A 1 294 ? 1.940 9.871 -4.508 1.00 79.62 294 TRP A CA 1
ATOM 2274 C C . TRP A 1 294 ? 2.901 10.985 -4.943 1.00 79.62 294 TRP A C 1
ATOM 2276 O O . TRP A 1 294 ? 2.551 11.726 -5.847 1.00 79.62 294 TRP A O 1
ATOM 2286 N N . GLN A 1 295 ? 4.091 11.126 -4.348 1.00 73.62 295 GLN A N 1
ATOM 2287 C CA . GLN A 1 295 ? 5.008 12.239 -4.664 1.00 73.62 295 GLN A CA 1
ATOM 2288 C C . GLN A 1 295 ? 5.389 12.335 -6.146 1.00 73.62 295 GLN A C 1
ATOM 2290 O O . GLN A 1 295 ? 5.536 13.440 -6.662 1.00 73.62 295 GLN A O 1
ATOM 2295 N N . ASP A 1 296 ? 5.551 11.189 -6.805 1.00 73.44 296 ASP A N 1
ATOM 2296 C CA . ASP A 1 296 ? 5.945 11.112 -8.213 1.00 73.44 296 ASP A CA 1
ATOM 2297 C C . ASP A 1 296 ? 4.720 11.014 -9.146 1.00 73.44 296 ASP A C 1
ATOM 2299 O O . ASP A 1 296 ? 4.866 10.947 -10.364 1.00 73.44 296 ASP A O 1
ATOM 2303 N N . GLY A 1 297 ? 3.510 10.987 -8.575 1.00 79.62 297 GLY A N 1
ATOM 2304 C CA . GLY A 1 297 ? 2.277 10.535 -9.218 1.00 79.62 297 GLY A CA 1
ATOM 2305 C C . GLY A 1 297 ? 1.646 9.381 -8.428 1.00 79.62 297 GLY A C 1
ATOM 2306 O O . GLY A 1 297 ? 2.359 8.487 -7.982 1.00 79.62 297 GLY A O 1
ATOM 2307 N N . PRO A 1 298 ? 0.318 9.300 -8.235 1.00 87.44 298 PRO A N 1
ATOM 2308 C CA . PRO A 1 298 ? -0.258 8.030 -7.806 1.00 87.44 298 PRO A CA 1
ATOM 2309 C C . PRO A 1 298 ? 0.023 6.962 -8.880 1.00 87.44 298 PRO A C 1
ATOM 2311 O O . PRO A 1 298 ? 0.002 7.296 -10.074 1.00 87.44 298 PRO A O 1
ATOM 2314 N N . PRO A 1 299 ? 0.243 5.691 -8.493 1.00 92.00 299 PRO A N 1
ATOM 2315 C CA . PRO A 1 299 ? 0.280 4.601 -9.459 1.00 92.00 299 PRO A CA 1
ATOM 2316 C C . PRO A 1 299 ? -0.994 4.557 -10.313 1.00 92.00 299 PRO A C 1
ATOM 2318 O O . PRO A 1 299 ? -2.033 5.080 -9.886 1.00 92.00 299 PRO A O 1
ATOM 2321 N N . PRO A 1 300 ? -0.959 3.910 -11.491 1.00 95.31 300 PRO A N 1
ATOM 2322 C CA . PRO A 1 300 ? -2.115 3.856 -12.376 1.00 95.31 300 PRO A CA 1
ATOM 2323 C C . PRO A 1 300 ? -3.352 3.285 -11.673 1.00 95.31 300 PRO A C 1
ATOM 2325 O O . PRO A 1 300 ? -3.369 2.129 -11.240 1.00 95.31 300 PRO A O 1
ATOM 2328 N N . TYR A 1 301 ? -4.410 4.094 -11.579 1.00 96.31 301 TYR A N 1
ATOM 2329 C CA . TYR A 1 301 ? -5.679 3.680 -10.972 1.00 96.31 301 TYR A CA 1
ATOM 2330 C C . TYR A 1 301 ? -6.351 2.552 -11.760 1.00 96.31 301 TYR A C 1
ATOM 2332 O O . TYR A 1 301 ? -7.124 1.796 -11.184 1.00 96.31 301 TYR A O 1
ATOM 2340 N N . GLU A 1 302 ? -6.032 2.390 -13.045 1.00 96.81 302 GLU A N 1
ATOM 2341 C CA . GLU A 1 302 ? -6.425 1.241 -13.863 1.00 96.81 302 GLU A CA 1
ATOM 2342 C C . GLU A 1 302 ? -6.116 -0.092 -13.158 1.00 96.81 302 GLU A C 1
ATOM 2344 O O . GLU A 1 302 ? -6.954 -0.991 -13.155 1.00 96.81 302 GLU A O 1
ATOM 2349 N N . LEU A 1 303 ? -4.959 -0.198 -12.491 1.00 96.75 303 LEU A N 1
ATOM 2350 C CA . LEU A 1 303 ? -4.516 -1.425 -11.818 1.00 96.75 303 LEU A CA 1
ATOM 2351 C C . LEU A 1 303 ? -5.390 -1.791 -10.618 1.00 96.75 303 LEU A C 1
ATOM 2353 O O . LEU A 1 303 ? -5.547 -2.972 -10.318 1.00 96.75 303 LEU A O 1
ATOM 2357 N N . VAL A 1 304 ? -5.976 -0.794 -9.948 1.00 97.19 304 VAL A N 1
ATOM 2358 C CA . VAL A 1 304 ? -6.890 -0.999 -8.815 1.00 97.19 304 VAL A CA 1
ATOM 2359 C C . VAL A 1 304 ? -8.121 -1.783 -9.273 1.00 97.19 304 VAL A C 1
ATOM 2361 O O . VAL A 1 304 ? -8.498 -2.779 -8.655 1.00 97.19 304 VAL A O 1
ATOM 2364 N N . PHE A 1 305 ? -8.716 -1.366 -10.392 1.00 97.62 305 PHE A N 1
ATOM 2365 C CA . PHE A 1 305 ? -9.910 -2.002 -10.946 1.00 97.62 305 PHE A CA 1
ATOM 2366 C C . PHE A 1 305 ? -9.588 -3.297 -11.692 1.00 97.62 305 PHE A C 1
ATOM 2368 O O . PHE A 1 305 ? -10.346 -4.258 -11.578 1.00 97.62 305 PHE A O 1
ATOM 2375 N N . GLU A 1 306 ? -8.458 -3.359 -12.405 1.00 96.75 306 GLU A N 1
ATOM 2376 C CA . GLU A 1 306 ? -8.006 -4.582 -13.077 1.00 96.75 306 GLU A CA 1
ATOM 2377 C C . GLU A 1 306 ? -7.782 -5.705 -12.058 1.00 96.75 306 GLU A C 1
ATOM 2379 O O . GLU A 1 306 ? -8.321 -6.798 -12.223 1.00 96.75 306 GLU A O 1
ATOM 2384 N N . LEU A 1 307 ? -7.071 -5.428 -10.957 1.00 96.94 307 LEU A N 1
ATOM 2385 C CA . LEU A 1 307 ? -6.821 -6.418 -9.909 1.00 96.94 307 LEU A CA 1
ATOM 2386 C C . LEU A 1 307 ? -8.121 -6.889 -9.248 1.00 96.94 307 LEU A C 1
ATOM 2388 O O . LEU A 1 307 ? -8.327 -8.091 -9.080 1.00 96.94 307 LEU A O 1
ATOM 2392 N N . ALA A 1 308 ? -9.014 -5.954 -8.911 1.00 96.31 308 ALA A N 1
ATOM 2393 C CA . ALA A 1 308 ? -10.319 -6.273 -8.340 1.00 96.31 308 ALA A CA 1
ATOM 2394 C C . ALA A 1 308 ? -11.179 -7.117 -9.293 1.00 96.31 308 ALA A C 1
ATOM 2396 O O . ALA A 1 308 ? -11.861 -8.036 -8.848 1.00 96.31 308 ALA A O 1
ATOM 2397 N N . SER A 1 309 ? -11.115 -6.851 -10.601 1.00 95.31 309 SER A N 1
ATOM 2398 C CA . SER A 1 309 ? -11.801 -7.655 -11.616 1.00 95.31 309 SER A CA 1
ATOM 2399 C C . SER A 1 309 ? -11.212 -9.059 -11.736 1.00 95.31 309 SER A C 1
ATOM 2401 O O . SER A 1 309 ? -11.969 -10.017 -11.849 1.00 95.31 309 SER A O 1
ATOM 2403 N N . VAL A 1 310 ? -9.882 -9.190 -11.734 1.00 95.25 310 VAL A N 1
ATOM 2404 C CA . VAL A 1 310 ? -9.187 -10.484 -11.861 1.00 95.25 310 VAL A CA 1
ATOM 2405 C C . VAL A 1 310 ? -9.463 -11.382 -10.657 1.00 95.25 310 VAL A C 1
ATOM 2407 O O . VAL A 1 310 ? -9.649 -12.585 -10.815 1.00 95.25 310 VAL A O 1
ATOM 2410 N N . LEU A 1 311 ? -9.491 -10.803 -9.457 1.00 94.81 311 LEU A N 1
ATOM 2411 C CA . LEU A 1 311 ? -9.676 -11.541 -8.206 1.00 94.81 311 LEU A CA 1
ATOM 2412 C C . LEU A 1 311 ? -11.128 -11.614 -7.744 1.00 94.81 311 LEU A C 1
ATOM 2414 O O . LEU A 1 311 ? -11.403 -12.244 -6.726 1.00 94.81 311 LEU A O 1
ATOM 2418 N N . ASP A 1 312 ? -12.042 -10.978 -8.477 1.00 93.44 312 ASP A N 1
ATOM 2419 C CA . ASP A 1 312 ? -13.444 -10.860 -8.098 1.00 93.44 312 ASP A CA 1
ATOM 2420 C C . ASP A 1 312 ? -13.575 -10.293 -6.664 1.00 93.44 312 ASP A C 1
ATOM 2422 O O . ASP A 1 312 ? -14.293 -10.818 -5.813 1.00 93.44 312 ASP A O 1
ATOM 2426 N N . ALA A 1 313 ? -12.881 -9.190 -6.373 1.00 95.19 313 ALA A N 1
ATOM 2427 C CA . ALA A 1 313 ? -12.783 -8.599 -5.035 1.00 95.19 313 ALA A CA 1
ATOM 2428 C C . ALA A 1 313 ? -13.457 -7.220 -4.940 1.00 95.19 313 ALA A C 1
ATOM 2430 O O . ALA A 1 313 ? -13.515 -6.463 -5.911 1.00 95.19 313 ALA A O 1
ATOM 2431 N N . ASP A 1 314 ? -13.975 -6.889 -3.758 1.00 97.44 314 ASP A N 1
ATOM 2432 C CA . ASP A 1 314 ? -14.413 -5.534 -3.431 1.00 97.44 314 ASP A CA 1
ATOM 2433 C C . ASP A 1 314 ? -13.195 -4.616 -3.230 1.00 97.44 314 ASP A C 1
ATOM 2435 O O . ASP A 1 314 ? -12.098 -5.057 -2.874 1.00 97.44 314 ASP A O 1
ATOM 2439 N N . ILE A 1 315 ? -13.384 -3.317 -3.456 1.00 98.00 315 ILE A N 1
ATOM 2440 C CA . ILE A 1 315 ? -12.307 -2.323 -3.383 1.00 98.00 315 ILE A CA 1
ATOM 2441 C C . ILE A 1 315 ? -12.485 -1.500 -2.118 1.00 98.00 315 ILE A C 1
ATOM 2443 O O . ILE A 1 315 ? -13.569 -0.987 -1.872 1.00 98.00 315 ILE A O 1
ATOM 2447 N N . TRP A 1 316 ? -11.417 -1.297 -1.355 1.00 98.00 316 TRP A N 1
ATOM 2448 C CA . TRP A 1 316 ? -11.331 -0.216 -0.380 1.00 98.00 316 TRP A CA 1
ATOM 2449 C C . TRP A 1 316 ? -10.299 0.801 -0.853 1.00 98.00 316 TRP A C 1
ATOM 2451 O O . TRP A 1 316 ? -9.093 0.558 -0.869 1.00 98.00 316 TRP A O 1
ATOM 2461 N N . MET A 1 317 ? -10.799 1.955 -1.280 1.00 96.88 317 MET A N 1
ATOM 2462 C CA . MET A 1 317 ? -10.009 3.030 -1.848 1.00 96.88 317 MET A CA 1
ATOM 2463 C C . MET A 1 317 ? -9.782 4.126 -0.815 1.00 96.88 317 MET A C 1
ATOM 2465 O O . MET A 1 317 ? -10.720 4.778 -0.352 1.00 96.88 317 MET A O 1
ATOM 2469 N N . ASN A 1 318 ? -8.513 4.349 -0.498 1.00 94.50 318 ASN A N 1
ATOM 2470 C CA . ASN A 1 318 ? -8.067 5.502 0.263 1.00 94.50 318 ASN A CA 1
ATOM 2471 C C . ASN A 1 318 ? -7.762 6.646 -0.708 1.00 94.50 318 ASN A C 1
ATOM 2473 O O . ASN A 1 318 ? -7.057 6.456 -1.698 1.00 94.50 318 ASN A O 1
ATOM 2477 N N . LEU A 1 319 ? -8.279 7.838 -0.424 1.00 93.25 319 LEU A N 1
ATOM 2478 C CA . LEU A 1 319 ? -7.968 9.045 -1.188 1.00 93.25 319 LEU A CA 1
ATOM 2479 C C . LEU A 1 319 ? -6.824 9.808 -0.535 1.00 93.25 319 LEU A C 1
ATOM 2481 O O . LEU A 1 319 ? -6.848 10.049 0.669 1.00 93.25 319 LEU A O 1
ATOM 2485 N N . HIS A 1 320 ? -5.844 10.241 -1.322 1.00 89.25 320 HIS A N 1
ATOM 2486 C CA . HIS A 1 320 ? -4.730 11.015 -0.784 1.00 89.25 320 HIS A CA 1
ATOM 2487 C C . HIS A 1 320 ? -5.205 12.362 -0.221 1.00 89.25 320 HIS A C 1
ATOM 2489 O O . HIS A 1 320 ? -6.120 12.991 -0.753 1.00 89.25 320 HIS A O 1
ATOM 2495 N N . PHE A 1 321 ? -4.556 12.849 0.838 1.00 85.81 321 PHE A N 1
ATOM 2496 C CA . PHE A 1 321 ? -4.998 14.058 1.541 1.00 85.81 321 PHE A CA 1
ATOM 2497 C C . PHE A 1 321 ? -4.947 15.339 0.689 1.00 85.81 321 PHE A C 1
ATOM 2499 O O . PHE A 1 321 ? -5.714 16.267 0.937 1.00 85.81 321 PHE A O 1
ATOM 2506 N N . TRP A 1 322 ? -4.070 15.373 -0.321 1.00 85.19 322 TRP A N 1
ATOM 2507 C CA . TRP A 1 322 ? -3.954 16.469 -1.294 1.00 85.19 322 TRP A CA 1
ATOM 2508 C C . TRP A 1 322 ? -4.892 16.366 -2.498 1.00 85.19 322 TRP A C 1
ATOM 2510 O O . TRP A 1 322 ? -4.894 17.285 -3.317 1.00 85.19 322 TRP A O 1
ATOM 2520 N N . ALA A 1 323 ? -5.665 15.285 -2.632 1.00 89.00 323 ALA A N 1
ATOM 2521 C CA . ALA A 1 323 ? -6.642 15.173 -3.706 1.00 89.00 323 ALA A CA 1
ATOM 2522 C C . ALA A 1 323 ? -7.736 16.238 -3.522 1.00 89.00 323 ALA A C 1
ATOM 2524 O O . ALA A 1 323 ? -8.508 16.212 -2.555 1.00 89.00 323 ALA A O 1
ATOM 2525 N N . ASP A 1 324 ? -7.780 17.193 -4.448 1.00 90.81 324 ASP A N 1
ATOM 2526 C CA . ASP A 1 324 ? -8.815 18.219 -4.483 1.00 90.81 324 ASP A CA 1
ATOM 2527 C C . ASP A 1 324 ? -10.125 17.679 -5.076 1.00 90.81 324 ASP A C 1
ATOM 2529 O O . ASP A 1 324 ? -10.198 16.553 -5.570 1.00 90.81 324 ASP A O 1
ATOM 2533 N N . ASP A 1 325 ? -11.186 18.482 -5.027 1.00 96.19 325 ASP A N 1
ATOM 2534 C CA . ASP A 1 325 ? -12.507 18.054 -5.500 1.00 96.19 325 ASP A CA 1
ATOM 2535 C C . ASP A 1 325 ? -12.528 17.717 -6.993 1.00 96.19 325 ASP A C 1
ATOM 2537 O O . ASP A 1 325 ? -13.289 16.843 -7.405 1.00 96.19 325 ASP A O 1
ATOM 2541 N N . ALA A 1 326 ? -11.678 18.355 -7.805 1.00 96.44 326 ALA A N 1
ATOM 2542 C CA . ALA A 1 326 ? -11.581 18.052 -9.228 1.00 96.44 326 ALA A CA 1
ATOM 2543 C C . ALA A 1 326 ? -10.973 16.661 -9.451 1.00 96.44 326 ALA A C 1
ATOM 2545 O O . ALA A 1 326 ? -11.507 15.876 -10.238 1.00 96.44 326 ALA A O 1
ATOM 2546 N N . PHE A 1 327 ? -9.909 16.325 -8.717 1.00 95.75 327 PHE A N 1
ATOM 2547 C CA . PHE A 1 327 ? -9.331 14.986 -8.718 1.00 95.75 327 PHE A CA 1
ATOM 2548 C C . PHE A 1 327 ? -10.339 13.945 -8.214 1.00 95.75 327 PHE A C 1
ATOM 2550 O O . PHE A 1 327 ? -10.543 12.921 -8.863 1.00 95.75 327 PHE A O 1
ATOM 2557 N N . VAL A 1 328 ? -11.009 14.219 -7.089 1.00 97.69 328 VAL A N 1
ATOM 2558 C CA . VAL A 1 328 ? -12.010 13.321 -6.486 1.00 97.69 328 VAL A CA 1
ATOM 2559 C C . VAL A 1 328 ? -13.173 13.063 -7.451 1.00 97.69 328 VAL A C 1
ATOM 2561 O O . VAL A 1 328 ? -13.565 11.913 -7.636 1.00 97.69 328 VAL A O 1
ATOM 2564 N N . GLN A 1 329 ? -13.688 14.097 -8.119 1.00 98.44 329 GLN A N 1
ATOM 2565 C CA . GLN A 1 329 ? -14.761 13.991 -9.114 1.00 98.44 329 GLN A CA 1
ATOM 2566 C C . GLN A 1 329 ? -14.332 13.194 -10.357 1.00 98.44 329 GLN A C 1
ATOM 2568 O O . GLN A 1 329 ? -15.098 12.369 -10.875 1.00 98.44 329 GLN A O 1
ATOM 2573 N N . ALA A 1 330 ? -13.114 13.427 -10.853 1.00 98.38 330 ALA A N 1
ATOM 2574 C CA . ALA A 1 330 ? -12.576 12.706 -12.002 1.00 98.38 330 ALA A CA 1
ATOM 2575 C C . ALA A 1 330 ? -12.364 11.220 -11.679 1.00 98.38 330 ALA A C 1
ATOM 2577 O O . ALA A 1 330 ? -12.793 10.359 -12.450 1.00 98.38 330 ALA A O 1
ATOM 2578 N N . LEU A 1 331 ? -11.812 10.916 -10.502 1.00 97.88 331 LEU A N 1
ATOM 2579 C CA . LEU A 1 331 ? -11.648 9.548 -10.023 1.00 97.88 331 LEU A CA 1
ATOM 2580 C C . LEU A 1 331 ? -12.996 8.858 -9.782 1.00 97.88 331 LEU A C 1
ATOM 2582 O O . LEU A 1 331 ? -13.156 7.708 -10.178 1.00 97.88 331 LEU A O 1
ATOM 2586 N N . ALA A 1 332 ? -13.992 9.544 -9.215 1.00 98.50 332 ALA A N 1
ATOM 2587 C CA . ALA A 1 332 ? -15.337 8.987 -9.060 1.00 98.50 332 ALA A CA 1
ATOM 2588 C C . ALA A 1 332 ? -15.955 8.612 -10.420 1.00 98.50 332 ALA A C 1
ATOM 2590 O O . ALA A 1 332 ? -16.567 7.550 -10.558 1.00 98.50 332 ALA A O 1
ATOM 2591 N N . THR A 1 333 ? -15.750 9.458 -11.437 1.00 98.50 333 THR A N 1
ATOM 2592 C CA . THR A 1 333 ? -16.222 9.225 -12.812 1.00 98.50 333 THR A CA 1
ATOM 2593 C C . THR A 1 333 ? -15.515 8.032 -13.444 1.00 98.50 333 THR A C 1
ATOM 2595 O O . THR A 1 333 ? -16.168 7.162 -14.019 1.00 98.50 333 THR A O 1
ATOM 2598 N N . PHE A 1 334 ? -14.190 7.976 -13.309 1.00 98.12 334 PHE A N 1
ATOM 2599 C CA . PHE A 1 334 ? -13.370 6.871 -13.789 1.00 98.12 334 PHE A CA 1
ATOM 2600 C C . PHE A 1 334 ? -13.757 5.555 -13.108 1.00 98.12 334 PHE A C 1
ATOM 2602 O O . PHE A 1 334 ? -13.974 4.553 -13.781 1.00 98.12 334 PHE A O 1
ATOM 2609 N N . SER A 1 335 ? -13.939 5.577 -11.788 1.00 97.94 335 SER A N 1
ATOM 2610 C CA . SER A 1 335 ? -14.331 4.418 -10.990 1.00 97.94 335 SER A CA 1
ATOM 2611 C C . SER A 1 335 ? -15.671 3.841 -11.444 1.00 97.94 335 SER A C 1
ATOM 2613 O O . SER A 1 335 ? -15.765 2.646 -11.704 1.00 97.94 335 SER A O 1
ATOM 2615 N N . ARG A 1 336 ? -16.683 4.687 -11.686 1.00 97.00 336 ARG A N 1
ATOM 2616 C CA . ARG A 1 336 ? -17.986 4.241 -12.216 1.00 97.00 336 ARG A CA 1
ATOM 2617 C C . ARG A 1 336 ? -17.864 3.502 -13.555 1.00 97.00 336 ARG A C 1
ATOM 2619 O O . ARG A 1 336 ? -18.661 2.623 -13.847 1.00 97.00 336 ARG A O 1
ATOM 2626 N N . GLN A 1 337 ? -16.887 3.873 -14.383 1.00 96.19 337 GLN A N 1
ATOM 2627 C CA . GLN A 1 337 ? -16.671 3.267 -15.702 1.00 96.19 337 GLN A CA 1
ATOM 2628 C C . GLN A 1 337 ? -15.903 1.939 -15.644 1.00 96.19 337 GLN A C 1
ATOM 2630 O O . GLN A 1 337 ? -16.032 1.143 -16.570 1.00 96.19 337 GLN A O 1
ATOM 2635 N N . HIS A 1 338 ? -15.112 1.709 -14.592 1.00 96.31 338 HIS A N 1
ATOM 2636 C CA . HIS A 1 338 ? -14.182 0.575 -14.503 1.00 96.31 338 HIS A CA 1
ATOM 2637 C C . HIS A 1 338 ? -14.519 -0.411 -13.382 1.00 96.31 338 HIS A C 1
ATOM 2639 O O . HIS A 1 338 ? -13.937 -1.492 -13.332 1.00 96.31 338 HIS A O 1
ATOM 2645 N N . MET A 1 339 ? -15.446 -0.072 -12.482 1.00 95.25 339 MET A N 1
ATOM 2646 C CA . MET A 1 339 ? -15.832 -0.960 -11.393 1.00 95.25 339 MET A CA 1
ATOM 2647 C C . MET A 1 339 ? -16.453 -2.255 -11.944 1.00 95.25 339 MET A C 1
ATOM 2649 O O . MET A 1 339 ? -17.444 -2.175 -12.678 1.00 95.25 339 MET A O 1
ATOM 2653 N N . PRO A 1 340 ? -15.958 -3.446 -11.551 1.00 90.38 340 PRO A N 1
ATOM 2654 C CA . PRO A 1 340 ? -16.579 -4.711 -11.934 1.00 90.38 340 PRO A CA 1
ATOM 2655 C C . PRO A 1 340 ? -18.050 -4.753 -11.510 1.00 90.38 340 PRO A C 1
ATOM 2657 O O . PRO A 1 340 ? -18.410 -4.195 -10.469 1.00 90.38 340 PRO A O 1
ATOM 2660 N N . ALA A 1 341 ? -18.908 -5.405 -12.299 1.00 85.44 341 ALA A N 1
ATOM 2661 C CA . ALA A 1 341 ? -20.322 -5.559 -11.955 1.00 85.44 341 ALA A CA 1
ATOM 2662 C C . ALA A 1 341 ? -20.484 -6.206 -10.566 1.00 85.44 341 ALA A C 1
ATOM 2664 O O . ALA A 1 341 ? -19.648 -6.993 -10.123 1.00 85.44 341 ALA A O 1
ATOM 2665 N N . ASP A 1 342 ? -21.534 -5.811 -9.847 1.00 87.25 342 ASP A N 1
ATOM 2666 C CA . ASP A 1 342 ? -21.879 -6.285 -8.500 1.00 87.25 342 ASP A CA 1
ATOM 2667 C C . ASP A 1 342 ? -20.852 -5.994 -7.390 1.00 87.25 342 ASP A C 1
ATOM 2669 O O . ASP A 1 342 ? -21.135 -6.264 -6.222 1.00 87.25 342 ASP A O 1
ATOM 2673 N N . ARG A 1 343 ? -19.676 -5.424 -7.682 1.00 93.38 343 ARG A N 1
ATOM 2674 C CA . ARG A 1 343 ? -18.684 -5.058 -6.658 1.00 93.38 343 ARG A CA 1
ATOM 2675 C C . ARG A 1 343 ? -19.014 -3.750 -5.955 1.00 93.38 343 ARG A C 1
ATOM 2677 O O . ARG A 1 343 ? -19.617 -2.853 -6.554 1.00 93.38 343 ARG A O 1
ATOM 2684 N N . VAL A 1 344 ? -18.615 -3.652 -4.688 1.00 95.25 344 VAL A N 1
ATOM 2685 C CA . VAL A 1 344 ? -18.749 -2.434 -3.880 1.00 95.25 344 VAL A CA 1
ATOM 2686 C C . VAL A 1 344 ? -17.401 -1.756 -3.679 1.00 95.25 344 VAL A C 1
ATOM 2688 O O . VAL A 1 344 ? -16.349 -2.399 -3.702 1.00 95.25 344 VAL A O 1
ATOM 2691 N N . LEU A 1 345 ? -17.450 -0.444 -3.473 1.00 97.56 345 LEU A N 1
ATOM 2692 C CA . LEU A 1 345 ? -16.283 0.376 -3.194 1.00 97.56 345 LEU A CA 1
ATOM 2693 C C . LEU A 1 345 ? -16.430 1.012 -1.815 1.00 97.56 345 LEU A C 1
ATOM 2695 O O . LEU A 1 345 ? -17.301 1.854 -1.601 1.00 97.56 345 LEU A O 1
ATOM 2699 N N . TYR A 1 346 ? -15.565 0.617 -0.888 1.00 98.12 346 TYR A N 1
ATOM 2700 C CA . TYR A 1 346 ? -15.344 1.314 0.367 1.00 98.12 346 TYR A CA 1
ATOM 2701 C C . TYR A 1 346 ? -14.487 2.547 0.102 1.00 98.12 346 TYR A C 1
ATOM 2703 O O . TYR A 1 346 ? -13.440 2.450 -0.537 1.00 98.12 346 TYR A O 1
ATOM 2711 N N . LEU A 1 347 ? -14.948 3.708 0.553 1.00 98.00 347 LEU A N 1
ATOM 2712 C CA . LEU A 1 347 ? -14.298 4.986 0.283 1.00 98.00 347 LEU A CA 1
ATOM 2713 C C . LEU A 1 347 ? -13.864 5.632 1.591 1.00 98.00 347 LEU A C 1
ATOM 2715 O O . LEU A 1 347 ? -14.704 5.917 2.440 1.00 98.00 347 LEU A O 1
ATOM 2719 N N . GLU A 1 348 ? -12.571 5.897 1.729 1.00 96.56 348 GLU A N 1
ATOM 2720 C CA . GLU A 1 348 ? -11.989 6.500 2.926 1.00 96.56 348 GLU A CA 1
ATOM 2721 C C . GLU A 1 348 ? -11.110 7.693 2.541 1.00 96.56 348 GLU A C 1
ATOM 2723 O O . GLU A 1 348 ? -10.334 7.636 1.581 1.00 96.56 348 GLU A O 1
ATOM 2728 N N . TRP A 1 349 ? -11.214 8.792 3.290 1.00 93.94 349 TRP A N 1
ATOM 2729 C CA . TRP A 1 349 ? -10.304 9.917 3.120 1.00 93.94 349 TRP A CA 1
ATOM 2730 C C . TRP A 1 349 ? -9.017 9.690 3.916 1.00 93.94 349 TRP A C 1
ATOM 2732 O O . TRP A 1 349 ? -9.025 9.701 5.146 1.00 93.94 349 TRP A O 1
ATOM 2742 N N . ASN A 1 350 ? -7.905 9.558 3.191 1.00 91.31 350 ASN A N 1
ATOM 2743 C CA . ASN A 1 350 ? -6.562 9.326 3.716 1.00 91.31 350 ASN A CA 1
ATOM 2744 C C . ASN A 1 350 ? -6.465 8.048 4.583 1.00 91.31 350 ASN A C 1
ATOM 2746 O O . ASN A 1 350 ? -7.278 7.139 4.430 1.00 91.31 350 ASN A O 1
ATOM 2750 N N . ASN A 1 351 ? -5.432 7.938 5.421 1.00 91.12 351 ASN A N 1
ATOM 2751 C CA . ASN A 1 351 ? -5.253 6.904 6.436 1.00 91.12 351 ASN A CA 1
ATOM 2752 C C . ASN A 1 351 ? -4.881 7.557 7.770 1.00 91.12 351 ASN A C 1
ATOM 2754 O O . ASN A 1 351 ? -4.022 8.439 7.796 1.00 91.12 351 ASN A O 1
ATOM 2758 N N . GLU A 1 352 ? -5.508 7.114 8.861 1.00 90.88 352 GLU A N 1
ATOM 2759 C CA . GLU A 1 352 ? -5.131 7.466 10.236 1.00 90.88 352 GLU A CA 1
ATOM 2760 C C . GLU A 1 352 ? -4.843 8.959 10.486 1.00 90.88 352 GLU A C 1
ATOM 2762 O O . GLU A 1 352 ? -3.880 9.331 11.153 1.00 90.88 352 GLU A O 1
ATOM 2767 N N . VAL A 1 353 ? -5.698 9.863 9.999 1.00 89.12 353 VAL A N 1
ATOM 2768 C CA . VAL A 1 353 ? -5.526 11.317 10.227 1.00 89.12 353 VAL A CA 1
ATOM 2769 C C . VAL A 1 353 ? -5.537 11.670 11.729 1.00 89.12 353 VAL A C 1
ATOM 2771 O O . VAL A 1 353 ? -5.031 12.712 12.153 1.00 89.12 353 VAL A O 1
ATOM 2774 N N . TRP A 1 354 ? -6.072 10.776 12.563 1.00 91.31 354 TRP A N 1
ATOM 2775 C CA . TRP A 1 354 ? -6.012 10.852 14.020 1.00 91.31 354 TRP A CA 1
ATOM 2776 C C . TRP A 1 354 ? -4.596 10.656 14.588 1.00 91.31 354 TRP A C 1
ATOM 2778 O O . TRP A 1 354 ? -4.315 11.130 15.688 1.00 91.31 354 TRP A O 1
ATOM 2788 N N . ASN A 1 355 ? -3.707 9.964 13.875 1.00 87.88 355 ASN A N 1
ATOM 2789 C CA . ASN A 1 355 ? -2.398 9.564 14.372 1.00 87.88 355 ASN A CA 1
ATOM 2790 C C . ASN A 1 355 ? -1.476 10.790 14.510 1.00 87.88 355 ASN A C 1
ATOM 2792 O O . ASN A 1 355 ? -1.611 11.800 13.815 1.00 87.88 355 ASN A O 1
ATOM 2796 N N . GLY A 1 356 ? -0.572 10.739 15.486 1.00 84.44 356 GLY A N 1
ATOM 2797 C CA . GLY A 1 356 ? 0.459 11.753 15.719 1.00 84.44 356 GLY A CA 1
ATOM 2798 C C . GLY A 1 356 ? 1.855 11.301 15.288 1.00 84.44 356 GLY A C 1
ATOM 2799 O O . GLY A 1 356 ? 2.747 12.139 15.161 1.00 84.44 356 GLY A O 1
ATOM 2800 N N . ALA A 1 357 ? 2.051 10.001 15.060 1.00 81.00 357 ALA A N 1
ATOM 2801 C CA . ALA A 1 357 ? 3.327 9.413 14.688 1.00 81.00 357 ALA A CA 1
ATOM 2802 C C . ALA A 1 357 ? 3.576 9.529 13.173 1.00 81.00 357 ALA A C 1
ATOM 2804 O O . ALA A 1 357 ? 2.670 9.265 12.380 1.00 81.00 357 ALA A O 1
ATOM 2805 N N . PRO A 1 358 ? 4.793 9.896 12.739 1.00 76.50 358 PRO A N 1
ATOM 2806 C CA . PRO A 1 358 ? 5.179 9.798 11.337 1.00 76.50 358 PRO A CA 1
ATOM 2807 C C . PRO A 1 358 ? 5.086 8.352 10.804 1.00 76.50 358 PRO A C 1
ATOM 2809 O O . PRO A 1 358 ? 5.410 7.424 11.544 1.00 76.50 358 PRO A O 1
ATOM 2812 N N . PRO A 1 359 ? 4.709 8.146 9.528 1.00 74.38 359 PRO A N 1
ATOM 2813 C CA . PRO A 1 359 ? 4.377 9.181 8.550 1.00 74.38 359 PRO A CA 1
ATOM 2814 C C . PRO A 1 359 ? 2.935 9.716 8.646 1.00 74.38 359 PRO A C 1
ATOM 2816 O O . PRO A 1 359 ? 2.648 10.818 8.181 1.00 74.38 359 PRO A O 1
ATOM 2819 N N . TYR A 1 360 ? 2.019 8.983 9.278 1.00 79.75 360 TYR A N 1
ATOM 2820 C CA . TYR A 1 360 ? 0.581 9.288 9.272 1.00 79.75 360 TYR A CA 1
ATOM 2821 C C . TYR A 1 360 ? 0.239 10.639 9.925 1.00 79.75 360 TYR A C 1
ATOM 2823 O O . TYR A 1 360 ? -0.623 11.386 9.453 1.00 79.75 360 TYR A O 1
ATOM 2831 N N . GLY A 1 361 ? 0.982 11.013 10.969 1.00 80.31 361 GLY A N 1
ATOM 2832 C CA . GLY A 1 361 ? 0.757 12.240 11.724 1.00 80.31 361 GLY A CA 1
ATOM 2833 C C . GLY A 1 361 ? 1.004 13.536 10.960 1.00 80.31 361 GLY A C 1
ATOM 2834 O O . GLY A 1 361 ? 0.484 14.572 11.370 1.00 80.31 361 GLY A O 1
ATOM 2835 N N . TRP A 1 362 ? 1.723 13.516 9.837 1.00 80.50 362 TRP A N 1
ATOM 2836 C CA . TRP A 1 362 ? 1.964 14.726 9.046 1.00 80.50 362 TRP A CA 1
ATOM 2837 C C . TRP A 1 362 ? 0.694 15.263 8.389 1.00 80.50 362 TRP A C 1
ATOM 2839 O O . TRP A 1 362 ? 0.427 16.465 8.448 1.00 80.50 362 TRP A O 1
ATOM 2849 N N . ALA A 1 363 ? -0.139 14.379 7.834 1.00 83.25 363 ALA A N 1
ATOM 2850 C CA . ALA A 1 363 ? -1.440 14.786 7.320 1.00 83.25 363 ALA A CA 1
ATOM 2851 C C . ALA A 1 363 ? -2.339 15.293 8.457 1.00 83.25 363 ALA A C 1
ATOM 2853 O O . ALA A 1 363 ? -2.966 16.341 8.325 1.00 83.25 363 ALA A O 1
ATOM 2854 N N . GLY A 1 364 ? -2.332 14.615 9.608 1.00 87.44 364 GLY A N 1
ATOM 2855 C CA . GLY A 1 364 ? -3.044 15.063 10.805 1.00 87.44 364 GLY A CA 1
ATOM 2856 C C . GLY A 1 364 ? -2.642 16.472 11.260 1.00 87.44 364 GLY A C 1
ATOM 2857 O O . GLY A 1 364 ? -3.505 17.320 11.476 1.00 87.44 364 GLY A O 1
ATOM 2858 N N . GLN A 1 365 ? -1.339 16.755 11.349 1.00 85.75 365 GLN A N 1
ATOM 2859 C CA . GLN A 1 365 ? -0.811 18.082 11.699 1.00 85.75 365 GLN A CA 1
ATOM 2860 C C . GLN A 1 365 ? -1.266 19.161 10.715 1.00 85.75 365 GLN A C 1
ATOM 2862 O O . GLN A 1 365 ? -1.542 20.293 11.110 1.00 85.75 365 GLN A O 1
ATOM 2867 N N . ARG A 1 366 ? -1.370 18.826 9.426 1.00 86.56 366 ARG A N 1
ATOM 2868 C CA . ARG A 1 366 ? -1.902 19.763 8.440 1.00 86.56 366 ARG A CA 1
ATOM 2869 C C . ARG A 1 366 ? -3.398 20.001 8.621 1.00 86.56 366 ARG A C 1
ATOM 2871 O O . ARG A 1 366 ? -3.844 21.145 8.541 1.00 86.56 366 ARG A O 1
ATOM 2878 N N . VAL A 1 367 ? -4.158 18.948 8.901 1.00 90.56 367 VAL A N 1
ATOM 2879 C CA . VAL A 1 367 ? -5.593 19.061 9.176 1.00 90.56 367 VAL A CA 1
ATOM 2880 C C . VAL A 1 367 ? -5.850 19.884 10.439 1.00 90.56 367 VAL A C 1
ATOM 2882 O O . VAL A 1 367 ? -6.780 20.683 10.425 1.00 90.56 367 VAL A O 1
ATOM 2885 N N . ASP A 1 368 ? -5.003 19.802 11.474 1.00 91.00 368 ASP A N 1
ATOM 2886 C CA . ASP A 1 368 ? -5.071 20.725 12.622 1.00 91.00 368 ASP A CA 1
ATOM 2887 C C . ASP A 1 368 ? -5.013 22.186 12.172 1.00 91.00 368 ASP A C 1
ATOM 2889 O O . ASP A 1 368 ? -5.843 22.992 12.579 1.00 91.00 368 ASP A O 1
ATOM 2893 N N . GLN A 1 369 ? -4.052 22.536 11.309 1.00 89.75 369 GLN A N 1
ATOM 2894 C CA . GLN A 1 369 ? -3.882 23.913 10.840 1.00 89.75 369 GLN A CA 1
ATOM 2895 C C . GLN A 1 369 ? -5.120 24.404 10.082 1.00 89.75 369 GLN A C 1
ATOM 2897 O O . GLN A 1 369 ? -5.581 25.520 10.318 1.00 89.75 369 GLN A O 1
ATOM 2902 N N . TRP A 1 370 ? -5.681 23.581 9.192 1.00 92.75 370 TRP A N 1
ATOM 2903 C CA . TRP A 1 370 ? -6.905 23.928 8.463 1.00 92.75 370 TRP A CA 1
ATOM 2904 C C . TRP A 1 370 ? -8.119 24.025 9.385 1.00 92.75 370 TRP A C 1
ATOM 2906 O O . TRP A 1 370 ? -8.929 24.943 9.244 1.00 92.75 370 TRP A O 1
ATOM 2916 N N . ALA A 1 371 ? -8.228 23.116 10.351 1.00 96.06 371 ALA A N 1
ATOM 2917 C CA . ALA A 1 371 ? -9.308 23.112 11.322 1.00 96.06 371 ALA A CA 1
ATOM 2918 C C . ALA A 1 371 ? -9.229 24.324 12.263 1.00 96.06 371 ALA A C 1
ATOM 2920 O O . ALA A 1 371 ? -10.256 24.923 12.555 1.00 96.06 371 ALA A O 1
ATOM 2921 N N . GLU A 1 372 ? -8.035 24.751 12.680 1.00 94.88 372 GLU A N 1
ATOM 2922 C CA . GLU A 1 372 ? -7.823 25.966 13.480 1.00 94.88 372 GLU A CA 1
ATOM 2923 C C . GLU A 1 372 ? -8.091 27.254 12.688 1.00 94.88 372 GLU A C 1
ATOM 2925 O O . GLU A 1 372 ? -8.598 28.233 13.240 1.00 94.88 372 GLU A O 1
ATOM 2930 N N . GLN A 1 373 ? -7.800 27.259 11.383 1.00 95.06 373 GLN A N 1
ATOM 2931 C CA . GLN A 1 373 ? -8.150 28.372 10.496 1.00 95.06 373 GLN A CA 1
ATOM 2932 C C . GLN A 1 373 ? -9.665 28.487 10.294 1.00 95.06 373 GLN A C 1
ATOM 2934 O O . GLN A 1 373 ? -10.198 29.597 10.302 1.00 95.06 373 GLN A O 1
ATOM 2939 N N . LYS A 1 374 ? -10.363 27.356 10.129 1.00 96.75 374 LYS A N 1
ATOM 2940 C CA . LYS A 1 374 ? -11.823 27.322 9.955 1.00 96.75 374 LYS A CA 1
ATOM 2941 C C . LYS A 1 374 ? -12.566 27.578 11.272 1.00 96.75 374 LYS A C 1
ATOM 2943 O O . LYS A 1 374 ? -13.506 28.367 11.303 1.00 96.75 374 LYS A O 1
ATOM 2948 N N . TRP A 1 375 ? -12.119 26.962 12.364 1.00 97.50 375 TRP A N 1
ATOM 2949 C CA . TRP A 1 375 ? -12.733 27.020 13.693 1.00 97.50 375 TRP A CA 1
ATOM 2950 C C . TRP A 1 375 ? -11.764 27.605 14.716 1.00 97.50 375 TRP A C 1
ATOM 2952 O O . TRP A 1 375 ? -11.180 26.918 15.558 1.00 97.50 375 TRP A O 1
ATOM 2962 N N . THR A 1 376 ? -11.606 28.924 14.643 1.00 96.25 376 THR A N 1
ATOM 2963 C CA . THR A 1 376 ? -10.691 29.652 15.527 1.00 96.25 376 THR A CA 1
ATOM 2964 C C . THR A 1 376 ? -11.057 29.471 17.003 1.00 96.25 376 THR A C 1
ATOM 2966 O O . THR A 1 376 ? -12.230 29.391 17.372 1.00 96.25 376 THR A O 1
ATOM 2969 N N . THR A 1 377 ? -10.055 29.488 17.885 1.00 93.44 377 THR A N 1
ATOM 2970 C CA . THR A 1 377 ? -10.253 29.428 19.348 1.00 93.44 377 THR A CA 1
ATOM 2971 C C . THR A 1 377 ? -11.151 30.543 19.893 1.00 93.44 377 THR A C 1
ATOM 2973 O O . THR A 1 377 ? -11.801 30.356 20.917 1.00 93.44 377 THR A O 1
ATOM 2976 N N . ALA A 1 378 ? -11.220 31.693 19.216 1.00 95.00 378 ALA A N 1
ATOM 2977 C CA . ALA A 1 378 ? -12.122 32.775 19.600 1.00 95.00 378 ALA A CA 1
ATOM 2978 C C . ALA A 1 378 ? -13.598 32.427 19.333 1.00 95.00 378 ALA A C 1
ATOM 2980 O O . ALA A 1 378 ? -14.458 32.798 20.128 1.00 95.00 378 ALA A O 1
ATOM 2981 N N . ALA A 1 379 ? -13.881 31.716 18.237 1.00 94.81 379 ALA A N 1
ATOM 2982 C CA . ALA A 1 379 ? -15.227 31.273 17.879 1.00 94.81 379 ALA A CA 1
ATOM 2983 C C . ALA A 1 379 ? -15.661 30.027 18.671 1.00 94.81 379 ALA A C 1
ATOM 2985 O O . ALA A 1 379 ? -16.816 29.933 19.072 1.00 94.81 379 ALA A O 1
ATOM 2986 N N . TYR A 1 380 ? -14.725 29.112 18.951 1.00 96.12 380 TYR A N 1
ATOM 2987 C CA . TYR A 1 380 ? -14.985 27.849 19.653 1.00 96.12 380 TYR A CA 1
ATOM 2988 C C . TYR A 1 380 ? -14.076 27.693 20.885 1.00 96.12 380 TYR A C 1
ATOM 2990 O O . TYR A 1 380 ? -13.135 26.889 20.877 1.00 96.12 380 TYR A O 1
ATOM 2998 N N . PRO A 1 381 ? -14.312 28.479 21.953 1.00 94.69 381 PRO A N 1
ATOM 2999 C CA . PRO A 1 381 ? -13.479 28.441 23.149 1.00 94.69 381 PRO A CA 1
ATOM 3000 C C . PRO A 1 381 ? -13.587 27.089 23.866 1.00 94.69 381 PRO A C 1
ATOM 3002 O O . PRO A 1 381 ? -14.673 26.544 24.038 1.00 94.69 381 PRO A O 1
ATOM 3005 N N . GLY A 1 382 ? -12.450 26.556 24.321 1.00 94.69 382 GLY A N 1
ATOM 3006 C CA . GLY A 1 382 ? -12.385 25.292 25.068 1.00 94.69 382 GLY A CA 1
ATOM 3007 C C . GLY A 1 382 ? -12.404 24.021 24.211 1.00 94.69 382 GLY A C 1
ATOM 3008 O O . GLY A 1 382 ? -12.208 22.935 24.750 1.00 94.69 382 GLY A O 1
ATOM 3009 N N . VAL A 1 383 ? -12.571 24.136 22.890 1.00 96.88 383 VAL A N 1
ATOM 3010 C CA . VAL A 1 383 ? -12.467 22.998 21.969 1.00 96.88 383 VAL A CA 1
ATOM 3011 C C . VAL A 1 383 ? -10.998 22.733 21.629 1.00 96.88 383 VAL A C 1
ATOM 3013 O O . VAL A 1 383 ? -10.285 23.631 21.180 1.00 96.88 383 VAL A O 1
ATOM 3016 N N . SER A 1 384 ? -10.536 21.498 21.845 1.00 95.69 384 SER A N 1
ATOM 3017 C CA . SER A 1 384 ? -9.146 21.107 21.575 1.00 95.69 384 SER A CA 1
ATOM 3018 C C . SER A 1 384 ? -8.833 21.064 20.071 1.00 95.69 384 SER A C 1
ATOM 3020 O O . SER A 1 384 ? -9.718 20.755 19.271 1.00 95.69 384 SER A O 1
ATOM 3022 N N . SER A 1 385 ? -7.568 21.282 19.682 1.00 93.88 385 SER A N 1
ATOM 3023 C CA . SER A 1 385 ? -7.129 21.119 18.280 1.00 93.88 385 SER A CA 1
ATOM 3024 C C . SER A 1 385 ? -7.462 19.726 17.746 1.00 93.88 385 SER A C 1
ATOM 3026 O O . SER A 1 385 ? -7.943 19.596 16.629 1.00 93.88 385 SER A O 1
ATOM 3028 N N . PHE A 1 386 ? -7.294 18.682 18.564 1.00 94.06 386 PHE A N 1
ATOM 3029 C CA . PHE A 1 386 ? -7.583 17.310 18.149 1.00 94.06 386 PHE A CA 1
ATOM 3030 C C . PHE A 1 386 ? -9.082 17.075 17.896 1.00 94.06 386 PHE A C 1
ATOM 3032 O O . PHE A 1 386 ? -9.456 16.429 16.920 1.00 94.06 386 PHE A O 1
ATOM 3039 N N . THR A 1 387 ? -9.960 17.670 18.709 1.00 96.31 387 THR A N 1
ATOM 3040 C CA . THR A 1 387 ? -11.408 17.684 18.443 1.00 96.31 387 THR A CA 1
ATOM 3041 C C . THR A 1 387 ? -11.722 18.396 17.127 1.00 96.31 387 THR A C 1
ATOM 3043 O O . THR A 1 387 ? -12.473 17.861 16.310 1.00 96.31 387 THR A O 1
ATOM 3046 N N . LYS A 1 388 ? -11.127 19.575 16.888 1.00 97.38 388 LYS A N 1
ATOM 3047 C CA . LYS A 1 388 ? -11.295 20.316 15.626 1.00 97.38 388 LYS A CA 1
ATOM 3048 C C . LYS A 1 388 ? -10.810 19.491 14.435 1.00 97.38 388 LYS A C 1
ATOM 3050 O O . LYS A 1 388 ? -11.518 19.403 13.439 1.00 97.38 388 LYS A O 1
ATOM 3055 N N . ARG A 1 389 ? -9.664 18.815 14.556 1.00 95.50 389 ARG A N 1
ATOM 3056 C CA . ARG A 1 389 ? -9.133 17.899 13.539 1.00 95.50 389 ARG A CA 1
ATOM 3057 C C . ARG A 1 389 ? -10.154 16.841 13.153 1.00 95.50 389 ARG A C 1
ATOM 3059 O O . ARG A 1 389 ? -10.458 16.695 11.975 1.00 95.50 389 ARG A O 1
ATOM 3066 N N . MET A 1 390 ? -10.716 16.133 14.132 1.00 96.38 390 MET A N 1
ATOM 3067 C CA . MET A 1 390 ? -11.661 15.055 13.842 1.00 96.38 390 MET A CA 1
ATOM 3068 C C . MET A 1 390 ? -12.997 15.573 13.295 1.00 96.38 390 MET A C 1
ATOM 3070 O O . MET A 1 390 ? -13.564 14.944 12.410 1.00 96.38 390 MET A O 1
ATOM 3074 N N . ASN A 1 391 ? -13.450 16.764 13.701 1.00 97.25 391 ASN A N 1
ATOM 3075 C CA . ASN A 1 391 ? -14.593 17.429 13.058 1.00 97.25 391 ASN A CA 1
ATOM 3076 C C . ASN A 1 391 ? -14.307 17.758 11.580 1.00 97.25 391 ASN A C 1
ATOM 3078 O O . ASN A 1 391 ? -15.179 17.604 10.728 1.00 97.25 391 ASN A O 1
ATOM 3082 N N . TYR A 1 392 ? -13.077 18.175 11.257 1.00 96.88 392 TYR A N 1
ATOM 3083 C CA . TYR A 1 392 ? -12.661 18.431 9.875 1.00 96.88 392 TYR A CA 1
ATOM 3084 C C . TYR A 1 392 ? -12.643 17.137 9.057 1.00 96.88 392 TYR A C 1
ATOM 3086 O O . TYR A 1 392 ? -13.053 17.128 7.899 1.00 96.88 392 TYR A O 1
ATOM 3094 N N . VAL A 1 393 ? -12.197 16.036 9.664 1.00 95.69 393 VAL A N 1
ATOM 3095 C CA . VAL A 1 393 ? -12.241 14.701 9.056 1.00 95.69 393 VAL A CA 1
ATOM 3096 C C . VAL A 1 393 ? -13.678 14.278 8.755 1.00 95.69 393 VAL A C 1
ATOM 3098 O O . VAL A 1 393 ? -13.938 13.839 7.635 1.00 95.69 393 VAL A O 1
ATOM 3101 N N . GLY A 1 394 ? -14.608 14.474 9.694 1.00 96.06 394 GLY A N 1
ATOM 3102 C CA . GLY A 1 394 ? -16.038 14.235 9.481 1.00 96.06 394 GLY A CA 1
ATOM 3103 C C . GLY A 1 394 ? -16.589 15.017 8.291 1.00 96.06 394 GLY A C 1
ATOM 3104 O O . GLY A 1 394 ? -17.094 14.430 7.332 1.00 96.06 394 GLY A O 1
ATOM 3105 N N . MET A 1 395 ? -16.370 16.335 8.299 1.00 96.38 395 MET A N 1
ATOM 3106 C CA . MET A 1 395 ? -16.733 17.240 7.205 1.00 96.38 395 MET A CA 1
ATOM 3107 C C . MET A 1 395 ? -16.183 16.767 5.855 1.00 96.38 395 MET A C 1
ATOM 3109 O O . MET A 1 395 ? -16.921 16.653 4.876 1.00 96.38 395 MET A O 1
ATOM 3113 N N . ARG A 1 396 ? -14.872 16.512 5.774 1.00 95.94 396 ARG A N 1
ATOM 3114 C CA . ARG A 1 396 ? -14.225 16.199 4.498 1.00 95.94 396 ARG A CA 1
ATOM 3115 C C . ARG A 1 396 ? -14.643 14.829 3.968 1.00 95.94 396 ARG A C 1
ATOM 3117 O O . ARG A 1 396 ? -14.833 14.686 2.762 1.00 95.94 396 ARG A O 1
ATOM 3124 N N . THR A 1 397 ? -14.835 13.855 4.855 1.00 96.25 397 THR A N 1
ATOM 3125 C CA . THR A 1 397 ? -15.350 12.523 4.504 1.00 96.25 397 THR A CA 1
ATOM 3126 C C . THR A 1 397 ? -16.752 12.625 3.905 1.00 96.25 397 THR A C 1
ATOM 3128 O O . THR A 1 397 ? -17.008 12.030 2.859 1.00 96.25 397 THR A O 1
ATOM 3131 N N . GLN A 1 398 ? -17.635 13.434 4.499 1.00 94.88 398 GLN A N 1
ATOM 3132 C CA . GLN A 1 398 ? -18.977 13.676 3.964 1.00 94.88 398 GLN A CA 1
ATOM 3133 C C . GLN A 1 398 ? -18.941 14.353 2.588 1.00 94.88 398 GLN A C 1
ATOM 3135 O O . GLN A 1 398 ? -19.546 13.839 1.655 1.00 94.88 398 GLN A O 1
ATOM 3140 N N . GLN A 1 399 ? -18.177 15.437 2.421 1.00 95.69 399 GLN A N 1
ATOM 3141 C CA . GLN A 1 399 ? -18.058 16.142 1.134 1.00 95.69 399 GLN A CA 1
ATOM 3142 C C . GLN A 1 399 ? -17.576 15.224 0.004 1.00 95.69 399 GLN A C 1
ATOM 3144 O O . GLN A 1 399 ? -18.107 15.241 -1.105 1.00 95.69 399 GLN A O 1
ATOM 3149 N N . ILE A 1 400 ? -16.568 14.397 0.288 1.00 97.25 400 ILE A N 1
ATOM 3150 C CA . ILE A 1 400 ? -16.070 13.388 -0.650 1.00 97.25 400 ILE A CA 1
ATOM 3151 C C . ILE A 1 400 ? -17.172 12.377 -0.976 1.00 97.25 400 ILE A C 1
ATOM 3153 O O . ILE A 1 400 ? -17.372 12.038 -2.143 1.00 97.25 400 ILE A O 1
ATOM 3157 N N . CYS A 1 401 ? -17.898 11.909 0.039 1.00 96.62 401 CYS A N 1
ATOM 3158 C CA . CYS A 1 401 ? -18.997 10.977 -0.153 1.00 96.62 401 CYS A CA 1
ATOM 3159 C C . CYS A 1 401 ? -20.095 11.570 -1.052 1.00 96.62 401 CYS A C 1
ATOM 3161 O O . CYS A 1 401 ? -20.552 10.899 -1.977 1.00 96.62 401 CYS A O 1
ATOM 3163 N N . ASP A 1 402 ? -20.457 12.839 -0.854 1.00 95.56 402 ASP A N 1
ATOM 3164 C CA . ASP A 1 402 ? -21.447 13.552 -1.667 1.00 95.56 402 ASP A CA 1
ATOM 3165 C C . ASP A 1 402 ? -21.023 13.629 -3.138 1.00 95.56 402 ASP A C 1
ATOM 3167 O O . ASP A 1 402 ? -21.818 13.319 -4.031 1.00 95.56 402 ASP A O 1
ATOM 3171 N N . ILE A 1 403 ? -19.753 13.970 -3.399 1.00 97.69 403 ILE A N 1
ATOM 3172 C CA . ILE A 1 403 ? -19.177 13.995 -4.753 1.00 97.69 403 ILE A CA 1
ATOM 3173 C C . ILE A 1 403 ? -19.325 12.620 -5.413 1.00 97.69 403 ILE A C 1
ATOM 3175 O O . ILE A 1 403 ? -19.847 12.505 -6.526 1.00 97.69 403 ILE A O 1
ATOM 3179 N N . TRP A 1 404 ? -18.902 11.559 -4.727 1.00 98.00 404 TRP A N 1
ATOM 3180 C CA . TRP A 1 404 ? -18.936 10.204 -5.275 1.00 98.00 404 TRP A CA 1
ATOM 3181 C C . TRP A 1 404 ? -20.357 9.709 -5.522 1.00 98.00 404 TRP A C 1
ATOM 3183 O O . TRP A 1 404 ? -20.651 9.219 -6.614 1.00 98.00 404 TRP A O 1
ATOM 3193 N N . ARG A 1 405 ? -21.258 9.883 -4.554 1.00 96.56 405 ARG A N 1
ATOM 3194 C CA . ARG A 1 405 ? -22.658 9.460 -4.676 1.00 96.56 405 ARG A CA 1
ATOM 3195 C C . ARG A 1 405 ? -23.379 10.225 -5.783 1.00 96.56 405 ARG A C 1
ATOM 3197 O O . ARG A 1 405 ? -24.056 9.604 -6.596 1.00 96.56 405 ARG A O 1
ATOM 3204 N N . SER A 1 406 ? -23.174 11.538 -5.879 1.00 97.25 406 SER A N 1
ATOM 3205 C CA . SER A 1 406 ? -23.710 12.357 -6.976 1.00 97.25 406 SER A CA 1
ATOM 3206 C C . SER A 1 406 ? -23.213 11.868 -8.342 1.00 97.25 406 SER A C 1
ATOM 3208 O O . SER A 1 406 ? -23.994 11.685 -9.275 1.00 97.25 406 SER A O 1
ATOM 3210 N N . THR A 1 407 ? -21.918 11.560 -8.441 1.00 98.25 407 THR A N 1
ATOM 3211 C CA . THR A 1 407 ? -21.293 11.063 -9.675 1.00 98.25 407 THR A CA 1
ATOM 3212 C C . THR A 1 407 ? -21.814 9.689 -10.083 1.00 98.25 407 THR A C 1
ATOM 3214 O O . THR A 1 407 ? -22.021 9.428 -11.269 1.00 98.25 407 THR A O 1
ATOM 3217 N N . TRP A 1 408 ? -22.027 8.796 -9.120 1.00 97.50 408 TRP A N 1
ATOM 3218 C CA . TRP A 1 408 ? -22.521 7.441 -9.364 1.00 97.50 408 TRP A CA 1
ATOM 3219 C C . TRP A 1 408 ? -24.030 7.385 -9.608 1.00 97.50 408 TRP A C 1
ATOM 3221 O O . TRP A 1 408 ? -24.510 6.461 -10.264 1.00 97.50 408 TRP A O 1
ATOM 3231 N N . GLY A 1 409 ? -24.780 8.393 -9.158 1.00 96.44 409 GLY A N 1
ATOM 3232 C CA . GLY A 1 409 ? -26.207 8.521 -9.431 1.00 96.44 409 GLY A CA 1
ATOM 3233 C C . GLY A 1 409 ? -26.982 7.299 -8.944 1.00 96.44 409 GLY A C 1
ATOM 3234 O O . GLY A 1 409 ? -26.988 6.987 -7.757 1.00 96.44 409 GLY A O 1
ATOM 3235 N N . THR A 1 410 ? -27.629 6.581 -9.862 1.00 95.25 410 THR A N 1
ATOM 3236 C CA . THR A 1 410 ? -28.430 5.390 -9.534 1.00 95.25 410 THR A CA 1
ATOM 3237 C C . THR A 1 410 ? -27.609 4.230 -8.977 1.00 95.25 410 THR A C 1
ATOM 3239 O O . THR A 1 410 ? -28.173 3.365 -8.325 1.00 95.25 410 THR A O 1
ATOM 3242 N N . GLU A 1 411 ? -26.293 4.209 -9.200 1.00 95.44 411 GLU A N 1
ATOM 3243 C CA . GLU A 1 411 ? -25.398 3.171 -8.672 1.00 95.44 411 GLU A CA 1
ATOM 3244 C C . GLU A 1 411 ? -24.759 3.557 -7.327 1.00 95.44 411 GLU A C 1
ATOM 3246 O O . GLU A 1 411 ? -23.929 2.818 -6.800 1.00 95.44 411 GLU A O 1
ATOM 3251 N N . ALA A 1 412 ? -25.124 4.706 -6.743 1.00 95.62 412 ALA A N 1
ATOM 3252 C CA . ALA A 1 412 ? -24.502 5.231 -5.524 1.00 95.62 412 ALA A CA 1
ATOM 3253 C C . ALA A 1 412 ? -24.615 4.300 -4.301 1.00 95.62 412 ALA A C 1
ATOM 3255 O O . ALA A 1 412 ? -23.852 4.439 -3.348 1.00 95.62 412 ALA A O 1
ATOM 3256 N N . GLU A 1 413 ? -25.541 3.340 -4.303 1.00 93.69 413 GLU A N 1
ATOM 3257 C CA . GLU A 1 413 ? -25.652 2.300 -3.268 1.00 93.69 413 GLU A CA 1
ATOM 3258 C C . GLU A 1 413 ? -24.435 1.364 -3.199 1.00 93.69 413 GLU A C 1
ATOM 3260 O O . GLU A 1 413 ? -24.180 0.755 -2.162 1.00 93.69 413 GLU A O 1
ATOM 3265 N N . ARG A 1 414 ? -23.636 1.298 -4.270 1.00 95.19 414 ARG A N 1
ATOM 3266 C CA . ARG A 1 414 ? -22.391 0.520 -4.325 1.00 95.19 414 ARG A CA 1
ATOM 3267 C C . ARG A 1 414 ? -21.212 1.225 -3.649 1.00 95.19 414 ARG A C 1
ATOM 3269 O O . ARG A 1 414 ? -20.167 0.603 -3.462 1.00 95.19 414 ARG A O 1
ATOM 3276 N N . ILE A 1 415 ? -21.369 2.498 -3.276 1.00 97.25 415 ILE A N 1
ATOM 3277 C CA . ILE A 1 415 ? -20.357 3.279 -2.562 1.00 97.25 415 ILE A CA 1
ATOM 3278 C C . ILE A 1 415 ? -20.614 3.208 -1.056 1.00 97.25 415 ILE A C 1
ATOM 3280 O O . ILE A 1 415 ? -21.633 3.692 -0.557 1.00 97.25 415 ILE A O 1
ATOM 3284 N N . ARG A 1 416 ? -19.654 2.635 -0.330 1.00 97.00 416 ARG A N 1
ATOM 3285 C CA . ARG A 1 416 ? -19.640 2.474 1.126 1.00 97.00 416 ARG A CA 1
ATOM 3286 C C . ARG A 1 416 ? -18.662 3.478 1.735 1.00 97.00 416 ARG A C 1
ATOM 3288 O O . ARG A 1 416 ? -17.493 3.168 1.933 1.00 97.00 416 ARG A O 1
ATOM 3295 N N . CYS A 1 417 ? -19.110 4.701 2.008 1.00 97.81 417 CYS A N 1
ATOM 3296 C CA . CYS A 1 417 ? -18.243 5.706 2.631 1.00 97.81 417 CYS A CA 1
ATOM 3297 C C . CYS A 1 417 ? -17.905 5.303 4.070 1.00 97.81 417 CYS A C 1
ATOM 3299 O O . CYS A 1 417 ? -18.796 4.996 4.861 1.00 97.81 417 CYS A O 1
ATOM 3301 N N . VAL A 1 418 ? -16.623 5.288 4.405 1.00 97.44 418 VAL A N 1
ATOM 3302 C CA . VAL A 1 418 ? -16.114 4.825 5.693 1.00 97.44 418 VAL A CA 1
ATOM 3303 C C . VAL A 1 418 ? -15.659 6.023 6.506 1.00 97.44 418 VAL A C 1
ATOM 3305 O O . VAL A 1 418 ? -14.828 6.806 6.048 1.00 97.44 418 VAL A O 1
ATOM 3308 N N . MET A 1 419 ? -16.183 6.152 7.725 1.00 95.88 419 MET A N 1
ATOM 3309 C CA . MET A 1 419 ? -15.645 7.119 8.672 1.00 95.88 419 MET A CA 1
ATOM 3310 C C . MET A 1 419 ? -14.397 6.528 9.340 1.00 95.88 419 MET A C 1
ATOM 3312 O O . MET A 1 419 ? -14.488 5.441 9.929 1.00 95.88 419 MET A O 1
ATOM 3316 N N . PRO A 1 420 ? -13.241 7.212 9.279 1.00 87.69 420 PRO A N 1
ATOM 3317 C CA . PRO A 1 420 ? -12.030 6.725 9.920 1.00 87.69 420 PRO A CA 1
ATOM 3318 C C . PRO A 1 420 ? -12.194 6.725 11.443 1.00 87.69 420 PRO A C 1
ATOM 3320 O O . PRO A 1 420 ? -12.574 7.729 12.051 1.00 87.69 420 PRO A O 1
ATOM 3323 N N . GLY A 1 421 ? -11.885 5.591 12.064 1.00 86.38 421 GLY A N 1
ATOM 3324 C CA . GLY A 1 421 ? -11.716 5.460 13.510 1.00 86.38 421 GLY A CA 1
ATOM 3325 C C . GLY A 1 421 ? -10.254 5.224 13.872 1.00 86.38 421 GLY A C 1
ATOM 3326 O O . GLY A 1 421 ? -9.355 5.625 13.140 1.00 86.38 421 GLY A O 1
ATOM 3327 N N . GLY A 1 422 ? -10.004 4.596 15.021 1.00 90.12 422 GLY A N 1
ATOM 3328 C CA . GLY A 1 422 ? -8.655 4.381 15.550 1.00 90.12 422 GLY A CA 1
ATOM 3329 C C . GLY A 1 422 ? -8.581 3.221 16.547 1.00 90.12 422 GLY A C 1
ATOM 3330 O O . GLY A 1 422 ? -9.568 2.500 16.733 1.00 90.12 422 GLY A O 1
ATOM 3331 N N . PRO A 1 423 ? -7.442 3.054 17.242 1.00 91.19 423 PRO A N 1
ATOM 3332 C CA . PRO A 1 423 ? -7.281 2.055 18.295 1.00 91.19 423 PRO A CA 1
ATOM 3333 C C . PRO A 1 423 ? -7.964 2.468 19.617 1.00 91.19 423 PRO A C 1
ATOM 3335 O O . PRO A 1 423 ? -7.640 1.963 20.684 1.00 91.19 423 PRO A O 1
ATOM 3338 N N . TRP A 1 424 ? -8.912 3.408 19.556 1.00 93.12 424 TRP A N 1
ATOM 3339 C CA . TRP A 1 424 ? -9.865 3.784 20.602 1.00 93.12 424 TRP A CA 1
ATOM 3340 C C . TRP A 1 424 ? -11.063 4.508 19.952 1.00 93.12 424 TRP A C 1
ATOM 3342 O O . TRP A 1 424 ? -11.056 4.762 18.749 1.00 93.12 424 TRP A O 1
ATOM 3352 N N . ASN A 1 425 ? -12.096 4.846 20.728 1.00 93.94 425 ASN A N 1
ATOM 3353 C CA . ASN A 1 425 ? -13.376 5.362 20.219 1.00 93.94 425 ASN A CA 1
ATOM 3354 C C . ASN A 1 425 ? -13.369 6.838 19.784 1.00 93.94 425 ASN A C 1
ATOM 3356 O O . ASN A 1 425 ? -14.102 7.212 18.870 1.00 93.94 425 ASN A O 1
ATOM 3360 N N . PHE A 1 426 ? -12.577 7.685 20.449 1.00 95.88 426 PHE A N 1
ATOM 3361 C CA . PHE A 1 426 ? -12.662 9.144 20.297 1.00 95.88 426 PHE A CA 1
ATOM 3362 C C . PHE A 1 426 ? -12.556 9.640 18.842 1.00 95.88 426 PHE A C 1
ATOM 3364 O O . PHE A 1 426 ? -13.336 10.524 18.495 1.00 95.88 426 PHE A O 1
ATOM 3371 N N . PRO A 1 427 ? -11.652 9.133 17.971 1.00 95.06 427 PRO A N 1
ATOM 3372 C CA . PRO A 1 427 ? -11.530 9.657 16.615 1.00 95.06 427 PRO A CA 1
ATOM 3373 C C . PRO A 1 427 ? -12.833 9.518 15.825 1.00 95.06 427 PRO A C 1
ATOM 3375 O O . PRO A 1 427 ? -13.338 10.511 15.303 1.00 95.06 427 PRO A O 1
ATOM 3378 N N . ALA A 1 428 ? -13.408 8.313 15.816 1.00 94.62 428 ALA A N 1
ATOM 3379 C CA . ALA A 1 428 ? -14.672 8.042 15.143 1.00 94.62 428 ALA A CA 1
ATOM 3380 C C . ALA A 1 428 ? -15.826 8.831 15.772 1.00 94.62 428 ALA A C 1
ATOM 3382 O O . ALA A 1 428 ? -16.619 9.437 15.059 1.00 94.62 428 ALA A O 1
ATOM 3383 N N . GLU A 1 429 ? -15.894 8.866 17.105 1.00 96.56 429 GLU A N 1
ATOM 3384 C CA . GLU A 1 429 ? -16.922 9.601 17.843 1.00 96.56 429 GLU A CA 1
ATOM 3385 C C . GLU A 1 429 ? -16.956 11.082 17.443 1.00 96.56 429 GLU A C 1
ATOM 3387 O O . GLU A 1 429 ? -18.003 11.590 17.047 1.00 96.56 429 GLU A O 1
ATOM 3392 N N . GLN A 1 430 ? -15.807 11.761 17.467 1.00 96.69 430 GLN A N 1
ATOM 3393 C CA . GLN A 1 430 ? -15.739 13.182 17.125 1.00 96.69 430 GLN A CA 1
ATOM 3394 C C . GLN A 1 430 ? -15.983 13.451 15.635 1.00 96.69 430 GLN A C 1
ATOM 3396 O O . GLN A 1 430 ? -16.546 14.493 15.295 1.00 96.69 430 GLN A O 1
ATOM 3401 N N . ALA A 1 431 ? -15.560 12.543 14.751 1.00 96.56 431 ALA A N 1
ATOM 3402 C CA . ALA A 1 431 ? -15.755 12.687 13.311 1.00 96.56 431 ALA A CA 1
ATOM 3403 C C . ALA A 1 431 ? -17.202 12.423 12.867 1.00 96.56 431 ALA A C 1
ATOM 3405 O O . ALA A 1 431 ? -17.652 13.028 11.900 1.00 96.56 431 ALA A O 1
ATOM 3406 N N . LEU A 1 432 ? -17.945 11.569 13.574 1.00 96.62 432 LEU A N 1
ATOM 3407 C CA . LEU A 1 432 ? -19.371 11.346 13.318 1.00 96.62 432 LEU A CA 1
ATOM 3408 C C . LEU A 1 432 ? -20.246 12.424 13.960 1.00 96.62 432 LEU A C 1
ATOM 3410 O O . LEU A 1 432 ? -21.174 12.899 13.312 1.00 96.62 432 LEU A O 1
ATOM 3414 N N . ASP A 1 433 ? -19.954 12.821 15.208 1.00 95.69 433 ASP A N 1
ATOM 3415 C CA . ASP A 1 433 ? -20.698 13.894 15.886 1.00 95.69 433 ASP A CA 1
ATOM 3416 C C . ASP A 1 433 ? -20.550 15.210 15.128 1.00 95.69 433 ASP A C 1
ATOM 3418 O O . ASP A 1 433 ? -21.540 15.875 14.829 1.00 95.69 433 ASP A O 1
ATOM 3422 N N . CYS A 1 434 ? -19.298 15.577 14.821 1.00 95.88 434 CYS A N 1
ATOM 3423 C CA . CYS A 1 434 ? -18.956 16.656 13.899 1.00 95.88 434 CYS A CA 1
ATOM 3424 C C . CYS A 1 434 ? -19.704 18.003 14.138 1.00 95.88 434 CYS A C 1
ATOM 3426 O O . CYS A 1 434 ? -20.053 18.706 13.181 1.00 95.88 434 CYS A O 1
ATOM 3428 N N . PRO A 1 435 ? -19.945 18.430 15.402 1.00 97.00 435 PRO A N 1
ATOM 3429 C CA . PRO A 1 435 ? -20.806 19.575 15.702 1.00 97.00 435 PRO A CA 1
ATOM 3430 C C . PRO A 1 435 ? -20.274 20.906 15.166 1.00 97.00 435 PRO A C 1
ATOM 3432 O O . PRO A 1 435 ? -21.061 21.812 14.909 1.00 97.00 435 PRO A O 1
ATOM 3435 N N . LEU A 1 436 ? -18.956 21.049 14.987 1.00 97.94 436 LEU A N 1
ATOM 3436 C CA . LEU A 1 436 ? -18.375 22.290 14.472 1.00 97.94 436 LEU A CA 1
ATOM 3437 C C . LEU A 1 436 ? -18.760 22.522 13.009 1.00 97.94 436 LEU A C 1
ATOM 3439 O O . LEU A 1 436 ? -19.008 23.659 12.614 1.00 97.94 436 LEU A O 1
ATOM 3443 N N . TYR A 1 437 ? -18.825 21.462 12.199 1.00 96.88 437 TYR A N 1
ATOM 3444 C CA . TYR A 1 437 ? -19.233 21.578 10.800 1.00 96.88 437 TYR A CA 1
ATOM 3445 C C . TYR A 1 437 ? -20.735 21.833 10.679 1.00 96.88 437 TYR A C 1
ATOM 3447 O O . TYR A 1 437 ? -21.137 22.759 9.977 1.00 96.88 437 TYR A O 1
ATOM 3455 N N . VAL A 1 438 ? -21.540 21.083 11.438 1.00 96.31 438 VAL A N 1
ATOM 3456 C CA . VAL A 1 438 ? -22.996 21.278 11.544 1.00 96.31 438 VAL A CA 1
ATOM 3457 C C . VAL A 1 438 ? -23.336 22.726 11.902 1.00 96.31 438 VAL A C 1
ATOM 3459 O O . VAL A 1 438 ? -24.159 23.347 11.235 1.00 96.31 438 VAL A O 1
ATOM 3462 N N . ASP A 1 439 ? -22.663 23.290 12.906 1.00 96.31 439 ASP A N 1
ATOM 3463 C CA . ASP A 1 439 ? -22.866 24.675 13.335 1.00 96.31 439 ASP A CA 1
ATOM 3464 C C . ASP A 1 439 ? -22.372 25.694 12.292 1.00 96.31 439 ASP A C 1
ATOM 3466 O O . ASP A 1 439 ? -23.124 26.571 11.869 1.00 96.31 439 ASP A O 1
ATOM 3470 N N . SER A 1 440 ? -21.117 25.576 11.841 1.00 96.31 440 SER A N 1
ATOM 3471 C CA . SER A 1 440 ? -20.489 26.614 11.007 1.00 96.31 440 SER A CA 1
ATOM 3472 C C . SER A 1 440 ? -20.972 26.670 9.553 1.00 96.31 440 SER A C 1
ATOM 3474 O O . SER A 1 440 ? -20.960 27.753 8.965 1.00 96.31 440 SER A O 1
ATOM 3476 N N . ASP A 1 441 ? -21.410 25.549 8.973 1.00 95.31 441 ASP A N 1
ATOM 3477 C CA . ASP A 1 441 ? -21.862 25.467 7.575 1.00 95.31 441 ASP A CA 1
ATOM 3478 C C . ASP A 1 441 ? -23.367 25.162 7.453 1.00 95.31 441 ASP A C 1
ATOM 3480 O O . ASP A 1 441 ? -23.883 25.052 6.340 1.00 95.31 441 ASP A O 1
ATOM 3484 N N . ALA A 1 442 ? -24.083 25.066 8.581 1.00 92.38 442 ALA A N 1
ATOM 3485 C CA . ALA A 1 442 ? -25.524 24.812 8.652 1.00 92.38 442 ALA A CA 1
ATOM 3486 C C . ALA A 1 442 ? -25.981 23.541 7.901 1.00 92.38 442 ALA A C 1
ATOM 3488 O O . ALA A 1 442 ? -27.061 23.514 7.302 1.00 92.38 442 ALA A O 1
ATOM 3489 N N . VAL A 1 443 ? -25.162 22.484 7.933 1.00 92.69 443 VAL A N 1
ATOM 3490 C CA . VAL A 1 443 ? -25.530 21.142 7.443 1.00 92.69 443 VAL A CA 1
ATOM 3491 C C . VAL A 1 443 ? -26.320 20.371 8.507 1.00 92.69 443 VAL A C 1
ATOM 3493 O O . VAL A 1 443 ? -26.229 20.687 9.689 1.00 92.69 443 VAL A O 1
ATOM 3496 N N . SER A 1 444 ? -27.121 19.373 8.116 1.00 90.50 444 SER A N 1
ATOM 3497 C CA . SER A 1 444 ? -27.987 18.647 9.064 1.00 90.50 444 SER A CA 1
ATOM 3498 C C . SER A 1 444 ? -27.229 17.692 9.987 1.00 90.50 444 SER A C 1
ATOM 3500 O O . SER A 1 444 ? -27.573 17.575 11.161 1.00 90.50 444 SER A O 1
ATOM 3502 N N . ASP A 1 445 ? -26.229 16.997 9.449 1.00 91.50 445 ASP A N 1
ATOM 3503 C CA . ASP A 1 445 ? -25.420 15.983 10.123 1.00 91.50 445 ASP A CA 1
ATOM 3504 C C . ASP A 1 445 ? -24.170 15.671 9.285 1.00 91.50 445 ASP A C 1
ATOM 3506 O O . ASP A 1 445 ? -24.074 16.109 8.135 1.00 91.50 445 ASP A O 1
ATOM 3510 N N . CYS A 1 446 ? -23.249 14.887 9.858 1.00 89.06 446 CYS A N 1
ATOM 3511 C CA . CYS A 1 446 ? -22.075 14.341 9.168 1.00 89.06 446 CYS A CA 1
ATOM 3512 C C . CYS A 1 446 ? -22.166 12.829 8.904 1.00 89.06 446 CYS A C 1
ATOM 3514 O O . CYS A 1 446 ? -21.150 12.172 8.671 1.00 89.06 446 CYS A O 1
ATOM 3516 N N . THR A 1 447 ? -23.372 12.254 8.963 1.00 89.94 447 THR A N 1
ATOM 3517 C CA . THR A 1 447 ? -23.574 10.795 9.023 1.00 89.94 447 THR A CA 1
ATOM 3518 C C . THR A 1 447 ? -24.490 10.239 7.936 1.00 89.94 447 THR A C 1
ATOM 3520 O O . THR A 1 447 ? -24.414 9.045 7.657 1.00 89.94 447 THR A O 1
ATOM 3523 N N . SER A 1 448 ? -25.287 11.073 7.259 1.00 85.88 448 SER A N 1
ATOM 3524 C CA . SER A 1 448 ? -26.335 10.677 6.299 1.00 85.88 448 SER A CA 1
ATOM 3525 C C . SER A 1 448 ? -25.894 9.713 5.192 1.00 85.88 448 SER A C 1
ATOM 3527 O O . SER A 1 448 ? -26.718 8.987 4.630 1.00 85.88 448 SER A O 1
ATOM 3529 N N . HIS A 1 449 ? -24.609 9.702 4.839 1.00 88.75 449 HIS A N 1
ATOM 3530 C CA . HIS A 1 449 ? -24.061 8.852 3.779 1.00 88.75 449 HIS A CA 1
ATOM 3531 C C . HIS A 1 449 ? -22.901 7.964 4.230 1.00 88.75 449 HIS A C 1
ATOM 3533 O O . HIS A 1 449 ? -22.251 7.322 3.404 1.00 88.75 449 HIS A O 1
ATOM 3539 N N . ILE A 1 450 ? -22.658 7.895 5.536 1.00 95.81 450 ILE A N 1
ATOM 3540 C CA . ILE A 1 450 ? -21.632 7.032 6.106 1.00 95.81 450 ILE A CA 1
ATOM 3541 C C . ILE A 1 450 ? -22.183 5.613 6.216 1.00 95.81 450 ILE A C 1
ATOM 3543 O O . ILE A 1 450 ? -23.288 5.389 6.698 1.00 95.81 450 ILE A O 1
ATOM 3547 N N . HIS A 1 451 ? -21.398 4.650 5.744 1.00 96.25 451 HIS A N 1
ATOM 3548 C CA . HIS A 1 451 ? -21.748 3.237 5.743 1.00 96.25 451 HIS A CA 1
ATOM 3549 C C . HIS A 1 451 ? -21.208 2.495 6.961 1.00 96.25 451 HIS A C 1
ATOM 3551 O O . HIS A 1 451 ? -21.844 1.553 7.405 1.00 96.25 451 HIS A O 1
ATOM 3557 N N . ALA A 1 452 ? -20.034 2.864 7.476 1.00 96.38 452 ALA A N 1
ATOM 3558 C CA . ALA A 1 452 ? -19.399 2.135 8.568 1.00 96.38 452 ALA A CA 1
ATOM 3559 C C . ALA A 1 452 ? -18.397 2.999 9.337 1.00 96.38 452 ALA A C 1
ATOM 3561 O O . ALA A 1 452 ? -17.885 3.997 8.820 1.00 96.38 452 ALA A O 1
ATOM 3562 N N . VAL A 1 453 ? -18.080 2.548 10.549 1.00 95.56 453 VAL A N 1
ATOM 3563 C CA . VAL A 1 453 ? -16.957 3.036 11.356 1.00 95.56 453 VAL A CA 1
ATOM 3564 C C . VAL A 1 453 ? -15.823 2.029 11.287 1.00 95.56 453 VAL A C 1
ATOM 3566 O O . VAL A 1 453 ? -16.044 0.839 11.519 1.00 95.56 453 VAL A O 1
ATOM 3569 N N . ALA A 1 454 ? -14.613 2.501 10.993 1.00 95.62 454 ALA A N 1
ATOM 3570 C CA . ALA A 1 454 ? -13.451 1.633 10.881 1.00 95.62 454 ALA A CA 1
ATOM 3571 C C . ALA A 1 454 ? -12.558 1.677 12.132 1.00 95.62 454 ALA A C 1
ATOM 3573 O O . ALA A 1 454 ? -11.971 2.705 12.450 1.00 95.62 454 ALA A O 1
ATOM 3574 N N . ALA A 1 455 ? -12.421 0.548 12.820 1.00 96.19 455 ALA A N 1
ATOM 3575 C CA . ALA A 1 455 ? -11.548 0.363 13.975 1.00 96.19 455 ALA A CA 1
ATOM 3576 C C . ALA A 1 455 ? -10.159 -0.173 13.572 1.00 96.19 455 ALA A C 1
ATOM 3578 O O . ALA A 1 455 ? -10.003 -0.762 12.502 1.00 96.19 455 ALA A O 1
ATOM 3579 N N . ALA A 1 456 ? -9.178 -0.023 14.469 1.00 95.44 456 ALA A N 1
ATOM 3580 C CA . ALA A 1 456 ? -7.866 -0.678 14.381 1.00 95.44 456 ALA A CA 1
ATOM 3581 C C . ALA A 1 456 ? -7.576 -1.517 15.640 1.00 95.44 456 ALA A C 1
ATOM 3583 O O . ALA A 1 456 ? -6.830 -1.081 16.523 1.00 95.44 456 ALA A O 1
ATOM 3584 N N . PRO A 1 457 ? -8.219 -2.688 15.802 1.00 96.12 457 PRO A N 1
ATOM 3585 C CA . PRO A 1 457 ? -8.085 -3.490 17.012 1.00 96.12 457 PRO A CA 1
ATOM 3586 C C . PRO A 1 457 ? -6.780 -4.291 17.006 1.00 96.12 457 PRO A C 1
ATOM 3588 O O . PRO A 1 457 ? -6.778 -5.472 16.686 1.00 96.12 457 PRO A O 1
ATOM 3591 N N . TYR A 1 458 ? -5.658 -3.677 17.362 1.00 95.56 458 TYR A N 1
ATOM 3592 C CA . TYR A 1 458 ? -4.388 -4.392 17.506 1.00 95.56 458 TYR A CA 1
ATOM 3593 C C . TYR A 1 458 ? -4.248 -5.105 18.853 1.00 95.56 458 TYR A C 1
ATOM 3595 O O . TYR A 1 458 ? -4.750 -4.624 19.870 1.00 95.56 458 TYR A O 1
ATOM 3603 N N . PHE A 1 459 ? -3.496 -6.208 18.874 1.00 95.44 459 PHE A N 1
ATOM 3604 C CA . PHE A 1 459 ? -3.090 -6.888 20.107 1.00 95.44 459 PHE A CA 1
ATOM 3605 C C . PHE A 1 459 ? -1.572 -6.856 20.324 1.00 95.44 459 PHE A C 1
ATOM 3607 O O . PHE A 1 459 ? -0.785 -6.846 19.377 1.00 95.44 459 PHE A O 1
ATOM 3614 N N . GLY A 1 460 ? -1.148 -6.851 21.590 1.00 92.00 460 GLY A N 1
ATOM 3615 C CA . GLY A 1 460 ? 0.262 -6.945 21.996 1.00 92.00 460 GLY A CA 1
ATOM 3616 C C . GLY A 1 460 ? 1.053 -5.635 21.907 1.00 92.00 460 GLY A C 1
ATOM 3617 O O . GLY A 1 460 ? 2.188 -5.575 22.375 1.00 92.00 460 GLY A O 1
ATOM 3618 N N . GLY A 1 461 ? 0.455 -4.561 21.380 1.00 89.19 461 GLY A N 1
ATOM 3619 C CA . GLY A 1 461 ? 1.115 -3.258 21.231 1.00 89.19 461 GLY A CA 1
ATOM 3620 C C . GLY A 1 461 ? 1.531 -2.616 22.553 1.00 89.19 461 GLY A C 1
ATOM 3621 O O . GLY A 1 461 ? 2.495 -1.854 22.590 1.00 89.19 461 GLY A O 1
ATOM 3622 N N . TYR A 1 462 ? 0.864 -2.967 23.656 1.00 86.94 462 TYR A N 1
ATOM 3623 C CA . TYR A 1 462 ? 1.210 -2.455 24.982 1.00 86.94 462 TYR A CA 1
ATOM 3624 C C . TYR A 1 462 ? 2.633 -2.849 25.411 1.00 86.94 462 TYR A C 1
ATOM 3626 O O . TYR A 1 462 ? 3.290 -2.083 26.112 1.00 86.94 462 TYR A O 1
ATOM 3634 N N . ILE A 1 463 ? 3.135 -4.016 24.983 1.00 86.25 463 ILE A N 1
ATOM 3635 C CA . ILE A 1 463 ? 4.479 -4.501 25.344 1.00 86.25 463 ILE A CA 1
ATOM 3636 C C . ILE A 1 463 ? 5.534 -3.508 24.852 1.00 86.25 463 ILE A C 1
ATOM 3638 O O . ILE A 1 463 ? 6.582 -3.328 25.465 1.00 86.25 463 ILE A O 1
ATOM 3642 N N . SER A 1 464 ? 5.222 -2.840 23.744 1.00 75.81 464 SER A N 1
ATOM 3643 C CA . SER A 1 464 ? 6.089 -1.905 23.047 1.00 75.81 464 SER A CA 1
ATOM 3644 C C . SER A 1 464 ? 5.817 -0.427 23.371 1.00 75.81 464 SER A C 1
ATOM 3646 O O . SER A 1 464 ? 6.352 0.460 22.707 1.00 75.81 464 SER A O 1
ATOM 3648 N N . ASP A 1 465 ? 4.993 -0.130 24.379 1.00 76.75 465 ASP A N 1
ATOM 3649 C CA . ASP A 1 465 ? 4.731 1.247 24.802 1.00 76.75 465 ASP A CA 1
ATOM 3650 C C . ASP A 1 465 ? 5.950 1.831 25.535 1.00 76.75 465 ASP A C 1
ATOM 3652 O O . ASP A 1 465 ? 6.439 1.271 26.521 1.00 76.75 465 ASP A O 1
ATOM 3656 N N . PHE A 1 466 ? 6.423 2.998 25.093 1.00 66.31 466 PHE A N 1
ATOM 3657 C CA . PHE A 1 466 ? 7.581 3.673 25.687 1.00 66.31 466 PHE A CA 1
ATOM 3658 C C . PHE A 1 466 ? 7.407 3.976 27.186 1.00 66.31 466 PHE A C 1
ATOM 3660 O O . PHE A 1 466 ? 8.395 4.068 27.908 1.00 66.31 466 PHE A O 1
ATOM 3667 N N . ARG A 1 467 ? 6.171 4.112 27.683 1.00 66.44 467 ARG A N 1
ATOM 3668 C CA . ARG A 1 467 ? 5.884 4.307 29.115 1.00 66.44 467 ARG A CA 1
ATOM 3669 C C . ARG A 1 467 ? 6.177 3.044 29.921 1.00 66.44 467 ARG A C 1
ATOM 3671 O O . ARG A 1 467 ? 6.645 3.129 31.051 1.00 66.44 467 ARG A O 1
ATOM 3678 N N . ASN A 1 468 ? 5.972 1.873 29.321 1.00 68.75 468 ASN A N 1
ATOM 3679 C CA . ASN A 1 468 ? 6.286 0.587 29.941 1.00 68.75 468 ASN A CA 1
ATOM 3680 C C . ASN A 1 468 ? 7.801 0.333 29.955 1.00 68.75 468 ASN A C 1
ATOM 3682 O O . ASN A 1 468 ? 8.314 -0.295 30.884 1.00 68.75 468 ASN A O 1
ATOM 3686 N N . ALA A 1 469 ? 8.540 0.920 29.006 1.00 62.06 469 ALA A N 1
ATOM 3687 C CA . ALA A 1 469 ? 10.000 0.983 29.054 1.00 62.06 469 ALA A CA 1
ATOM 3688 C C . ALA A 1 469 ? 10.516 1.648 30.334 1.00 62.06 469 ALA A C 1
ATOM 3690 O O . ALA A 1 469 ? 11.453 1.149 30.951 1.00 62.06 469 ALA A O 1
ATOM 3691 N N . GLU A 1 470 ? 9.892 2.752 30.758 1.00 61.44 470 GLU A N 1
ATOM 3692 C CA . GLU A 1 470 ? 10.254 3.443 32.002 1.00 61.44 470 GLU A CA 1
ATOM 3693 C C . GLU A 1 470 ? 9.986 2.579 33.246 1.00 61.44 470 GLU A C 1
ATOM 3695 O O . GLU A 1 470 ? 10.638 2.763 34.274 1.00 61.44 470 GLU A O 1
ATOM 3700 N N . GLY A 1 471 ? 9.067 1.613 33.136 1.00 66.50 471 GLY A N 1
ATOM 3701 C CA . GLY A 1 471 ? 8.723 0.633 34.167 1.00 66.50 471 GLY A CA 1
ATOM 3702 C C . GLY A 1 471 ? 9.603 -0.624 34.202 1.00 66.50 471 GLY A C 1
ATOM 3703 O O . GLY A 1 471 ? 9.318 -1.524 34.988 1.00 66.50 471 GLY A O 1
ATOM 3704 N N . GLY A 1 472 ? 10.658 -0.713 33.382 1.00 78.50 472 GLY A N 1
ATOM 3705 C CA . GLY A 1 472 ? 11.576 -1.860 33.359 1.00 78.50 472 GLY A CA 1
ATOM 3706 C C . GLY A 1 472 ? 11.155 -3.014 32.439 1.00 78.50 472 GLY A C 1
ATOM 3707 O O . GLY A 1 472 ? 11.746 -4.095 32.498 1.00 78.50 472 GLY A O 1
ATOM 3708 N N . ALA A 1 473 ? 10.132 -2.823 31.594 1.00 83.12 473 ALA A N 1
ATOM 3709 C CA . ALA A 1 473 ? 9.712 -3.830 30.615 1.00 83.12 473 ALA A CA 1
ATOM 3710 C C . ALA A 1 473 ? 10.801 -4.094 29.562 1.00 83.12 473 ALA A C 1
ATOM 3712 O O . ALA A 1 473 ? 10.971 -5.227 29.115 1.00 83.12 473 ALA A O 1
ATOM 3713 N N . PHE A 1 474 ? 11.588 -3.068 29.216 1.00 86.38 474 PHE A N 1
ATOM 3714 C CA . PHE A 1 474 ? 12.666 -3.192 28.236 1.00 86.38 474 PHE A CA 1
ATOM 3715 C C . PHE A 1 474 ? 13.723 -4.196 28.697 1.00 86.38 474 PHE A C 1
ATOM 3717 O O . PHE A 1 474 ? 14.052 -5.134 27.980 1.00 86.38 474 PHE A O 1
ATOM 3724 N N . GLU A 1 475 ? 14.231 -4.040 29.918 1.00 87.31 475 GLU A N 1
ATOM 3725 C CA . GLU A 1 475 ? 15.268 -4.900 30.483 1.00 87.31 475 GLU A CA 1
ATOM 3726 C C . GLU A 1 475 ? 14.781 -6.344 30.647 1.00 87.31 475 GLU A C 1
ATOM 3728 O O . GLU A 1 475 ? 15.560 -7.281 30.468 1.00 87.31 475 GLU A O 1
ATOM 3733 N N . GLN A 1 476 ? 13.493 -6.534 30.939 1.00 89.31 476 GLN A N 1
ATOM 3734 C CA . GLN A 1 476 ? 12.881 -7.861 31.004 1.00 89.31 476 GLN A CA 1
ATOM 3735 C C . GLN A 1 476 ? 12.805 -8.521 29.625 1.00 89.31 476 GLN A C 1
ATOM 3737 O O . GLN A 1 476 ? 13.238 -9.666 29.493 1.00 89.31 476 GLN A O 1
ATOM 3742 N N . LEU A 1 477 ? 12.364 -7.792 28.592 1.00 90.62 477 LEU A N 1
ATOM 3743 C CA . LEU A 1 477 ? 12.376 -8.270 27.205 1.00 90.62 477 LEU A CA 1
ATOM 3744 C C . LEU A 1 477 ? 13.793 -8.664 26.774 1.00 90.62 477 LEU A C 1
ATOM 3746 O O . LEU A 1 477 ? 13.997 -9.752 26.241 1.00 90.62 477 LEU A O 1
ATOM 3750 N N . VAL A 1 478 ? 14.792 -7.828 27.071 1.00 91.75 478 VAL A N 1
ATOM 3751 C CA . VAL A 1 478 ? 16.205 -8.151 26.819 1.00 91.75 478 VAL A CA 1
ATOM 3752 C C . VAL A 1 478 ? 16.615 -9.425 27.559 1.00 91.75 478 VAL A C 1
ATOM 3754 O O . VAL A 1 478 ? 17.232 -10.305 26.962 1.00 91.75 478 VAL A O 1
ATOM 3757 N N . GLY A 1 479 ? 16.234 -9.570 28.830 1.00 93.94 479 GLY A N 1
ATOM 3758 C CA . GLY A 1 479 ? 16.478 -10.783 29.610 1.00 93.94 479 GLY A CA 1
ATOM 3759 C C . GLY A 1 479 ? 15.863 -12.040 28.985 1.00 93.94 479 GLY A C 1
ATOM 3760 O O . GLY A 1 479 ? 16.489 -13.101 29.013 1.00 93.94 479 GLY A O 1
ATOM 3761 N N . TRP A 1 480 ? 14.680 -11.932 28.373 1.00 95.44 480 TRP A N 1
ATOM 3762 C CA . TRP A 1 480 ? 14.039 -13.046 27.668 1.00 95.44 480 TRP A CA 1
ATOM 3763 C C . TRP A 1 480 ? 14.820 -13.475 26.432 1.00 95.44 480 TRP A C 1
ATOM 3765 O O . TRP A 1 480 ? 14.989 -14.670 26.219 1.00 95.44 480 TRP A O 1
ATOM 3775 N N . THR A 1 481 ? 15.375 -12.531 25.665 1.00 95.75 481 THR A N 1
ATOM 3776 C CA . THR A 1 481 ? 16.147 -12.861 24.449 1.00 95.75 481 THR A CA 1
ATOM 3777 C C . THR A 1 481 ? 17.377 -13.738 24.718 1.00 95.75 481 THR A C 1
ATOM 3779 O O . THR A 1 481 ? 17.866 -14.408 23.812 1.00 95.75 481 THR A O 1
ATOM 3782 N N . ALA A 1 482 ? 17.867 -13.773 25.963 1.00 96.50 482 ALA A N 1
ATOM 3783 C CA . ALA A 1 482 ? 18.988 -14.611 26.386 1.00 96.50 482 ALA A CA 1
ATOM 3784 C C . ALA A 1 482 ? 18.577 -16.035 26.822 1.00 96.50 482 ALA A C 1
ATOM 3786 O O . ALA A 1 482 ? 19.442 -16.843 27.174 1.00 96.50 482 ALA A O 1
ATOM 3787 N N . GLN A 1 483 ? 17.279 -16.353 26.841 1.00 97.19 483 GLN A N 1
ATOM 3788 C CA . GLN A 1 483 ? 16.778 -17.684 27.182 1.00 97.19 483 GLN A CA 1
ATOM 3789 C C . GLN A 1 483 ? 17.075 -18.699 26.068 1.00 97.19 483 GLN A C 1
ATOM 3791 O O . GLN A 1 483 ? 17.329 -18.345 24.918 1.00 97.19 483 GLN A O 1
ATOM 3796 N N . ALA A 1 484 ? 17.042 -19.990 26.410 1.00 96.62 484 ALA A N 1
ATOM 3797 C CA . ALA A 1 484 ? 17.441 -21.069 25.501 1.00 96.62 484 ALA A CA 1
ATOM 3798 C C . ALA A 1 484 ? 16.578 -21.169 24.227 1.00 96.62 484 ALA A C 1
ATOM 3800 O O . ALA A 1 484 ? 17.058 -21.645 23.202 1.00 96.62 484 ALA A O 1
ATOM 3801 N N . ASP A 1 485 ? 15.324 -20.727 24.290 1.00 96.75 485 ASP A N 1
ATOM 3802 C CA . ASP A 1 485 ? 14.374 -20.671 23.176 1.00 96.75 485 ASP A CA 1
ATOM 3803 C C . ASP A 1 485 ? 14.324 -19.285 22.501 1.00 96.75 485 ASP A C 1
ATOM 3805 O O . ASP A 1 485 ? 13.419 -19.007 21.716 1.00 96.75 485 ASP A O 1
ATOM 3809 N N . GLY A 1 486 ? 15.263 -18.394 22.837 1.00 95.81 486 GLY A N 1
ATOM 3810 C CA . GLY A 1 486 ? 15.287 -17.010 22.369 1.00 95.81 486 GLY A CA 1
ATOM 3811 C C . GLY A 1 486 ? 14.233 -16.105 23.013 1.00 95.81 486 GLY A C 1
ATOM 3812 O O . GLY A 1 486 ? 14.078 -14.977 22.554 1.00 95.81 486 GLY A O 1
ATOM 3813 N N . GLY A 1 487 ? 13.518 -16.567 24.049 1.00 96.81 487 GLY A N 1
ATOM 3814 C CA . GLY A 1 487 ? 12.520 -15.786 24.790 1.00 96.81 487 GLY A CA 1
ATOM 3815 C C . GLY A 1 487 ? 11.077 -15.966 24.320 1.00 96.81 487 GLY A C 1
ATOM 3816 O O . GLY A 1 487 ? 10.190 -15.253 24.791 1.00 96.81 487 GLY A O 1
ATOM 3817 N N . LEU A 1 488 ? 10.820 -16.902 23.402 1.00 97.94 488 LEU A N 1
ATOM 3818 C CA . LEU A 1 488 ? 9.492 -17.124 22.828 1.00 97.94 488 LEU A CA 1
ATOM 3819 C C . LEU A 1 488 ? 8.463 -17.554 23.880 1.00 97.94 488 LEU A C 1
ATOM 3821 O O . LEU A 1 488 ? 7.351 -17.039 23.893 1.00 97.94 488 LEU A O 1
ATOM 3825 N N . VAL A 1 489 ? 8.805 -18.486 24.772 1.00 97.56 489 VAL A N 1
ATOM 3826 C CA . VAL A 1 489 ? 7.926 -18.936 25.863 1.00 97.56 489 VAL A CA 1
ATOM 3827 C C . VAL A 1 489 ? 7.541 -17.773 26.769 1.00 97.56 489 VAL A C 1
ATOM 3829 O O . VAL A 1 489 ? 6.360 -17.623 27.063 1.00 97.56 489 VAL A O 1
ATOM 3832 N N . SER A 1 490 ? 8.493 -16.925 27.165 1.00 96.19 490 SER A N 1
ATOM 3833 C CA . SER A 1 490 ? 8.179 -15.749 27.981 1.00 96.19 490 SER A CA 1
ATOM 3834 C C . SER A 1 490 ? 7.319 -14.729 27.238 1.00 96.19 490 SER A C 1
ATOM 3836 O O . SER A 1 490 ? 6.372 -14.216 27.823 1.00 96.19 490 SER A O 1
ATOM 3838 N N . LEU A 1 491 ? 7.586 -14.477 25.953 1.00 95.75 491 LEU A N 1
ATOM 3839 C CA . LEU A 1 491 ? 6.774 -13.552 25.163 1.00 95.75 491 LEU A CA 1
ATOM 3840 C C . LEU A 1 491 ? 5.325 -14.032 25.015 1.00 95.75 491 LEU A C 1
ATOM 3842 O O . LEU A 1 491 ? 4.409 -13.239 25.197 1.00 95.75 491 LEU A O 1
ATOM 3846 N N . PHE A 1 492 ? 5.098 -15.309 24.700 1.00 97.25 492 PHE A N 1
ATOM 3847 C CA . PHE A 1 492 ? 3.733 -15.831 24.579 1.00 97.25 492 PHE A CA 1
ATOM 3848 C C . PHE A 1 492 ? 3.015 -15.895 25.932 1.00 97.25 492 PHE A C 1
ATOM 3850 O O . PHE A 1 492 ? 1.851 -15.517 26.004 1.00 97.25 492 PHE A O 1
ATOM 3857 N N . ALA A 1 493 ? 3.714 -16.254 27.014 1.00 95.38 493 ALA A N 1
ATOM 3858 C CA . ALA A 1 493 ? 3.149 -16.183 28.363 1.00 95.38 493 ALA A CA 1
ATOM 3859 C C . ALA A 1 493 ? 2.737 -14.750 28.743 1.00 95.38 493 ALA A C 1
ATOM 3861 O O . ALA A 1 493 ? 1.723 -14.544 29.409 1.00 95.38 493 ALA A O 1
ATOM 3862 N N . GLU A 1 494 ? 3.502 -13.750 28.304 1.00 94.25 494 GLU A N 1
ATOM 3863 C CA . GLU A 1 494 ? 3.141 -12.348 28.489 1.00 94.25 494 GLU A CA 1
ATOM 3864 C C . GLU A 1 494 ? 1.925 -11.957 27.653 1.00 94.25 494 GLU A C 1
ATOM 3866 O O . GLU A 1 494 ? 0.999 -11.347 28.171 1.00 94.25 494 GLU A O 1
ATOM 3871 N N . LEU A 1 495 ? 1.887 -12.341 26.380 1.00 95.19 495 LEU A N 1
ATOM 3872 C CA . LEU A 1 495 ? 0.752 -12.046 25.511 1.00 95.19 495 LEU A CA 1
ATOM 3873 C C . LEU A 1 495 ? -0.563 -12.660 26.026 1.00 95.19 495 LEU A C 1
ATOM 3875 O O . LEU A 1 495 ? -1.625 -12.064 25.840 1.00 95.19 495 LEU A O 1
ATOM 3879 N N . GLU A 1 496 ? -0.488 -13.814 26.689 1.00 94.69 496 GLU A N 1
ATOM 3880 C CA . GLU A 1 496 ? -1.622 -14.503 27.313 1.00 94.69 496 GLU A CA 1
ATOM 3881 C C . GLU A 1 496 ? -2.029 -13.902 28.669 1.00 94.69 496 GLU A C 1
ATOM 3883 O O . GLU A 1 496 ? -3.215 -13.886 28.998 1.00 94.69 496 GLU A O 1
ATOM 3888 N N . SER A 1 497 ? -1.075 -13.406 29.466 1.00 92.50 497 SER A N 1
ATOM 3889 C CA . SER A 1 497 ? -1.323 -13.007 30.862 1.00 92.50 497 SER A CA 1
ATOM 3890 C C . SER A 1 497 ? -1.356 -11.493 31.104 1.00 92.50 497 SER A C 1
ATOM 3892 O O . SER A 1 497 ? -2.109 -11.026 31.960 1.00 92.50 497 SER A O 1
ATOM 3894 N N . GLY A 1 498 ? -0.581 -10.709 30.353 1.00 89.94 498 GLY A N 1
ATOM 3895 C CA . GLY A 1 498 ? -0.396 -9.272 30.564 1.00 89.94 498 GLY A CA 1
ATOM 3896 C C . GLY A 1 498 ? 0.392 -8.910 31.830 1.00 89.94 498 GLY A C 1
ATOM 3897 O O . GLY A 1 498 ? 0.334 -7.760 32.279 1.00 89.94 498 GLY A O 1
ATOM 3898 N N . GLU A 1 499 ? 1.058 -9.871 32.478 1.00 86.50 499 GLU A N 1
ATOM 3899 C CA . GLU A 1 499 ? 1.668 -9.690 33.802 1.00 86.50 499 GLU A CA 1
ATOM 3900 C C . GLU A 1 499 ? 2.809 -8.659 33.821 1.00 86.50 499 GLU A C 1
ATOM 3902 O O . GLU A 1 499 ? 2.974 -7.962 34.826 1.00 86.50 499 GLU A O 1
ATOM 3907 N N . LEU A 1 500 ? 3.554 -8.498 32.722 1.00 80.19 500 LEU A N 1
ATOM 3908 C CA . LEU A 1 500 ? 4.717 -7.609 32.622 1.00 80.19 500 LEU A CA 1
ATOM 3909 C C . LEU A 1 500 ? 4.373 -6.142 32.904 1.00 80.19 500 LEU A C 1
ATOM 3911 O O . LEU A 1 500 ? 5.181 -5.434 33.506 1.00 80.19 500 LEU A O 1
ATOM 3915 N N . VAL A 1 501 ? 3.202 -5.670 32.460 1.00 74.44 501 VAL A N 1
ATOM 3916 C CA . VAL A 1 501 ? 2.832 -4.239 32.508 1.00 74.44 501 VAL A CA 1
ATOM 3917 C C . VAL A 1 501 ? 1.596 -3.929 33.358 1.00 74.44 501 VAL A C 1
ATOM 3919 O O . VAL A 1 501 ? 1.156 -2.781 33.394 1.00 74.44 501 VAL A O 1
ATOM 3922 N N . GLY A 1 502 ? 1.029 -4.916 34.059 1.00 67.00 502 GLY A N 1
ATOM 3923 C CA . GLY A 1 502 ? -0.079 -4.684 34.995 1.00 67.00 502 GLY A CA 1
ATOM 3924 C C . GLY A 1 502 ? -1.452 -5.226 34.582 1.00 67.00 502 GLY A C 1
ATOM 3925 O O . GLY A 1 502 ? -2.463 -4.655 34.988 1.00 67.00 502 GLY A O 1
ATOM 3926 N N . GLY A 1 503 ? -1.504 -6.342 33.848 1.00 68.50 503 GLY A N 1
ATOM 3927 C CA . GLY A 1 503 ? -2.638 -7.278 33.874 1.00 68.50 503 GLY A CA 1
ATOM 3928 C C . GLY A 1 503 ? -3.677 -7.167 32.756 1.00 68.50 503 GLY A C 1
ATOM 3929 O O . GLY A 1 503 ? -4.722 -7.803 32.863 1.00 68.50 503 GLY A O 1
ATOM 3930 N N . VAL A 1 504 ? -3.430 -6.389 31.698 1.00 83.38 504 VAL A N 1
ATOM 3931 C CA . VAL A 1 504 ? -4.235 -6.470 30.465 1.00 83.38 504 VAL A CA 1
ATOM 3932 C C . VAL A 1 504 ? -3.456 -7.304 29.459 1.00 83.38 504 VAL A C 1
ATOM 3934 O O . VAL A 1 504 ? -2.432 -6.853 28.952 1.00 83.38 504 VAL A O 1
ATOM 3937 N N . ASN A 1 505 ? -3.924 -8.524 29.194 1.00 92.25 505 ASN A N 1
ATOM 3938 C CA . ASN A 1 505 ? -3.331 -9.379 28.168 1.00 92.25 505 ASN A CA 1
ATOM 3939 C C . ASN A 1 505 ? -3.619 -8.836 26.756 1.00 92.25 505 ASN A C 1
ATOM 3941 O O . ASN A 1 505 ? -4.419 -7.915 26.552 1.00 92.25 505 ASN A O 1
ATOM 3945 N N . ALA A 1 506 ? -2.966 -9.419 25.754 1.00 94.62 506 ALA A N 1
ATOM 3946 C CA . ALA A 1 506 ? -3.043 -8.935 24.382 1.00 94.62 506 ALA A CA 1
ATOM 3947 C C . ALA A 1 506 ? -4.460 -9.022 23.792 1.00 94.62 506 ALA A C 1
ATOM 3949 O O . ALA A 1 506 ? -4.892 -8.105 23.088 1.00 94.62 506 ALA A O 1
ATOM 3950 N N . LEU A 1 507 ? -5.198 -10.092 24.093 1.00 95.62 507 LEU A N 1
ATOM 3951 C CA . LEU A 1 507 ? -6.548 -10.282 23.570 1.00 95.62 507 LEU A CA 1
ATOM 3952 C C . LEU A 1 507 ? -7.547 -9.305 24.204 1.00 95.62 507 LEU A C 1
ATOM 3954 O O . LEU A 1 507 ? -8.367 -8.725 23.495 1.00 95.62 507 LEU A O 1
ATOM 3958 N N . ASP A 1 508 ? -7.453 -9.075 25.511 1.00 94.94 508 ASP A N 1
ATOM 3959 C CA . ASP A 1 508 ? -8.305 -8.133 26.238 1.00 94.94 508 ASP A CA 1
ATOM 3960 C C . ASP A 1 508 ? -8.020 -6.682 25.835 1.00 94.94 508 ASP A C 1
ATOM 3962 O O . ASP A 1 508 ? -8.955 -5.885 25.733 1.00 94.94 508 ASP A O 1
ATOM 3966 N N . GLN A 1 509 ? -6.763 -6.347 25.508 1.00 93.94 509 GLN A N 1
ATOM 3967 C CA . GLN A 1 509 ? -6.429 -5.066 24.878 1.00 93.94 509 GLN A CA 1
ATOM 3968 C C . GLN A 1 509 ? -7.236 -4.880 23.587 1.00 93.94 509 GLN A C 1
ATOM 3970 O O . GLN A 1 509 ? -7.944 -3.882 23.435 1.00 93.94 509 GLN A O 1
ATOM 3975 N N . ALA A 1 510 ? -7.150 -5.843 22.668 1.00 96.56 510 ALA A N 1
ATOM 3976 C CA . ALA A 1 510 ? -7.850 -5.763 21.393 1.00 96.56 510 ALA A CA 1
ATOM 3977 C C . ALA A 1 510 ? -9.375 -5.733 21.574 1.00 96.56 510 ALA A C 1
ATOM 3979 O O . ALA A 1 510 ? -10.049 -4.912 20.950 1.00 96.56 510 ALA A O 1
ATOM 3980 N N . ARG A 1 511 ? -9.918 -6.564 22.473 1.00 97.12 511 ARG A N 1
ATOM 3981 C CA . ARG A 1 511 ? -11.348 -6.584 22.813 1.00 97.12 511 ARG A CA 1
ATOM 3982 C C . ARG A 1 511 ? -11.826 -5.224 23.318 1.00 97.12 511 ARG A C 1
ATOM 3984 O O . ARG A 1 511 ? -12.883 -4.764 22.896 1.00 97.12 511 ARG A O 1
ATOM 3991 N N . GLY A 1 512 ? -11.044 -4.547 24.159 1.00 96.25 512 GLY A N 1
ATOM 3992 C CA . GLY A 1 512 ? -11.367 -3.199 24.632 1.00 96.25 512 GLY A CA 1
ATOM 3993 C C . GLY A 1 512 ? -11.507 -2.189 23.488 1.00 96.25 512 GLY A C 1
ATOM 3994 O O . GLY A 1 512 ? -12.447 -1.393 23.477 1.00 96.25 512 GLY A O 1
ATOM 3995 N N . VAL A 1 513 ? -10.629 -2.260 22.481 1.00 95.81 513 VAL A N 1
ATOM 3996 C CA . VAL A 1 513 ? -10.723 -1.424 21.269 1.00 95.81 513 VAL A CA 1
ATOM 3997 C C . VAL A 1 513 ? -11.976 -1.748 20.456 1.00 95.81 513 VAL A C 1
ATOM 3999 O O . VAL A 1 513 ? -12.661 -0.826 20.001 1.00 95.81 513 VAL A O 1
ATOM 4002 N N . MET A 1 514 ? -12.284 -3.038 20.288 1.00 97.38 514 MET A N 1
ATOM 4003 C CA . MET A 1 514 ? -13.487 -3.499 19.588 1.00 97.38 514 MET A CA 1
ATOM 4004 C C . MET A 1 514 ? -14.748 -2.978 20.283 1.00 97.38 514 MET A C 1
ATOM 4006 O O . MET A 1 514 ? -15.574 -2.340 19.644 1.00 97.38 514 MET A O 1
ATOM 4010 N N . GLN A 1 515 ? -14.860 -3.145 21.602 1.00 97.50 515 GLN A N 1
ATOM 4011 C CA . GLN A 1 515 ? -16.012 -2.692 22.388 1.00 97.50 515 GLN A CA 1
ATOM 4012 C C . GLN A 1 515 ? -16.186 -1.173 22.358 1.00 97.50 515 GLN A C 1
ATOM 4014 O O . GLN A 1 515 ? -17.301 -0.672 22.201 1.00 97.50 515 GLN A O 1
ATOM 4019 N N . ALA A 1 516 ? -15.086 -0.425 22.471 1.00 96.94 516 ALA A N 1
ATOM 4020 C CA . ALA A 1 516 ? -15.125 1.031 22.442 1.00 96.94 516 ALA A CA 1
ATOM 4021 C C . ALA A 1 516 ? -15.624 1.558 21.083 1.00 96.94 516 ALA A C 1
ATOM 4023 O O . ALA A 1 516 ? -16.464 2.457 21.042 1.00 96.94 516 ALA A O 1
ATOM 4024 N N . ASN A 1 517 ? -15.152 0.986 19.971 1.00 96.69 517 ASN A N 1
ATOM 4025 C CA . ASN A 1 517 ? -15.618 1.369 18.635 1.00 96.69 517 ASN A CA 1
ATOM 4026 C C . ASN A 1 517 ? -17.027 0.834 18.333 1.00 96.69 517 ASN A C 1
ATOM 4028 O O . ASN A 1 517 ? -17.817 1.549 17.716 1.00 96.69 517 ASN A O 1
ATOM 4032 N N . ARG A 1 518 ? -17.386 -0.360 18.823 1.00 96.81 518 ARG A N 1
ATOM 4033 C CA . ARG A 1 518 ? -18.746 -0.912 18.728 1.00 96.81 518 ARG A CA 1
ATOM 4034 C C . ARG A 1 518 ? -19.762 0.017 19.382 1.00 96.81 518 ARG A C 1
ATOM 4036 O O . ARG A 1 518 ? -20.781 0.306 18.771 1.00 96.81 518 ARG A O 1
ATOM 4043 N N . ALA A 1 519 ? -19.450 0.567 20.557 1.00 97.44 519 ALA A N 1
ATOM 4044 C CA . ALA A 1 519 ? -20.322 1.523 21.238 1.00 97.44 519 ALA A CA 1
ATOM 4045 C C . ALA A 1 519 ? -20.589 2.792 20.403 1.00 97.44 519 ALA A C 1
ATOM 4047 O O . ALA A 1 519 ? -21.704 3.315 20.408 1.00 97.44 519 ALA A O 1
ATOM 4048 N N . VAL A 1 520 ? -19.587 3.278 19.659 1.00 97.00 520 VAL A N 1
ATOM 4049 C CA . VAL A 1 520 ? -19.770 4.391 18.712 1.00 97.00 520 VAL A CA 1
ATOM 4050 C C . VAL A 1 520 ? -20.644 3.950 17.543 1.00 97.00 520 VAL A C 1
ATOM 4052 O O . VAL A 1 520 ? -21.613 4.630 17.216 1.00 97.00 520 VAL A O 1
ATOM 4055 N N . ALA A 1 521 ? -20.340 2.801 16.943 1.00 96.50 521 ALA A N 1
ATOM 4056 C CA . ALA A 1 521 ? -21.091 2.256 15.820 1.00 96.50 521 ALA A CA 1
ATOM 4057 C C . ALA A 1 521 ? -22.583 2.065 16.173 1.00 96.50 521 ALA A C 1
ATOM 4059 O O . ALA A 1 521 ? -23.452 2.540 15.443 1.00 96.50 521 ALA A O 1
ATOM 4060 N N . ASP A 1 522 ? -22.885 1.501 17.348 1.00 97.19 522 ASP A N 1
ATOM 4061 C CA . ASP A 1 522 ? -24.241 1.352 17.892 1.00 97.19 522 ASP A CA 1
ATOM 4062 C C . ASP A 1 522 ? -24.968 2.687 18.054 1.00 97.19 522 ASP A C 1
ATOM 4064 O O . ASP A 1 522 ? -26.134 2.806 17.676 1.00 97.19 522 ASP A O 1
ATOM 4068 N N . ARG A 1 523 ? -24.281 3.711 18.578 1.00 96.75 523 ARG A N 1
ATOM 4069 C CA . ARG A 1 523 ? -24.867 5.045 18.775 1.00 96.75 523 ARG A CA 1
ATOM 4070 C C . ARG A 1 523 ? -25.381 5.651 17.469 1.00 96.75 523 ARG A C 1
ATOM 4072 O O . ARG A 1 523 ? -26.386 6.358 17.488 1.00 96.75 523 ARG A O 1
ATOM 4079 N N . PHE A 1 524 ? -24.701 5.374 16.359 1.00 95.81 524 PHE A N 1
ATOM 4080 C CA . PHE A 1 524 ? -25.050 5.888 15.035 1.00 95.81 524 PHE A CA 1
ATOM 4081 C C . PHE A 1 524 ? -25.790 4.878 14.148 1.00 95.81 524 PHE A C 1
ATOM 4083 O O . PHE A 1 524 ? -26.138 5.216 13.020 1.00 95.81 524 PHE A O 1
ATOM 4090 N N . GLY A 1 525 ? -26.052 3.659 14.633 1.00 95.81 525 GLY A N 1
ATOM 4091 C CA . GLY A 1 525 ? -26.686 2.603 13.839 1.00 95.81 525 GLY A CA 1
ATOM 4092 C C . GLY A 1 525 ? -25.836 2.140 12.651 1.00 95.81 525 GLY A C 1
ATOM 4093 O O . GLY A 1 525 ? -26.386 1.788 11.609 1.00 95.81 525 GLY A O 1
ATOM 4094 N N . LEU A 1 526 ? -24.509 2.168 12.791 1.00 96.06 526 LEU A N 1
ATOM 4095 C CA . LEU A 1 526 ? -23.554 1.806 11.747 1.00 96.06 526 LEU A CA 1
ATOM 4096 C C . LEU A 1 526 ? -22.902 0.434 12.022 1.00 96.06 526 LEU A C 1
ATOM 4098 O O . LEU A 1 526 ? -22.692 0.064 13.179 1.00 96.06 526 LEU A O 1
ATOM 4102 N N . PRO A 1 527 ? -22.527 -0.311 10.971 1.00 96.00 527 PRO A N 1
ATOM 4103 C CA . PRO A 1 527 ? -21.537 -1.381 11.022 1.00 96.00 527 PRO A CA 1
ATOM 4104 C C . PRO A 1 527 ? -20.201 -0.955 11.638 1.00 96.00 527 PRO A C 1
ATOM 4106 O O . PRO A 1 527 ? -19.693 0.142 11.375 1.00 9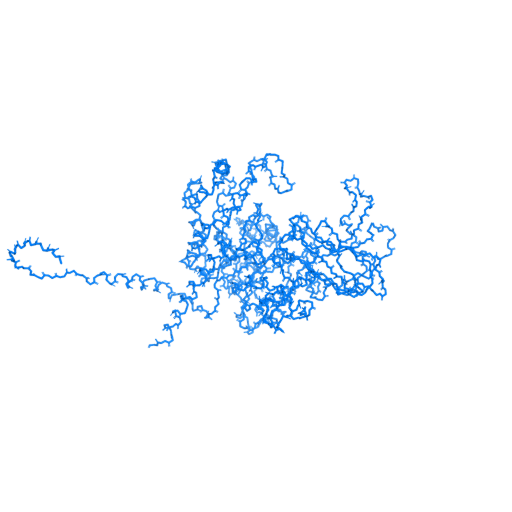6.00 527 PRO A O 1
ATOM 4109 N N . MET A 1 528 ? -19.587 -1.877 12.383 1.00 96.25 528 MET A N 1
ATOM 4110 C CA . MET A 1 528 ? -18.181 -1.790 12.774 1.00 96.25 528 MET A CA 1
ATOM 4111 C C . MET A 1 528 ? -17.346 -2.672 11.842 1.00 96.25 528 MET A C 1
ATOM 4113 O O . MET A 1 528 ? -17.564 -3.881 11.750 1.00 96.25 528 MET A O 1
ATOM 4117 N N . ILE A 1 529 ? -16.371 -2.067 11.171 1.00 97.81 529 ILE A N 1
ATOM 4118 C CA . ILE A 1 529 ? -15.392 -2.755 10.321 1.00 97.81 529 ILE A CA 1
ATOM 4119 C C . ILE A 1 529 ? -13.977 -2.478 10.835 1.00 97.81 529 ILE A C 1
ATOM 4121 O O . ILE A 1 529 ? -13.785 -1.551 11.616 1.00 97.81 529 ILE A O 1
ATOM 4125 N N . ALA A 1 530 ? -12.983 -3.260 10.428 1.00 97.25 530 ALA A N 1
ATOM 4126 C CA . ALA A 1 530 ? -11.577 -2.967 10.695 1.00 97.25 530 ALA A CA 1
ATOM 4127 C C . ALA A 1 530 ? -10.902 -2.485 9.408 1.00 97.25 530 ALA A C 1
ATOM 4129 O O . ALA A 1 530 ? -11.023 -3.162 8.388 1.00 97.25 530 ALA A O 1
ATOM 4130 N N . TYR A 1 531 ? -10.209 -1.339 9.444 1.00 95.19 531 TYR A N 1
ATOM 4131 C CA . TYR A 1 531 ? -9.351 -0.901 8.324 1.00 95.19 531 TYR A CA 1
ATOM 4132 C C . TYR A 1 531 ? -7.965 -1.547 8.376 1.00 95.19 531 TYR A C 1
ATOM 4134 O O . TYR A 1 531 ? -7.286 -1.661 7.355 1.00 95.19 531 TYR A O 1
ATOM 4142 N N . GLU A 1 532 ? -7.584 -2.003 9.564 1.00 93.44 532 GLU A N 1
ATOM 4143 C CA . GLU A 1 532 ? -6.409 -2.808 9.834 1.00 93.44 532 GLU A CA 1
ATOM 4144 C C . GLU A 1 532 ? -6.546 -3.500 11.192 1.00 93.44 532 GLU A C 1
ATOM 4146 O O . GLU A 1 532 ? -7.327 -3.091 12.051 1.00 93.44 532 GLU A O 1
ATOM 4151 N N . GLY A 1 533 ? -5.776 -4.558 11.396 1.00 95.44 533 GLY A N 1
ATOM 4152 C CA . GLY A 1 533 ? -5.751 -5.284 12.652 1.00 95.44 533 GLY A CA 1
ATOM 4153 C C . GLY A 1 533 ? -4.791 -6.462 12.600 1.00 95.44 533 GLY A C 1
ATOM 4154 O O . GLY A 1 533 ? -4.265 -6.827 11.541 1.00 95.44 533 GLY A O 1
ATOM 4155 N N . GLY A 1 534 ? -4.578 -7.061 13.767 1.00 96.81 534 GLY A N 1
ATOM 4156 C CA . GLY A 1 534 ? -3.628 -8.140 13.998 1.00 96.81 534 GLY A CA 1
ATOM 4157 C C . GLY A 1 534 ? -2.709 -7.845 15.181 1.00 96.81 534 GLY A C 1
ATOM 4158 O O . GLY A 1 534 ? -3.032 -7.067 16.078 1.00 96.81 534 GLY A O 1
ATOM 4159 N N . GLN A 1 535 ? -1.548 -8.484 15.177 1.00 95.25 535 GLN A N 1
ATOM 4160 C CA . GLN A 1 535 ? -0.497 -8.265 16.172 1.00 95.25 535 GLN A CA 1
ATOM 4161 C C . GLN A 1 535 ? 0.213 -6.915 15.940 1.00 95.25 535 GLN A C 1
ATOM 4163 O O . GLN A 1 535 ? 0.389 -6.526 14.788 1.00 95.25 535 GLN A O 1
ATOM 4168 N N . HIS A 1 536 ? 0.659 -6.243 17.006 1.00 92.88 536 HIS A N 1
ATOM 4169 C CA . HIS A 1 536 ? 1.420 -4.981 16.972 1.00 92.88 536 HIS A CA 1
ATOM 4170 C C . HIS A 1 536 ? 2.709 -5.067 17.821 1.00 92.88 536 HIS A C 1
ATOM 4172 O O . HIS A 1 536 ? 2.963 -4.287 18.735 1.00 92.88 536 HIS A O 1
ATOM 4178 N N . LEU A 1 537 ? 3.551 -6.054 17.538 1.00 92.25 537 LEU A N 1
ATOM 4179 C CA . LEU A 1 537 ? 4.874 -6.235 18.132 1.00 92.25 537 LEU A CA 1
ATOM 4180 C C . LEU A 1 537 ? 5.896 -5.378 17.373 1.00 92.25 537 LEU A C 1
ATOM 4182 O O . LEU A 1 537 ? 6.471 -5.805 16.369 1.00 92.25 537 LEU A O 1
ATOM 4186 N N . THR A 1 538 ? 6.101 -4.151 17.849 1.00 88.38 538 THR A N 1
ATOM 4187 C CA . THR A 1 538 ? 6.977 -3.143 17.231 1.00 88.38 538 THR A CA 1
ATOM 4188 C C . THR A 1 538 ? 8.012 -2.664 18.248 1.00 88.38 538 THR A C 1
ATOM 4190 O O . THR A 1 538 ? 7.670 -1.887 19.133 1.00 88.38 538 THR A O 1
ATOM 4193 N N . PRO A 1 539 ? 9.277 -3.085 18.176 1.00 83.06 539 PRO A N 1
ATOM 4194 C CA . PRO A 1 539 ? 10.227 -2.813 19.245 1.00 83.06 539 PRO A CA 1
ATOM 4195 C C . PRO A 1 539 ? 10.570 -1.326 19.334 1.00 83.06 539 PRO A C 1
ATOM 4197 O O . PRO A 1 539 ? 10.697 -0.635 18.323 1.00 83.06 539 PRO A O 1
ATOM 4200 N N . TYR A 1 540 ? 10.805 -0.851 20.553 1.00 79.75 540 TYR A N 1
ATOM 4201 C CA . TYR A 1 540 ? 11.312 0.491 20.825 1.00 79.75 540 TYR A CA 1
ATOM 4202 C C . TYR A 1 540 ? 12.773 0.432 21.286 1.00 79.75 540 TYR A C 1
ATOM 4204 O O . TYR A 1 540 ? 13.236 -0.567 21.841 1.00 79.75 540 TYR A O 1
ATOM 4212 N N . SER A 1 541 ? 13.529 1.502 21.037 1.00 78.06 541 SER A N 1
ATOM 4213 C CA . SER A 1 541 ? 14.922 1.604 21.484 1.00 78.06 541 SER A CA 1
ATOM 4214 C C . SER A 1 541 ? 15.013 1.855 22.991 1.00 78.06 541 SER A C 1
ATOM 4216 O O . SER A 1 541 ? 14.131 2.484 23.575 1.00 78.06 541 SER A O 1
ATOM 4218 N N . ALA A 1 542 ? 16.112 1.428 23.621 1.00 75.19 542 ALA A N 1
ATOM 4219 C CA . ALA A 1 542 ? 16.384 1.745 25.022 1.00 75.19 542 ALA A CA 1
ATOM 4220 C C . ALA A 1 542 ? 16.300 3.260 25.274 1.00 75.19 542 ALA A C 1
ATOM 4222 O O . ALA A 1 542 ? 16.603 4.076 24.395 1.00 75.19 542 ALA A O 1
ATOM 4223 N N . ARG A 1 543 ? 15.942 3.659 26.495 1.00 73.38 543 ARG A N 1
ATOM 4224 C CA . ARG A 1 543 ? 15.832 5.078 26.848 1.00 73.38 543 ARG A CA 1
ATOM 4225 C C . ARG A 1 543 ? 17.124 5.837 26.523 1.00 73.38 543 ARG A C 1
ATOM 4227 O O . ARG A 1 543 ? 18.212 5.428 26.914 1.00 73.38 543 ARG A O 1
ATOM 4234 N N . GLY A 1 544 ? 16.985 6.976 25.843 1.00 75.38 544 GLY A N 1
ATOM 4235 C CA . GLY A 1 544 ? 18.117 7.827 25.459 1.00 75.38 544 GLY A CA 1
ATOM 4236 C C . GLY A 1 544 ? 18.909 7.321 24.249 1.00 75.38 544 GLY A C 1
ATOM 4237 O O . GLY A 1 544 ? 19.894 7.952 23.877 1.00 75.38 544 GLY A O 1
ATOM 4238 N N . THR A 1 545 ? 18.474 6.227 23.621 1.00 77.94 545 THR A N 1
ATOM 4239 C CA . THR A 1 545 ? 19.021 5.735 22.352 1.00 77.94 545 THR A CA 1
ATOM 4240 C C . THR A 1 545 ? 18.035 5.989 21.213 1.00 77.94 545 THR A C 1
ATOM 4242 O O . THR A 1 545 ? 16.834 6.137 21.433 1.00 77.94 545 THR A O 1
ATOM 4245 N N . SER A 1 546 ? 18.548 6.065 19.987 1.00 84.31 546 SER A N 1
ATOM 4246 C CA . SER A 1 546 ? 17.749 6.192 18.765 1.00 84.31 546 SER A CA 1
ATOM 4247 C C . SER A 1 546 ? 18.220 5.121 17.791 1.00 84.31 546 SER A C 1
ATOM 4249 O O . SER A 1 546 ? 19.027 5.389 16.907 1.00 84.31 546 SER A O 1
ATOM 4251 N N . CYS A 1 547 ? 17.814 3.878 18.028 1.00 86.19 547 CYS A N 1
ATOM 4252 C CA . CYS A 1 547 ? 18.286 2.732 17.262 1.00 86.19 547 CYS A CA 1
ATOM 4253 C C . CYS A 1 547 ? 17.390 2.492 16.052 1.00 86.19 547 CYS A C 1
ATOM 4255 O O . CYS A 1 547 ? 16.166 2.487 16.164 1.00 86.19 547 CYS A O 1
ATOM 4257 N N . ASN A 1 548 ? 18.005 2.269 14.899 1.00 86.31 548 ASN A N 1
ATOM 4258 C CA . ASN A 1 548 ? 17.324 1.829 13.687 1.00 86.31 548 ASN A CA 1
ATOM 4259 C C . ASN A 1 548 ? 18.316 1.100 12.772 1.00 86.31 548 ASN A C 1
ATOM 4261 O O . ASN A 1 548 ? 19.507 1.030 13.076 1.00 86.31 548 ASN A O 1
ATOM 4265 N N . GLU A 1 549 ? 17.840 0.565 11.650 1.00 80.00 549 GLU A N 1
ATOM 4266 C CA . GLU A 1 549 ? 18.684 -0.153 10.683 1.00 80.00 549 GLU A CA 1
ATOM 4267 C C . GLU A 1 549 ? 19.856 0.699 10.149 1.00 80.00 549 GLU A C 1
ATOM 4269 O O . GLU A 1 549 ? 20.914 0.158 9.828 1.00 80.00 549 GLU A O 1
ATOM 4274 N N . TRP A 1 550 ? 19.712 2.029 10.133 1.00 81.94 550 TRP A N 1
ATOM 4275 C CA . TRP A 1 550 ? 20.716 2.994 9.661 1.00 81.94 550 TRP A CA 1
ATOM 4276 C C . TRP A 1 550 ? 21.544 3.634 10.787 1.00 81.94 550 TRP A C 1
ATOM 4278 O O . TRP A 1 550 ? 22.535 4.309 10.516 1.00 81.94 550 TRP A O 1
ATOM 4288 N N . ASN A 1 551 ? 21.154 3.431 12.048 1.00 83.50 551 ASN A N 1
ATOM 4289 C CA . ASN A 1 551 ? 21.828 3.938 13.239 1.00 83.50 551 ASN A CA 1
ATOM 4290 C C . ASN A 1 551 ? 21.937 2.817 14.278 1.00 83.50 551 ASN A C 1
ATOM 4292 O O . ASN A 1 551 ? 21.058 2.639 15.127 1.00 83.50 551 ASN A O 1
ATOM 4296 N N . ASN A 1 552 ? 23.020 2.048 14.182 1.00 87.19 552 ASN A N 1
ATOM 4297 C CA . ASN A 1 552 ? 23.211 0.779 14.880 1.00 87.19 552 ASN A CA 1
ATOM 4298 C C . ASN A 1 552 ? 24.522 0.703 15.697 1.00 87.19 552 ASN A C 1
ATOM 4300 O O . ASN A 1 552 ? 25.252 -0.287 15.583 1.00 87.19 552 ASN A O 1
ATOM 4304 N N . PRO A 1 553 ? 24.859 1.707 16.532 1.00 89.31 553 PRO A N 1
ATOM 4305 C CA . PRO A 1 553 ? 26.035 1.610 17.389 1.00 89.31 553 PRO A CA 1
ATOM 4306 C C . PRO A 1 553 ? 25.886 0.443 18.396 1.00 89.31 553 PRO A C 1
ATOM 4308 O O . PRO A 1 553 ? 24.777 -0.067 18.587 1.00 89.31 553 PRO A O 1
ATOM 4311 N N . PRO A 1 554 ? 26.974 -0.028 19.041 1.00 88.88 554 PRO A N 1
ATOM 4312 C CA . PRO A 1 554 ? 26.952 -1.233 19.881 1.00 88.88 554 PRO A CA 1
ATOM 4313 C C . PRO A 1 554 ? 25.866 -1.253 20.969 1.00 88.88 554 PRO A C 1
ATOM 4315 O O . PRO A 1 554 ? 25.358 -2.321 21.319 1.00 88.88 554 PRO A O 1
ATOM 4318 N N . GLU A 1 555 ? 25.460 -0.085 21.470 1.00 88.94 555 GLU A N 1
ATOM 4319 C CA . GLU A 1 555 ? 24.403 0.087 22.472 1.00 88.94 555 GLU A CA 1
ATOM 4320 C C . GLU A 1 555 ? 23.013 -0.328 21.957 1.00 88.94 555 GLU A C 1
ATOM 4322 O O . GLU A 1 555 ? 22.115 -0.585 22.754 1.00 88.94 555 GLU A O 1
ATOM 4327 N N . CYS A 1 556 ? 22.837 -0.456 20.639 1.00 90.62 556 CYS A N 1
ATOM 4328 C CA . CYS A 1 556 ? 21.608 -0.924 20.002 1.00 90.62 556 CYS A CA 1
ATOM 4329 C C . CYS A 1 556 ? 21.482 -2.453 19.942 1.00 90.62 556 CYS A C 1
ATOM 4331 O O . CYS A 1 556 ? 20.447 -2.961 19.515 1.00 90.62 556 CYS A O 1
ATOM 4333 N N . THR A 1 557 ? 22.483 -3.211 20.403 1.00 91.69 557 THR A N 1
ATOM 4334 C CA . THR A 1 557 ? 22.420 -4.686 20.446 1.00 91.69 557 THR A CA 1
ATOM 4335 C C . THR A 1 557 ? 21.134 -5.224 21.101 1.00 91.69 557 THR A C 1
ATOM 4337 O O . THR A 1 557 ? 20.507 -6.107 20.512 1.00 91.69 557 THR A O 1
ATOM 4340 N N . PRO A 1 558 ? 20.667 -4.700 22.256 1.00 91.00 558 PRO A N 1
ATOM 4341 C CA . PRO A 1 558 ? 19.439 -5.192 22.881 1.00 91.00 558 PRO A CA 1
ATOM 4342 C C . PRO A 1 558 ? 18.182 -4.893 22.052 1.00 91.00 558 PRO A C 1
ATOM 4344 O O . PRO A 1 558 ? 17.275 -5.716 21.995 1.00 91.00 558 PRO A O 1
ATOM 4347 N N . TYR A 1 559 ? 18.150 -3.755 21.351 1.00 89.75 559 TYR A N 1
ATOM 4348 C CA . TYR A 1 559 ? 17.063 -3.410 20.435 1.00 89.75 559 TYR A CA 1
ATOM 4349 C C . TYR A 1 559 ? 16.936 -4.448 19.309 1.00 89.75 559 TYR A C 1
ATOM 4351 O O . TYR A 1 559 ? 15.852 -4.988 19.091 1.00 89.75 559 TYR A O 1
ATOM 4359 N N . PHE A 1 560 ? 18.047 -4.815 18.661 1.00 91.81 560 PHE A N 1
ATOM 4360 C CA . PHE A 1 560 ? 18.049 -5.848 17.617 1.00 91.81 560 PHE A CA 1
ATOM 4361 C C . PHE A 1 560 ? 17.735 -7.254 18.153 1.00 91.81 560 PHE A C 1
ATOM 4363 O O . PHE A 1 560 ? 17.125 -8.059 17.452 1.00 91.81 560 PHE A O 1
ATOM 4370 N N . ALA A 1 561 ? 18.097 -7.563 19.402 1.00 92.94 561 ALA A N 1
ATOM 4371 C CA . ALA A 1 561 ? 17.710 -8.825 20.030 1.00 92.94 561 ALA A CA 1
ATOM 4372 C C . ALA A 1 561 ? 16.180 -8.938 20.185 1.00 92.94 561 ALA A C 1
ATOM 4374 O O . ALA A 1 561 ? 15.607 -9.978 19.858 1.00 92.94 561 ALA A O 1
ATOM 4375 N N . ILE A 1 562 ? 15.509 -7.855 20.597 1.00 92.81 562 ILE A N 1
ATOM 4376 C CA . ILE A 1 562 ? 14.041 -7.806 20.690 1.00 92.81 562 ILE A CA 1
ATOM 4377 C C . ILE A 1 562 ? 13.402 -7.887 19.296 1.00 92.81 562 ILE A C 1
ATOM 4379 O O . ILE A 1 562 ? 12.441 -8.635 19.122 1.00 92.81 562 ILE A O 1
ATOM 4383 N N . GLN A 1 563 ? 13.956 -7.196 18.288 1.00 92.94 563 GLN A N 1
ATOM 4384 C CA . GLN A 1 563 ? 13.496 -7.331 16.896 1.00 92.94 563 GLN A CA 1
ATOM 4385 C C . GLN A 1 563 ? 13.470 -8.799 16.449 1.00 92.94 563 GLN A C 1
ATOM 4387 O O . GLN A 1 563 ? 12.462 -9.276 15.929 1.00 92.94 563 GLN A O 1
ATOM 4392 N N . ASN A 1 564 ? 14.563 -9.527 16.697 1.00 93.75 564 ASN A N 1
ATOM 4393 C CA . ASN A 1 564 ? 14.679 -10.935 16.328 1.00 93.75 564 ASN A CA 1
ATOM 4394 C C . ASN A 1 564 ? 13.669 -11.817 17.073 1.00 93.75 564 ASN A C 1
ATOM 4396 O O . ASN A 1 564 ? 13.074 -12.698 16.454 1.00 93.75 564 ASN A O 1
ATOM 4400 N N . LEU A 1 565 ? 13.436 -11.564 18.366 1.00 95.75 565 LEU A N 1
ATOM 4401 C CA . LEU A 1 565 ? 12.399 -12.254 19.140 1.00 95.75 565 LEU A CA 1
ATOM 4402 C C . LEU A 1 565 ? 11.005 -12.021 18.533 1.00 95.75 565 LEU A C 1
ATOM 4404 O O . LEU A 1 565 ? 10.270 -12.980 18.312 1.00 95.75 565 LEU A O 1
ATOM 4408 N N . TYR A 1 566 ? 10.644 -10.781 18.196 1.00 95.44 566 TYR A N 1
ATOM 4409 C CA . TYR A 1 566 ? 9.333 -10.476 17.605 1.00 95.44 566 TYR A CA 1
ATOM 4410 C C . TYR A 1 566 ? 9.162 -11.068 16.201 1.00 95.44 566 TYR A C 1
ATOM 4412 O O . TYR A 1 566 ? 8.091 -11.587 15.873 1.00 95.44 566 TYR A O 1
ATOM 4420 N N . MET A 1 567 ? 10.212 -11.053 15.379 1.00 95.12 567 MET A N 1
ATOM 4421 C CA . MET A 1 567 ? 10.204 -11.724 14.076 1.00 95.12 567 MET A CA 1
ATOM 4422 C C . MET A 1 567 ? 10.057 -13.244 14.221 1.00 95.12 567 MET A C 1
ATOM 4424 O O . MET A 1 567 ? 9.293 -13.860 13.479 1.00 95.12 567 MET A O 1
ATOM 4428 N N . ALA A 1 568 ? 10.753 -13.856 15.185 1.00 96.38 568 ALA A N 1
ATOM 4429 C CA . ALA A 1 568 ? 10.623 -15.280 15.479 1.00 96.38 568 ALA A CA 1
ATOM 4430 C C . ALA A 1 568 ? 9.209 -15.625 15.970 1.00 96.38 568 ALA A C 1
ATOM 4432 O O . ALA A 1 568 ? 8.621 -16.595 15.499 1.00 96.38 568 ALA A O 1
ATOM 4433 N N . ALA A 1 569 ? 8.626 -14.791 16.835 1.00 96.81 569 ALA A N 1
ATOM 4434 C CA . ALA A 1 569 ? 7.266 -14.969 17.333 1.00 96.81 569 ALA A CA 1
ATOM 4435 C C . ALA A 1 569 ? 6.228 -14.946 16.205 1.00 96.81 569 ALA A C 1
ATOM 4437 O O . ALA A 1 569 ? 5.316 -15.764 16.199 1.00 96.81 569 ALA A O 1
ATOM 4438 N N . ASN A 1 570 ? 6.398 -14.080 15.199 1.00 96.38 570 ASN A N 1
ATOM 4439 C CA . ASN A 1 570 ? 5.510 -14.029 14.033 1.00 96.38 570 ASN A CA 1
ATOM 4440 C C . ASN A 1 570 ? 5.535 -15.304 13.165 1.00 96.38 570 ASN A C 1
ATOM 4442 O O . ASN A 1 570 ? 4.593 -15.527 12.403 1.00 96.38 570 ASN A O 1
ATOM 4446 N N . ARG A 1 571 ? 6.580 -16.133 13.282 1.00 96.44 571 ARG A N 1
ATOM 4447 C CA . ARG A 1 571 ? 6.727 -17.425 12.587 1.00 96.44 571 ARG A CA 1
ATOM 4448 C C . ARG A 1 571 ? 6.360 -18.628 13.463 1.00 96.44 571 ARG A C 1
ATOM 4450 O O . ARG A 1 571 ? 6.301 -19.747 12.958 1.00 96.44 571 ARG A O 1
ATOM 4457 N N . ASP A 1 572 ? 6.127 -18.419 14.757 1.00 97.88 572 ASP A N 1
ATOM 4458 C CA . ASP A 1 572 ? 5.775 -19.475 15.706 1.00 97.88 572 ASP A CA 1
ATOM 4459 C C . ASP A 1 572 ? 4.290 -19.856 15.581 1.00 97.88 572 ASP A C 1
ATOM 4461 O O . ASP A 1 572 ? 3.427 -19.002 15.367 1.00 97.88 572 ASP A O 1
ATOM 4465 N N . ALA A 1 573 ? 3.974 -21.144 15.733 1.00 97.94 573 ALA A N 1
ATOM 4466 C CA . ALA A 1 573 ? 2.603 -21.645 15.630 1.00 97.94 573 ALA A CA 1
ATOM 4467 C C . ALA A 1 573 ? 1.653 -20.998 16.654 1.00 97.94 573 ALA A C 1
ATOM 4469 O O . ALA A 1 573 ? 0.502 -20.734 16.312 1.00 97.94 573 ALA A O 1
ATOM 4470 N N . ARG A 1 574 ? 2.152 -20.644 17.849 1.00 98.31 574 ARG A N 1
ATOM 4471 C CA . ARG A 1 574 ? 1.368 -19.969 18.899 1.00 98.31 574 ARG A CA 1
ATOM 4472 C C . ARG A 1 574 ? 0.828 -18.609 18.460 1.00 98.31 574 ARG A C 1
ATOM 4474 O O . ARG A 1 574 ? -0.221 -18.186 18.929 1.00 98.31 574 ARG A O 1
ATOM 4481 N N . MET A 1 575 ? 1.493 -17.932 17.518 1.00 98.31 575 MET A N 1
ATOM 4482 C CA . MET A 1 575 ? 0.943 -16.712 16.920 1.00 98.31 575 MET A CA 1
ATOM 4483 C C . MET A 1 575 ? -0.323 -17.014 16.113 1.00 98.31 575 MET A C 1
ATOM 4485 O O . MET A 1 575 ? -1.263 -16.230 16.134 1.00 98.31 575 MET A O 1
ATOM 4489 N N . GLY A 1 576 ? -0.369 -18.155 15.422 1.00 98.31 576 GLY A N 1
ATOM 4490 C CA . GLY A 1 576 ? -1.575 -18.618 14.738 1.00 98.31 576 GLY A CA 1
ATOM 4491 C C . GLY A 1 576 ? -2.723 -18.882 15.715 1.00 98.31 576 GLY A C 1
ATOM 4492 O O . GLY A 1 576 ? -3.840 -18.448 15.452 1.00 98.31 576 GLY A O 1
ATOM 4493 N N . ASP A 1 577 ? -2.434 -19.514 16.854 1.00 98.19 577 ASP A N 1
ATOM 4494 C CA . ASP A 1 577 ? -3.431 -19.791 17.898 1.00 98.19 577 ASP A CA 1
ATOM 4495 C C . ASP A 1 577 ? -4.007 -18.488 18.482 1.00 98.19 577 ASP A C 1
ATOM 4497 O O . ASP A 1 577 ? -5.222 -18.320 18.579 1.00 98.19 577 ASP A O 1
ATOM 4501 N N . MET A 1 578 ? -3.146 -17.504 18.767 1.00 98.19 578 MET A N 1
ATOM 4502 C CA . MET A 1 578 ? -3.584 -16.174 19.199 1.00 98.19 578 MET A CA 1
ATOM 4503 C C . MET A 1 578 ? -4.469 -15.469 18.164 1.00 98.19 578 MET A C 1
ATOM 4505 O O . MET A 1 578 ? -5.442 -14.809 18.533 1.00 98.19 578 MET A O 1
ATOM 4509 N N . TYR A 1 579 ? -4.146 -15.592 16.872 1.00 98.56 579 TYR A N 1
ATOM 4510 C CA . TYR A 1 579 ? -4.978 -15.038 15.803 1.00 98.56 579 TYR A CA 1
ATOM 4511 C C . TYR A 1 579 ? -6.347 -15.724 15.721 1.00 98.56 579 TYR A C 1
ATOM 4513 O O . TYR A 1 579 ? -7.332 -15.033 15.466 1.00 98.56 579 TYR A O 1
ATOM 4521 N N . ASP A 1 580 ? -6.437 -17.038 15.955 1.00 98.38 580 ASP A N 1
ATOM 4522 C CA . ASP A 1 580 ? -7.725 -17.745 15.977 1.00 98.38 580 ASP A CA 1
ATOM 4523 C C . ASP A 1 580 ? -8.649 -17.166 17.068 1.00 98.38 580 ASP A C 1
ATOM 4525 O O . ASP A 1 580 ? -9.802 -16.822 16.791 1.00 98.38 580 ASP A O 1
ATOM 4529 N N . ASP A 1 581 ? -8.144 -16.987 18.294 1.00 97.88 581 ASP A N 1
ATOM 4530 C CA . ASP A 1 581 ? -8.923 -16.417 19.405 1.00 97.88 581 ASP A CA 1
ATOM 4531 C C . ASP A 1 581 ? -9.276 -14.941 19.181 1.00 97.88 581 ASP A C 1
ATOM 4533 O O . ASP A 1 581 ? -10.394 -14.492 19.468 1.00 97.88 581 ASP A O 1
ATOM 4537 N N . TYR A 1 582 ? -8.340 -14.185 18.612 1.00 98.50 582 TYR A N 1
ATOM 4538 C CA . TYR A 1 582 ? -8.522 -12.785 18.252 1.00 98.50 582 TYR A CA 1
ATOM 4539 C C . TYR A 1 582 ? -9.615 -12.581 17.191 1.00 98.50 582 TYR A C 1
ATOM 4541 O O . TYR A 1 582 ? -10.512 -11.758 17.386 1.00 98.50 582 TYR A O 1
ATOM 4549 N N . LEU A 1 583 ? -9.613 -13.357 16.104 1.00 98.19 583 LEU A N 1
ATOM 4550 C CA . LEU A 1 583 ? -10.602 -13.235 15.022 1.00 98.19 583 LEU A CA 1
ATOM 4551 C C . LEU A 1 583 ? -11.997 -13.733 15.440 1.00 98.19 583 LEU A C 1
ATOM 4553 O O . LEU A 1 583 ? -13.025 -13.164 15.052 1.00 98.19 583 LEU A O 1
ATOM 4557 N N . ARG A 1 584 ? -12.060 -14.759 16.295 1.00 96.75 584 ARG A N 1
ATOM 4558 C CA . ARG A 1 584 ? -13.324 -15.174 16.926 1.00 96.75 584 ARG A CA 1
ATOM 4559 C C . ARG A 1 584 ? -13.861 -14.096 17.859 1.00 96.75 584 ARG A C 1
ATOM 4561 O O . ARG A 1 584 ? -15.065 -13.848 17.857 1.00 96.75 584 ARG A O 1
ATOM 4568 N N . THR A 1 585 ? -12.985 -13.417 18.599 1.00 97.44 585 THR A N 1
ATOM 4569 C CA . THR A 1 585 ? -13.367 -12.266 19.427 1.00 97.44 585 THR A CA 1
ATOM 4570 C C . THR A 1 585 ? -13.891 -11.118 18.566 1.00 97.44 585 THR A C 1
ATOM 4572 O O . THR A 1 585 ? -14.959 -10.601 18.870 1.00 97.44 585 THR A O 1
ATOM 4575 N N . TRP A 1 586 ? -13.244 -10.793 17.442 1.00 97.50 586 TRP A N 1
ATOM 4576 C CA . TRP A 1 586 ? -13.760 -9.806 16.479 1.00 97.50 586 TRP A CA 1
ATOM 4577 C C . TRP A 1 586 ? -15.201 -10.106 16.045 1.00 97.50 586 TRP A C 1
ATOM 4579 O O . TRP A 1 586 ? -16.065 -9.230 16.078 1.00 97.50 586 TRP A O 1
ATOM 4589 N N . THR A 1 587 ? -15.473 -11.367 15.707 1.00 95.25 587 THR A N 1
ATOM 4590 C CA . THR A 1 587 ? -16.822 -11.813 15.324 1.00 95.25 587 THR A CA 1
ATOM 4591 C C . THR A 1 587 ? -17.802 -11.689 16.496 1.00 95.25 587 THR A C 1
ATOM 4593 O O . THR A 1 587 ? -18.924 -11.219 16.324 1.00 95.25 587 THR A O 1
ATOM 4596 N N . ALA A 1 588 ? -17.382 -12.082 17.703 1.00 95.31 588 ALA A N 1
ATOM 4597 C CA . ALA A 1 588 ? -18.211 -12.043 18.907 1.00 95.31 588 ALA A CA 1
ATOM 4598 C C . ALA A 1 588 ? -18.563 -10.616 19.363 1.00 95.31 588 ALA A C 1
ATOM 4600 O O . ALA A 1 588 ? -19.652 -10.403 19.889 1.00 95.31 588 ALA A O 1
ATOM 4601 N N . GLU A 1 589 ? -17.680 -9.642 19.133 1.00 96.06 589 GLU A N 1
ATOM 4602 C CA . GLU A 1 589 ? -17.923 -8.220 19.422 1.00 96.06 589 GLU A CA 1
ATOM 4603 C C . GLU A 1 589 ? -18.702 -7.509 18.287 1.00 96.06 589 GLU A C 1
ATOM 4605 O O . GLU A 1 589 ? -18.828 -6.283 18.274 1.00 96.06 589 GLU A O 1
ATOM 4610 N N . GLY A 1 590 ? -19.251 -8.267 17.326 1.00 93.19 590 GLY A N 1
ATOM 4611 C CA . GLY A 1 590 ? -20.125 -7.749 16.269 1.00 93.19 590 GLY A CA 1
ATOM 4612 C C . GLY A 1 590 ? -19.389 -7.012 15.151 1.00 93.19 590 GLY A C 1
ATOM 4613 O O . GLY A 1 590 ? -19.956 -6.103 14.539 1.00 93.19 590 GLY A O 1
ATOM 4614 N N . GLY A 1 591 ? -18.124 -7.360 14.916 1.00 94.50 591 GLY A N 1
ATOM 4615 C CA . GLY A 1 591 ? -17.362 -6.879 13.774 1.00 94.50 591 GLY A CA 1
ATOM 4616 C C . GLY A 1 591 ? -17.792 -7.549 12.467 1.00 94.50 591 GLY A C 1
ATOM 4617 O O . GLY A 1 591 ? -18.042 -8.753 12.428 1.00 94.50 591 GLY A O 1
ATOM 4618 N N . GLU A 1 592 ? -17.871 -6.771 11.386 1.00 93.12 592 GLU A N 1
ATOM 4619 C CA . GLU A 1 592 ? -18.304 -7.259 10.071 1.00 93.12 592 GLU A CA 1
ATOM 4620 C C . GLU A 1 592 ? -17.108 -7.565 9.159 1.00 93.12 592 GLU A C 1
ATOM 4622 O O . GLU A 1 592 ? -16.607 -8.686 9.153 1.00 93.12 592 GLU A O 1
ATOM 4627 N N . LEU A 1 593 ? -16.612 -6.579 8.405 1.00 96.31 593 LEU A N 1
ATOM 4628 C CA . LEU A 1 593 ? -15.403 -6.719 7.587 1.00 96.31 593 LEU A CA 1
ATOM 4629 C C . LEU A 1 593 ? -14.155 -6.550 8.459 1.00 96.31 593 LEU A C 1
ATOM 4631 O O . LEU A 1 593 ? -14.003 -5.526 9.120 1.00 96.31 593 LEU A O 1
ATOM 4635 N N . PHE A 1 594 ? -13.236 -7.507 8.393 1.00 97.88 594 PHE A N 1
ATOM 4636 C CA . PHE A 1 594 ? -11.919 -7.431 9.008 1.00 97.88 594 PHE A CA 1
ATOM 4637 C C . PHE A 1 594 ? -10.831 -7.288 7.942 1.00 97.88 594 PHE A C 1
ATOM 4639 O O . PHE A 1 594 ? -10.535 -8.244 7.225 1.00 97.88 594 PHE A O 1
ATOM 4646 N N . VAL A 1 595 ? -10.209 -6.114 7.833 1.00 97.88 595 VAL A N 1
ATOM 4647 C CA . VAL A 1 595 ? -9.006 -5.945 7.010 1.00 97.88 595 VAL A CA 1
ATOM 4648 C C . VAL A 1 595 ? -7.784 -6.292 7.854 1.00 97.88 595 VAL A C 1
ATOM 4650 O O . VAL A 1 595 ? -7.442 -5.584 8.795 1.00 97.88 595 VAL A O 1
ATOM 4653 N N . HIS A 1 596 ? -7.105 -7.391 7.523 1.00 97.69 596 HIS A N 1
ATOM 4654 C CA . HIS A 1 596 ? -5.800 -7.704 8.107 1.00 97.69 596 HIS A CA 1
ATOM 4655 C C . HIS A 1 596 ? -4.741 -6.748 7.550 1.00 97.69 596 HIS A C 1
ATOM 4657 O O . HIS A 1 596 ? -4.759 -6.466 6.348 1.00 97.69 596 HIS A O 1
ATOM 4663 N N . PHE A 1 597 ? -3.817 -6.265 8.393 1.00 95.56 597 PHE A N 1
ATOM 4664 C CA . PHE A 1 597 ? -2.916 -5.171 8.005 1.00 95.56 597 PHE A CA 1
ATOM 4665 C C . PHE A 1 597 ? -2.193 -5.417 6.679 1.00 95.56 597 PHE A C 1
ATOM 4667 O O . PHE A 1 597 ? -2.148 -4.507 5.865 1.00 95.56 597 PHE A O 1
ATOM 4674 N N . ALA A 1 598 ? -1.654 -6.609 6.423 1.00 95.00 598 ALA A N 1
ATOM 4675 C CA . ALA A 1 598 ? -1.040 -6.913 5.133 1.00 95.00 598 ALA A CA 1
ATOM 4676 C C . ALA A 1 598 ? -1.092 -8.409 4.847 1.00 95.00 598 ALA A C 1
ATOM 4678 O O . ALA A 1 598 ? -0.614 -9.213 5.641 1.00 95.00 598 ALA A O 1
ATOM 4679 N N . GLY A 1 599 ? -1.610 -8.793 3.686 1.00 94.44 599 GLY A N 1
ATOM 4680 C CA . GLY A 1 599 ? -1.660 -10.190 3.275 1.00 94.44 599 GLY A CA 1
ATOM 4681 C C . GLY A 1 599 ? -0.283 -10.683 2.854 1.00 94.44 599 GLY A C 1
ATOM 4682 O O . GLY A 1 599 ? 0.069 -11.837 3.087 1.00 94.44 599 GLY A O 1
ATOM 4683 N N . LEU A 1 600 ? 0.520 -9.769 2.308 1.00 94.88 600 LEU A N 1
ATOM 4684 C CA . LEU A 1 600 ? 1.837 -10.045 1.767 1.00 94.88 600 LEU A CA 1
ATOM 4685 C C . LEU A 1 600 ? 2.798 -8.902 2.096 1.00 94.88 600 LEU A C 1
ATOM 4687 O O . LEU A 1 600 ? 2.710 -7.825 1.520 1.00 94.88 600 LEU A O 1
ATOM 4691 N N . GLN A 1 601 ? 3.700 -9.112 3.043 1.00 93.50 601 GLN A N 1
ATOM 4692 C CA . GLN A 1 601 ? 4.708 -8.119 3.403 1.00 93.50 601 GLN A CA 1
ATOM 4693 C C . GLN A 1 601 ? 5.844 -8.804 4.144 1.00 93.50 601 GLN A C 1
ATOM 4695 O O . GLN A 1 601 ? 5.596 -9.530 5.110 1.00 93.50 601 GLN A O 1
ATOM 4700 N N . ARG A 1 602 ? 7.088 -8.534 3.747 1.00 91.12 602 ARG A N 1
ATOM 4701 C CA . ARG A 1 602 ? 8.251 -9.090 4.440 1.00 91.12 602 ARG A CA 1
ATOM 4702 C C . ARG A 1 602 ? 8.271 -8.650 5.903 1.00 91.12 602 ARG A C 1
ATOM 4704 O O . ARG A 1 602 ? 7.850 -7.542 6.243 1.00 91.12 602 ARG A O 1
ATOM 4711 N N . ASN A 1 603 ? 8.817 -9.492 6.772 1.00 88.31 603 ASN A N 1
ATOM 4712 C CA . ASN A 1 603 ? 9.006 -9.102 8.164 1.00 88.31 603 ASN A CA 1
ATOM 4713 C C . ASN A 1 603 ? 9.989 -7.932 8.266 1.00 88.31 603 ASN A C 1
ATOM 4715 O O . ASN A 1 603 ? 11.072 -7.967 7.683 1.00 88.31 603 ASN A O 1
ATOM 4719 N N . SER A 1 604 ? 9.627 -6.927 9.061 1.00 84.06 604 SER A N 1
ATOM 4720 C CA . SER A 1 604 ? 10.545 -5.888 9.512 1.00 84.06 604 SER A CA 1
ATOM 4721 C C . SER A 1 604 ? 10.698 -5.990 11.022 1.00 84.06 604 SER A C 1
ATOM 4723 O O . SER A 1 604 ? 9.715 -5.995 11.768 1.00 84.06 604 SER A O 1
ATOM 4725 N N . GLY A 1 605 ? 11.948 -6.063 11.473 1.00 76.06 605 GLY A N 1
ATOM 4726 C CA . GLY A 1 605 ? 12.270 -5.929 12.886 1.00 76.06 605 GLY A CA 1
ATOM 4727 C C . GLY A 1 605 ? 11.982 -4.514 13.383 1.00 76.06 605 GLY A C 1
ATOM 4728 O O . GLY A 1 605 ? 11.446 -4.345 14.470 1.00 76.06 605 GLY A O 1
ATOM 4729 N N . GLN A 1 606 ? 12.289 -3.493 12.579 1.00 79.06 606 GLN A N 1
ATOM 4730 C CA . GLN A 1 606 ? 12.157 -2.090 12.971 1.00 79.06 606 GLN A CA 1
ATOM 4731 C C . GLN A 1 606 ? 10.711 -1.584 12.947 1.00 79.06 606 GLN A C 1
ATOM 4733 O O . GLN A 1 606 ? 10.281 -0.927 13.892 1.00 79.06 606 GLN A O 1
ATOM 4738 N N . TYR A 1 607 ? 9.982 -1.857 11.864 1.00 80.50 607 TYR A N 1
ATOM 4739 C CA . TYR A 1 607 ? 8.667 -1.263 11.601 1.00 80.50 607 TYR A CA 1
ATOM 4740 C C . TYR A 1 607 ? 7.499 -2.215 11.878 1.00 80.50 607 TYR A C 1
ATOM 4742 O O . TYR A 1 607 ? 6.354 -1.863 11.613 1.00 80.50 607 TYR A O 1
ATOM 4750 N N . GLY A 1 608 ? 7.780 -3.410 12.402 1.00 85.56 608 GLY A N 1
ATOM 4751 C CA . GLY A 1 608 ? 6.790 -4.451 12.663 1.00 85.56 608 GLY A CA 1
ATOM 4752 C C . GLY A 1 608 ? 6.695 -5.498 11.551 1.00 85.56 608 GLY A C 1
ATOM 4753 O O . GLY A 1 608 ? 7.009 -5.270 10.383 1.00 85.56 608 GLY A O 1
ATOM 4754 N N . SER A 1 609 ? 6.266 -6.696 11.942 1.00 93.00 609 SER A N 1
ATOM 4755 C CA . SER A 1 609 ? 6.158 -7.875 11.075 1.00 93.00 609 SER A CA 1
ATOM 4756 C C . SER A 1 609 ? 4.696 -8.172 10.749 1.00 93.00 609 SER A C 1
ATOM 4758 O O . SER A 1 609 ? 4.069 -9.049 11.345 1.00 93.00 609 SER A O 1
ATOM 4760 N N . TRP A 1 610 ? 4.108 -7.399 9.841 1.00 93.81 610 TRP A N 1
ATOM 4761 C CA . TRP A 1 610 ? 2.654 -7.386 9.665 1.00 93.81 610 TRP A CA 1
ATOM 4762 C C . TRP A 1 610 ? 2.117 -8.496 8.762 1.00 93.81 610 TRP A C 1
ATOM 4764 O O . TRP A 1 610 ? 1.104 -9.102 9.108 1.00 93.81 610 TRP A O 1
ATOM 4774 N N . GLY A 1 611 ? 2.835 -8.824 7.682 1.00 95.44 611 GLY A N 1
ATOM 4775 C CA . GLY A 1 611 ? 2.404 -9.732 6.613 1.00 95.44 611 GLY A CA 1
ATOM 4776 C C . GLY A 1 611 ? 1.827 -11.063 7.097 1.00 95.44 611 GLY A C 1
ATOM 4777 O O . GLY A 1 611 ? 2.451 -11.743 7.911 1.00 95.44 611 GLY A O 1
ATOM 4778 N N . ALA A 1 612 ? 0.651 -11.464 6.607 1.00 96.94 612 ALA A N 1
ATOM 4779 C CA . ALA A 1 612 ? 0.123 -12.814 6.804 1.00 96.94 612 ALA A CA 1
ATOM 4780 C C . ALA A 1 612 ? 1.066 -13.848 6.174 1.00 96.94 612 ALA A C 1
ATOM 4782 O O . ALA A 1 612 ? 1.314 -14.897 6.773 1.00 96.94 612 ALA A O 1
ATOM 4783 N N . LYS A 1 613 ? 1.628 -13.485 5.015 1.00 97.12 613 LYS A N 1
ATOM 4784 C CA . LYS A 1 613 ? 2.807 -14.075 4.387 1.00 97.12 613 LYS A CA 1
ATOM 4785 C C . LYS A 1 613 ? 3.897 -13.026 4.171 1.00 97.12 613 LYS A C 1
ATOM 4787 O O . LYS A 1 613 ? 3.616 -11.837 4.034 1.00 97.12 613 LYS A O 1
ATOM 4792 N N . GLU A 1 614 ? 5.139 -13.486 4.120 1.00 95.38 614 GLU A N 1
ATOM 4793 C CA . GLU A 1 614 ? 6.340 -12.665 3.980 1.00 95.38 614 GLU A CA 1
ATOM 4794 C C . GLU A 1 614 ? 6.719 -12.396 2.518 1.00 95.38 614 GLU A C 1
ATOM 4796 O O . GLU A 1 614 ? 7.326 -11.369 2.238 1.00 95.38 614 GLU A O 1
ATOM 4801 N N . PHE A 1 615 ? 6.373 -13.297 1.592 1.00 95.19 615 PHE A N 1
ATOM 4802 C CA . PHE A 1 615 ? 6.657 -13.169 0.158 1.00 95.19 615 PHE A CA 1
ATOM 4803 C C . PHE A 1 615 ? 5.742 -14.065 -0.687 1.00 95.19 615 PHE A C 1
ATOM 4805 O O . PHE A 1 615 ? 5.187 -15.052 -0.192 1.00 95.19 615 PHE A O 1
ATOM 4812 N N . ALA A 1 616 ? 5.566 -13.716 -1.964 1.00 95.44 616 ALA A N 1
ATOM 4813 C CA . ALA A 1 616 ? 4.710 -14.445 -2.894 1.00 95.44 616 ALA A CA 1
ATOM 4814 C C . ALA A 1 616 ? 5.235 -15.870 -3.114 1.00 95.44 616 ALA A C 1
ATOM 4816 O O . ALA A 1 616 ? 6.401 -16.067 -3.456 1.00 95.44 616 ALA A O 1
ATOM 4817 N N . GLY A 1 617 ? 4.378 -16.878 -2.936 1.00 93.25 617 GLY A N 1
ATOM 4818 C CA . GLY A 1 617 ? 4.794 -18.279 -3.015 1.00 93.25 617 GLY A CA 1
ATOM 4819 C C . GLY A 1 617 ? 5.412 -18.829 -1.727 1.00 93.25 617 GLY A C 1
ATOM 4820 O O . GLY A 1 617 ? 5.913 -19.956 -1.738 1.00 93.25 617 GLY A O 1
ATOM 4821 N N . GLN A 1 618 ? 5.355 -18.093 -0.608 1.00 95.25 618 GLN A N 1
ATOM 4822 C CA . GLN A 1 618 ? 5.643 -18.673 0.702 1.00 95.25 618 GLN A CA 1
ATOM 4823 C C . GLN A 1 618 ? 4.696 -19.865 0.959 1.00 95.25 618 GLN A C 1
ATOM 4825 O O . GLN A 1 618 ? 3.474 -19.705 0.849 1.00 95.25 618 GLN A O 1
ATOM 4830 N N . PRO A 1 619 ? 5.217 -21.046 1.353 1.00 95.56 619 PRO A N 1
ATOM 4831 C CA . PRO A 1 619 ? 4.379 -22.194 1.683 1.00 95.56 619 PRO A CA 1
ATOM 4832 C C . PRO A 1 619 ? 3.410 -21.885 2.830 1.00 95.56 619 PRO A C 1
ATOM 4834 O O . PRO A 1 619 ? 3.846 -21.478 3.909 1.00 95.56 619 PRO A O 1
ATOM 4837 N N . ASP A 1 620 ? 2.119 -22.160 2.637 1.00 95.56 620 ASP A N 1
ATOM 4838 C CA . ASP A 1 620 ? 1.052 -21.899 3.620 1.00 95.56 620 ASP A CA 1
ATOM 4839 C C . ASP A 1 620 ? 1.364 -22.479 5.003 1.00 95.56 620 ASP A C 1
ATOM 4841 O O . ASP A 1 620 ? 1.163 -21.824 6.022 1.00 95.56 620 ASP A O 1
ATOM 4845 N N . ALA A 1 621 ? 1.927 -23.691 5.044 1.00 95.81 621 ALA A N 1
ATOM 4846 C CA . ALA A 1 621 ? 2.289 -24.382 6.282 1.00 95.81 621 ALA A CA 1
ATOM 4847 C C . ALA A 1 621 ? 3.340 -23.637 7.128 1.00 95.81 621 ALA A C 1
ATOM 4849 O O . ALA A 1 621 ? 3.493 -23.934 8.309 1.00 95.81 621 ALA A O 1
ATOM 4850 N N . SER A 1 622 ? 4.067 -22.686 6.534 1.00 95.69 622 SER A N 1
ATOM 4851 C CA . SER A 1 622 ? 5.064 -21.851 7.217 1.00 95.69 622 SER A CA 1
ATOM 4852 C C . SER A 1 622 ? 4.541 -20.467 7.618 1.00 95.69 622 SER A C 1
ATOM 4854 O O . SER A 1 622 ? 5.299 -19.665 8.156 1.00 95.69 622 SER A O 1
ATOM 4856 N N . ALA A 1 623 ? 3.264 -20.175 7.351 1.00 97.56 623 ALA A N 1
ATOM 4857 C CA . ALA A 1 623 ? 2.649 -18.868 7.552 1.00 97.56 623 ALA A CA 1
ATOM 4858 C C . ALA A 1 623 ? 1.504 -18.957 8.589 1.00 97.56 623 ALA A C 1
ATOM 4860 O O . ALA A 1 623 ? 0.329 -19.023 8.217 1.00 97.56 623 ALA A O 1
ATOM 4861 N N . PRO A 1 624 ? 1.806 -18.977 9.904 1.00 98.12 624 PRO A N 1
ATOM 4862 C CA . PRO A 1 624 ? 0.811 -19.247 10.950 1.00 98.12 624 PRO A CA 1
ATOM 4863 C C . PRO A 1 624 ? -0.338 -18.229 10.975 1.00 98.12 624 PRO A C 1
ATOM 4865 O O . PRO A 1 624 ? -1.494 -18.615 11.148 1.00 98.12 624 PRO A O 1
ATOM 4868 N N . LYS A 1 625 ? -0.044 -16.946 10.721 1.00 97.94 625 LYS A N 1
ATOM 4869 C CA . LYS A 1 625 ? -1.056 -15.883 10.608 1.00 97.94 625 LYS A CA 1
ATOM 4870 C C . LYS A 1 625 ? -1.991 -16.110 9.419 1.00 97.94 625 LYS A C 1
ATOM 4872 O O . LYS A 1 625 ? -3.205 -16.037 9.576 1.00 97.94 625 LYS A O 1
ATOM 4877 N N . TYR A 1 626 ? -1.440 -16.431 8.244 1.00 98.06 626 TYR A N 1
ATOM 4878 C CA . TYR A 1 626 ? -2.236 -16.770 7.062 1.00 98.06 626 TYR A CA 1
ATOM 4879 C C . TYR A 1 626 ? -3.172 -17.950 7.337 1.00 98.06 626 TYR A C 1
ATOM 4881 O O . TYR A 1 626 ? -4.367 -17.861 7.069 1.00 98.06 626 TYR A O 1
ATOM 4889 N N . LEU A 1 627 ? -2.661 -19.027 7.941 1.00 98.19 627 LEU A N 1
ATOM 4890 C CA . LEU A 1 627 ? -3.476 -20.195 8.275 1.00 98.19 627 LEU A CA 1
ATOM 4891 C C . LEU A 1 627 ? -4.653 -19.851 9.200 1.00 98.19 627 LEU A C 1
ATOM 4893 O O . LEU A 1 627 ? -5.759 -20.329 8.951 1.00 98.19 627 LEU A O 1
ATOM 4897 N N . ALA A 1 628 ? -4.439 -19.017 10.221 1.00 98.38 628 ALA A N 1
ATOM 4898 C CA . ALA A 1 628 ? -5.503 -18.569 11.121 1.00 98.38 628 ALA A CA 1
ATOM 4899 C C . ALA A 1 628 ? -6.577 -17.747 10.386 1.00 98.38 628 ALA A C 1
ATOM 4901 O O . ALA A 1 628 ? -7.770 -18.028 10.498 1.00 98.38 628 ALA A O 1
ATOM 4902 N N . LEU A 1 629 ? -6.164 -16.806 9.529 1.00 97.81 629 LEU A N 1
ATOM 4903 C CA . LEU A 1 629 ? -7.085 -16.020 8.697 1.00 97.81 629 LEU A CA 1
ATOM 4904 C C . LEU A 1 629 ? -7.929 -16.916 7.773 1.00 97.81 629 LEU A C 1
ATOM 4906 O O . LEU A 1 629 ? -9.134 -16.706 7.632 1.00 97.81 629 LEU A O 1
ATOM 4910 N N . ARG A 1 630 ? -7.321 -17.946 7.167 1.00 96.25 630 ARG A N 1
ATOM 4911 C CA . ARG A 1 630 ? -8.032 -18.906 6.306 1.00 96.25 630 ARG A CA 1
ATOM 4912 C C . ARG A 1 630 ? -8.997 -19.792 7.089 1.00 96.25 630 ARG A C 1
ATOM 4914 O O . ARG A 1 630 ? -10.096 -20.043 6.597 1.00 96.25 630 ARG A O 1
ATOM 4921 N N . ARG A 1 631 ? -8.617 -20.249 8.289 1.00 96.12 631 ARG A N 1
ATOM 4922 C CA . ARG A 1 631 ? -9.515 -21.001 9.181 1.00 96.12 631 ARG A CA 1
ATOM 4923 C C . ARG A 1 631 ? -10.728 -20.165 9.560 1.00 96.12 631 ARG A C 1
ATOM 4925 O O . ARG A 1 631 ? -11.848 -20.628 9.375 1.00 96.12 631 ARG A O 1
ATOM 4932 N N . TRP A 1 632 ? -10.509 -18.929 10.002 1.00 96.00 632 TRP A N 1
ATOM 4933 C CA . TRP A 1 632 ? -11.588 -18.015 10.366 1.00 96.00 632 TRP A CA 1
ATOM 4934 C C . TRP A 1 632 ? -12.540 -17.741 9.194 1.00 96.00 632 TRP A C 1
ATOM 4936 O O . TRP A 1 632 ? -13.754 -17.866 9.340 1.00 96.00 632 TRP A O 1
ATOM 4946 N N . GLN A 1 633 ? -12.006 -17.465 8.000 1.00 93.12 633 GLN A N 1
ATOM 4947 C CA . GLN A 1 633 ? -12.829 -17.278 6.802 1.00 93.12 633 GLN A CA 1
ATOM 4948 C C . GLN A 1 633 ? -13.669 -18.529 6.482 1.00 93.12 633 GLN A C 1
ATOM 4950 O O . GLN A 1 633 ? -14.863 -18.415 6.210 1.00 93.12 633 GLN A O 1
ATOM 4955 N N . ALA A 1 634 ? -13.083 -19.727 6.582 1.00 92.12 634 ALA A N 1
ATOM 4956 C CA . ALA A 1 634 ? -13.811 -20.978 6.378 1.00 92.12 634 ALA A CA 1
ATOM 4957 C C . ALA A 1 634 ? -14.914 -21.205 7.432 1.00 92.12 634 ALA A C 1
ATOM 4959 O O . ALA A 1 634 ? -15.999 -21.672 7.084 1.00 92.12 634 ALA A O 1
ATOM 4960 N N . GLU A 1 635 ? -14.674 -20.854 8.702 1.00 91.19 635 GLU A N 1
ATOM 4961 C CA . GLU A 1 635 ? -15.690 -20.900 9.766 1.00 91.19 635 GLU A CA 1
ATOM 4962 C C . GLU A 1 635 ? -16.894 -20.001 9.425 1.00 91.19 635 GLU A C 1
ATOM 4964 O O . GLU A 1 635 ? -18.044 -20.438 9.530 1.00 91.19 635 GLU A O 1
ATOM 4969 N N . LEU A 1 636 ? -16.648 -18.779 8.941 1.00 87.75 636 LEU A N 1
ATOM 4970 C CA . LEU A 1 636 ? -17.706 -17.845 8.542 1.00 87.75 636 LEU A CA 1
ATOM 4971 C C . LEU A 1 636 ? -18.508 -18.322 7.327 1.00 87.75 636 LEU A C 1
ATOM 4973 O O . LEU A 1 636 ? -19.733 -18.176 7.301 1.00 87.75 636 LEU A O 1
ATOM 4977 N N . ASP A 1 637 ? -17.847 -18.905 6.329 1.00 85.62 637 ASP A N 1
ATOM 4978 C CA . ASP A 1 637 ? -18.527 -19.413 5.135 1.00 85.62 637 ASP A CA 1
ATOM 4979 C C . ASP A 1 637 ? -19.477 -20.566 5.479 1.00 85.62 637 ASP A C 1
ATOM 4981 O O . ASP A 1 637 ? -20.602 -20.617 4.978 1.00 85.62 637 ASP A O 1
ATOM 4985 N N . VAL A 1 638 ? -19.086 -21.435 6.416 1.00 85.06 638 VAL A N 1
ATOM 4986 C CA . VAL A 1 638 ? -19.965 -22.488 6.941 1.00 85.06 638 VAL A CA 1
ATOM 4987 C C . VAL A 1 638 ? -21.182 -21.886 7.650 1.00 85.06 638 VAL A C 1
ATOM 4989 O O . VAL A 1 638 ? -22.311 -22.285 7.357 1.00 85.06 638 VAL A O 1
ATOM 4992 N N . ILE A 1 639 ? -20.984 -20.904 8.539 1.00 80.81 639 ILE A N 1
ATOM 4993 C CA . ILE A 1 639 ? -22.082 -20.232 9.263 1.00 80.81 639 ILE A CA 1
ATOM 4994 C C . ILE A 1 639 ? -23.090 -19.615 8.281 1.00 80.81 639 ILE A C 1
ATOM 4996 O O . ILE A 1 639 ? -24.300 -19.781 8.451 1.00 80.81 639 ILE A O 1
ATOM 5000 N N . ARG A 1 640 ? -22.606 -18.962 7.221 1.00 75.75 640 ARG A N 1
ATOM 5001 C CA . ARG A 1 640 ? -23.446 -18.328 6.191 1.00 75.75 640 ARG A CA 1
ATOM 5002 C C . ARG A 1 640 ? -24.270 -19.324 5.390 1.00 75.75 640 ARG A C 1
ATOM 5004 O O . ARG A 1 640 ? -25.451 -19.081 5.151 1.00 75.75 640 ARG A O 1
ATOM 5011 N N . VAL A 1 641 ? -23.673 -20.446 4.986 1.00 75.94 641 VAL A N 1
ATOM 5012 C CA . VAL A 1 641 ? -24.398 -21.509 4.272 1.00 75.94 641 VAL A CA 1
ATOM 5013 C C . VAL A 1 641 ? -25.547 -22.041 5.129 1.00 75.94 641 VAL A C 1
ATOM 5015 O O . VAL A 1 641 ? -26.650 -22.229 4.616 1.00 75.94 641 VAL A O 1
ATOM 5018 N N . PHE A 1 642 ? -25.326 -22.226 6.434 1.00 73.94 642 PHE A N 1
ATOM 5019 C CA . PHE A 1 642 ? -26.393 -22.645 7.340 1.00 73.94 642 PHE A CA 1
ATOM 5020 C C . PHE A 1 642 ? -27.482 -21.581 7.495 1.00 73.94 642 PHE A C 1
ATOM 5022 O O . PHE A 1 642 ? -28.653 -21.924 7.360 1.00 73.94 642 PHE A O 1
ATOM 5029 N N . ALA A 1 643 ? -27.126 -20.310 7.711 1.00 69.94 643 ALA A N 1
ATOM 5030 C CA . ALA A 1 643 ? -28.103 -19.225 7.844 1.00 69.94 643 ALA A CA 1
ATOM 5031 C C . ALA A 1 643 ? -29.026 -19.117 6.611 1.00 69.94 643 ALA A C 1
ATOM 5033 O O . ALA A 1 643 ? -30.249 -19.137 6.746 1.00 69.94 643 ALA A O 1
ATOM 5034 N N . ASN A 1 644 ? -28.454 -19.138 5.402 1.00 61.72 644 ASN A N 1
ATOM 5035 C CA . ASN A 1 644 ? -29.214 -19.059 4.146 1.00 61.72 644 ASN A CA 1
ATOM 5036 C C . ASN A 1 644 ? -30.049 -20.327 3.862 1.00 61.72 644 ASN A C 1
ATOM 5038 O O . ASN A 1 644 ? -31.091 -20.275 3.202 1.00 61.72 644 ASN A O 1
ATOM 5042 N N . GLY A 1 645 ? -29.606 -21.486 4.359 1.00 55.38 645 GLY A N 1
ATOM 5043 C CA . GLY A 1 645 ? -30.337 -22.750 4.248 1.00 55.38 645 GLY A CA 1
ATOM 5044 C C . GLY A 1 645 ? -31.623 -22.798 5.082 1.00 55.38 645 GLY A C 1
ATOM 5045 O O . GLY A 1 645 ? -32.540 -23.538 4.731 1.00 55.38 645 GLY A O 1
ATOM 5046 N N . PHE A 1 646 ? -31.719 -21.999 6.152 1.00 49.88 646 PHE A N 1
ATOM 5047 C CA . PHE A 1 646 ? -32.934 -21.882 6.967 1.00 49.88 646 PHE A CA 1
ATOM 5048 C C . PHE A 1 646 ? -33.941 -20.867 6.409 1.00 49.88 646 PHE A C 1
ATOM 5050 O O . PHE A 1 646 ? -35.140 -21.069 6.566 1.00 49.88 646 PHE A O 1
ATOM 5057 N N . GLU A 1 647 ? -33.496 -19.819 5.709 1.00 46.53 647 GLU A N 1
ATOM 5058 C CA . GLU A 1 647 ? -34.408 -18.854 5.067 1.00 46.53 647 GLU A CA 1
ATOM 5059 C C . GLU A 1 647 ? -35.083 -19.406 3.799 1.00 46.53 647 GLU A C 1
ATOM 5061 O O . GLU A 1 647 ? -36.142 -18.932 3.392 1.00 46.53 647 GLU A O 1
ATOM 5066 N N . SER A 1 648 ? -34.495 -20.431 3.178 1.00 42.03 648 SER A N 1
ATOM 5067 C CA . SER A 1 648 ? -34.971 -21.007 1.913 1.00 42.03 648 SER A CA 1
ATOM 5068 C C . SER A 1 648 ? -35.891 -22.226 2.064 1.00 42.03 648 SER A C 1
ATOM 5070 O O . SER A 1 648 ? -36.309 -22.791 1.051 1.00 42.03 648 SER A O 1
ATOM 5072 N N . ASN A 1 649 ? -36.256 -22.622 3.290 1.00 31.17 649 ASN A N 1
ATOM 5073 C CA . ASN A 1 649 ? -37.184 -23.732 3.515 1.00 31.17 649 ASN A CA 1
ATOM 5074 C C . ASN A 1 649 ? -38.181 -23.401 4.651 1.00 31.17 649 ASN A C 1
ATOM 5076 O O . ASN A 1 649 ? -37.833 -23.581 5.820 1.00 31.17 649 ASN A O 1
ATOM 5080 N N . PRO A 1 650 ? -39.378 -22.871 4.323 1.00 37.75 650 PRO A N 1
ATOM 5081 C CA . PRO A 1 650 ? -40.395 -22.496 5.308 1.00 37.75 650 PRO A CA 1
ATOM 5082 C C . PRO A 1 650 ? -41.018 -23.684 6.054 1.00 37.75 650 PRO A C 1
ATOM 5084 O O . PRO A 1 650 ? -41.098 -24.796 5.478 1.00 37.75 650 PRO A O 1
#

Foldseek 3Di:
DDDDDDDDDDDDDDDDDDDDDPVVVVVVVVVVVVVVVVVVPPDDDDPDFFLEEAEDAFQQALQLQWWQFNQQSLAAKAQWDAQDDDPPDDDGIDRHPVLLVQFDADPQRFGLDSHDDPPDPGQWIKGKHCAQHQLNADFAKKKKFKWADWDKDKDDPPQWDFPDDDHRMTIIGGDRDGRDIIMIITHPANSVTGIDPITTGGAFFAFALDLLGTDNDCVSYDHPRGDTCVRCNVPHTTHNLSLVLNLLRQEYEHQNHQQLQVPDPDLPCPPPPLLADAQVRAADPSHSHAHRYRSNHGGHCLVQLVSCQSSVHAYEYEDRLNYDLNNLLVVLLVCLVRHPPPHAYEYAYGAPLLDCDPPNNSSVVVLLVVLCVLCPCVNVPPQDSSLSSLLSRLVVLQVSLCSNLVSNPVNSVSYAREREDELAQVSSLSSFQSVSCCVRVVDPGSPPRHAAYAYALAFPQVLADVVLLVVVSLVVLLVLCPDPVRNLVVSLVCQVFVVSRPGQHRLNSSLNSLLRNLVSCVVSVHAYEHPEYAYDQAHDAHPPDDDDPVRHDPSCVSLVSSLVSQVVNQQDLSSLVVLLSNLVSCVVSRHRRYHYHHCEDAADSHRGGRHCHRRRPDDNVRRSSVVSSSVSSVVVVVVSVVVVVVVPPD

Sequence (650 aa):
MTTTSVIDVRPRALSGRAAIDAASRGWLIWAFCVFWLNVALAAPQTPGRAALGTNVPKLGTPEALWLVDSFPASGYWLTQCDGCTPPADAPSGIWNTGEQSQLLRDADGWVISFGNNPDRRFTHIAAVLFNGGSEFIPAGDWVVRYEGEATLDYDFSPLVQVVARAPGRDVLRVAPQAGTLLRIRLSDINPANHVRNLRLIAPGGRCGDDLLSYAFAADDCVAGDYQPFEAVLESQRFHPLFLREMQAYGTLRFMQFLGIADGYLNADRLDEPQQRIAWQDRSQIADAQWATGWQDGPPPYELVFELASVLDADIWMNLHFWADDAFVQALATFSRQHMPADRVLYLEWNNEVWNGAPPYGWAGQRVDQWAEQKWTTAAYPGVSSFTKRMNYVGMRTQQICDIWRSTWGTEAERIRCVMPGGPWNFPAEQALDCPLYVDSDAVSDCTSHIHAVAAAPYFGGYISDFRNAEGGAFEQLVGWTAQADGGLVSLFAELESGELVGGVNALDQARGVMQANRAVADRFGLPMIAYEGGQHLTPYSARGTSCNEWNNPPECTPYFAIQNLYMAANRDARMGDMYDDYLRTWTAEGGELFVHFAGLQRNSGQYGSWGAKEFAGQPDASAPKYLALRRWQAELDVIRVFANGFESNP

pLDDT: mean 86.28, std 18.39, range [25.72, 98.56]

Radius of gyration: 28.98 Å; chains: 1; bounding box: 74×109×82 Å

Secondary structure (DSSP, 8-state):
---------------------THHHHHHHHHHHHHHHTTTTS----SS--SEEEEPPPTT-GGGT-BSB-GGGG-SPEEEBSS---STTSSSSBS--S-GGG-EE-TT--EEE--S-TT---SEEEEEESTTTGGGSPPEEEEEEEES--EEEEESTTSEEEEEEETTEEEEEE---TT--EEEEEES--TTS--EEEEEEPS-EEETT-TT--BSSGGGSSTT-EEEHHHHGGG--B-HHHHHHHTT-SEEE-TTTTTSS---S-GGGTT-GGGPPPGGGS--TTSSS--SSGGG-PPPTHHHHHHHHHHT-EEEEEEPTT--HHHHHHHHHHHHHHSPTT--EEEEESS-TT--STTHHHHHHHHHHHHHHHS-TTTSTT--HHHHHHHHHHHHHHHHHHHHHHHHGGGGGGEEEEEE--SSSHHHHHHHH-HHHHHHH--S-S-TTEEEEEE--EESGGGG-HHHHHTTHHHHHHHHHTSTTTTHHHHHHHHHH-TTTTS--HHHHHHHHHHHHHHHHHHHT--EEESS-EE-----PPTT---BTTB--GGGHHHHHHHHHHHHHHHSHHHHHHHHHHHHHHHHTTEEEEEES-SB---BTTTB---SBSSTT--GGG-HHHHHHHHHHHHHHHHHHHHHHHHT--